Protein AF-A0A9E3U529-F1 (afdb_monomer_lite)

Structure (mmCIF, N/CA/C/O backbone):
data_AF-A0A9E3U529-F1
#
_entry.id   AF-A0A9E3U529-F1
#
loop_
_atom_site.group_PDB
_atom_site.id
_atom_site.type_symbol
_atom_site.label_atom_id
_atom_site.label_alt_id
_atom_site.label_comp_id
_atom_site.label_asym_id
_atom_site.label_entity_id
_atom_site.label_seq_id
_atom_site.pdbx_PDB_ins_code
_atom_site.Cartn_x
_atom_site.Cartn_y
_atom_site.Cartn_z
_atom_site.occupancy
_atom_site.B_iso_or_equiv
_atom_site.auth_seq_id
_atom_site.auth_comp_id
_atom_site.auth_asym_id
_atom_site.auth_atom_id
_atom_site.pdbx_PDB_model_num
ATOM 1 N N . MET A 1 1 ? 22.562 34.288 -35.773 1.00 44.69 1 MET A N 1
ATOM 2 C CA . MET A 1 1 ? 21.795 34.018 -37.008 1.00 44.69 1 MET A CA 1
ATOM 3 C C . MET A 1 1 ? 21.222 32.618 -36.891 1.00 44.69 1 MET A C 1
ATOM 5 O O . MET A 1 1 ? 22.008 31.684 -36.848 1.00 44.69 1 MET A O 1
ATOM 9 N N . TYR A 1 2 ? 19.903 32.489 -36.749 1.00 41.72 2 TYR A N 1
ATOM 10 C CA . TYR A 1 2 ? 19.215 31.191 -36.741 1.00 41.72 2 TYR A CA 1
ATOM 11 C C . TYR A 1 2 ? 18.929 30.783 -38.189 1.00 41.72 2 TYR A C 1
ATOM 13 O O . TYR A 1 2 ? 18.530 31.639 -38.990 1.00 41.72 2 TYR A O 1
ATOM 21 N N . ARG A 1 3 ? 19.179 29.522 -38.556 1.00 55.12 3 ARG A N 1
ATOM 22 C CA . ARG A 1 3 ? 18.821 29.020 -39.894 1.00 55.12 3 ARG A CA 1
ATOM 23 C C . ARG A 1 3 ? 17.290 28.909 -39.937 1.00 55.12 3 ARG A C 1
ATOM 25 O O . ARG A 1 3 ? 16.684 28.375 -39.017 1.00 55.12 3 ARG A O 1
ATOM 32 N N . LYS A 1 4 ? 16.642 29.460 -40.971 1.00 57.22 4 LYS A N 1
ATOM 33 C CA . LYS A 1 4 ? 15.176 29.365 -41.106 1.00 57.22 4 LYS A CA 1
ATOM 34 C C . LYS A 1 4 ? 14.761 27.899 -41.358 1.00 57.22 4 LYS A C 1
ATOM 36 O O . LYS A 1 4 ? 15.502 27.194 -42.056 1.00 57.22 4 LYS A O 1
ATOM 41 N N . PRO A 1 5 ? 13.589 27.458 -40.859 1.00 52.91 5 PRO A N 1
ATOM 42 C CA . PRO A 1 5 ? 12.981 26.186 -41.253 1.00 52.91 5 PRO A CA 1
ATOM 43 C C . PRO A 1 5 ? 12.934 26.070 -42.784 1.00 52.91 5 PRO A C 1
ATOM 45 O O . PRO A 1 5 ? 12.562 27.032 -43.459 1.00 52.91 5 PRO A O 1
ATOM 48 N N . GLY A 1 6 ? 13.363 24.927 -43.328 1.00 58.28 6 GLY A N 1
ATOM 49 C CA . GLY A 1 6 ? 13.540 24.720 -44.775 1.00 58.28 6 GLY A CA 1
ATOM 50 C C . GLY A 1 6 ? 14.963 24.946 -45.308 1.00 58.28 6 GLY A C 1
ATOM 51 O O . GLY A 1 6 ? 15.169 24.938 -46.518 1.00 58.28 6 GLY A O 1
ATOM 52 N N . THR A 1 7 ? 15.957 25.132 -44.439 1.00 62.41 7 THR A N 1
ATOM 53 C CA . THR A 1 7 ? 17.370 25.126 -44.847 1.00 62.41 7 THR A CA 1
ATOM 54 C C . THR A 1 7 ? 17.841 23.693 -45.118 1.00 62.41 7 THR A C 1
ATOM 56 O O . THR A 1 7 ? 17.825 22.848 -44.226 1.00 62.41 7 THR A O 1
ATOM 59 N N . SER A 1 8 ? 18.238 23.414 -46.361 1.00 69.69 8 SER A N 1
ATOM 60 C CA . SER A 1 8 ? 18.854 22.147 -46.771 1.00 69.69 8 SER A CA 1
ATOM 61 C C . SER A 1 8 ? 20.363 22.186 -46.535 1.00 69.69 8 SER A C 1
ATOM 63 O O . SER A 1 8 ? 21.027 23.144 -46.942 1.00 69.69 8 SER A O 1
ATOM 65 N N . GLY A 1 9 ? 20.903 21.153 -45.895 1.00 73.06 9 GLY A N 1
ATOM 66 C CA . GLY A 1 9 ? 22.339 20.891 -45.854 1.00 73.06 9 GLY A CA 1
ATOM 67 C C . GLY A 1 9 ? 22.687 19.833 -46.894 1.00 73.06 9 GLY A C 1
ATOM 68 O O . GLY A 1 9 ? 22.180 18.718 -46.817 1.00 73.06 9 GLY A O 1
ATOM 69 N N . VAL A 1 10 ? 23.550 20.167 -47.855 1.00 79.56 10 VAL A N 1
ATOM 70 C CA . VAL A 1 10 ? 24.060 19.178 -48.815 1.00 79.56 10 VAL A CA 1
ATOM 71 C C . VAL A 1 10 ? 25.084 18.305 -48.095 1.00 79.56 10 VAL A C 1
ATOM 73 O O . VAL A 1 10 ? 26.085 18.826 -47.601 1.00 79.56 10 VAL A O 1
ATOM 76 N N . LEU A 1 11 ? 24.841 16.995 -48.033 1.00 80.31 11 LEU A N 1
ATOM 77 C CA . LEU A 1 11 ? 25.831 16.038 -47.548 1.00 80.31 11 LEU A CA 1
ATOM 78 C C . LEU A 1 11 ? 26.609 15.483 -48.740 1.00 80.31 11 LEU A C 1
ATOM 80 O O . LEU A 1 11 ? 26.028 14.951 -49.688 1.00 80.31 11 LEU A O 1
ATOM 84 N N . GLN A 1 12 ? 27.932 15.590 -48.687 1.00 76.25 12 GLN A N 1
ATOM 85 C CA . GLN A 1 12 ? 28.824 14.933 -49.636 1.00 76.25 12 GLN A CA 1
ATOM 86 C C . GLN A 1 12 ? 29.032 13.490 -49.170 1.00 76.25 12 GLN A C 1
ATOM 88 O O . GLN A 1 12 ? 30.054 13.150 -48.595 1.00 76.25 12 GLN A O 1
ATOM 93 N N . GLY A 1 13 ? 28.012 12.643 -49.341 1.00 75.75 13 GLY A N 1
ATOM 94 C CA . GLY A 1 13 ? 28.156 11.225 -49.010 1.00 75.75 13 GLY A CA 1
ATOM 95 C C . GLY A 1 13 ? 29.288 10.575 -49.815 1.00 75.75 13 GLY A C 1
ATOM 96 O O . GLY A 1 13 ? 29.662 11.043 -50.893 1.00 75.75 13 GLY A O 1
ATOM 97 N N . VAL A 1 14 ? 29.807 9.456 -49.327 1.00 83.62 14 VAL A N 1
ATOM 98 C CA . VAL A 1 14 ? 30.931 8.748 -49.951 1.00 83.62 14 VAL A CA 1
ATOM 99 C C . VAL A 1 14 ? 30.400 7.792 -51.028 1.00 83.62 14 VAL A C 1
ATOM 101 O O . VAL A 1 14 ? 29.328 7.212 -50.882 1.00 83.62 14 VAL A O 1
ATOM 104 N N . LEU A 1 15 ? 31.110 7.655 -52.154 1.00 77.94 15 LEU A N 1
ATOM 105 C CA . LEU A 1 15 ? 30.654 6.844 -53.298 1.00 77.94 15 LEU A CA 1
ATOM 106 C C . LEU A 1 15 ? 30.845 5.330 -53.103 1.00 77.94 15 LEU A C 1
ATOM 108 O O . LEU A 1 15 ? 30.206 4.539 -53.789 1.00 77.94 15 LEU A O 1
ATOM 112 N N . SER A 1 16 ? 31.746 4.918 -52.209 1.00 81.56 16 SER A N 1
ATOM 113 C CA . SER A 1 16 ? 32.027 3.509 -51.912 1.00 81.56 16 SER A CA 1
ATOM 114 C C . SER A 1 16 ? 32.740 3.366 -50.568 1.00 81.56 16 SER A C 1
ATOM 116 O O . SER A 1 16 ? 33.437 4.283 -50.143 1.00 81.56 16 SER A O 1
ATOM 118 N N . GLY A 1 17 ? 32.594 2.220 -49.904 1.00 85.44 17 GLY A N 1
ATOM 119 C CA . GLY A 1 17 ? 33.306 1.914 -48.662 1.00 85.44 17 GLY A CA 1
ATOM 120 C C . GLY A 1 17 ? 32.449 1.150 -47.650 1.00 85.44 17 GLY A C 1
ATOM 121 O O . GLY A 1 17 ? 31.262 0.915 -47.892 1.00 85.44 17 GLY A O 1
ATOM 122 N N . PRO A 1 18 ? 33.012 0.784 -46.487 1.00 86.69 18 PRO A N 1
ATOM 123 C CA . PRO A 1 18 ? 32.319 -0.020 -45.475 1.00 86.69 18 PRO A CA 1
ATOM 124 C C . PRO A 1 18 ? 31.114 0.691 -44.836 1.00 86.69 18 PRO A C 1
ATOM 126 O O . PRO A 1 18 ? 30.316 0.048 -44.154 1.00 86.69 18 PRO A O 1
ATOM 129 N N . TYR A 1 19 ? 30.973 2.001 -45.055 1.00 89.50 19 TYR A N 1
ATOM 130 C CA . TYR A 1 19 ? 29.882 2.848 -44.562 1.00 89.50 19 TYR A CA 1
ATOM 131 C C . TYR A 1 19 ? 28.775 3.103 -45.598 1.00 89.50 19 TYR A C 1
ATOM 133 O O . TYR A 1 19 ? 27.835 3.837 -45.307 1.00 89.50 19 TYR A O 1
ATOM 141 N N . THR A 1 20 ? 28.872 2.500 -46.785 1.00 89.56 20 THR A N 1
ATOM 142 C CA . THR A 1 20 ? 27.860 2.577 -47.855 1.00 89.56 20 THR A CA 1
ATOM 143 C C . THR A 1 20 ? 27.010 1.301 -47.903 1.00 89.56 20 THR A C 1
ATOM 145 O O . THR A 1 20 ? 27.405 0.248 -47.386 1.00 89.56 20 THR A O 1
ATOM 148 N N . GLY A 1 21 ? 25.831 1.375 -48.515 1.00 88.88 21 GLY A N 1
ATOM 149 C CA . GLY A 1 21 ? 24.938 0.249 -48.768 1.00 88.88 21 GLY A CA 1
ATOM 150 C C . GLY A 1 21 ? 23.623 0.267 -47.982 1.00 88.88 21 GLY A C 1
ATOM 151 O O . GLY A 1 21 ? 23.408 1.025 -47.040 1.00 88.88 21 GLY A O 1
ATOM 152 N N . GLY A 1 22 ? 22.720 -0.640 -48.372 1.00 90.56 22 GLY A N 1
ATOM 153 C CA . GLY A 1 22 ? 21.378 -0.742 -47.797 1.00 90.56 22 GLY A CA 1
ATOM 154 C C . GLY A 1 22 ? 21.326 -1.221 -46.340 1.00 90.56 22 GLY A C 1
ATOM 155 O O . GLY A 1 22 ? 22.320 -1.663 -45.757 1.00 90.56 22 GLY A O 1
ATOM 156 N N . LYS A 1 23 ? 20.111 -1.183 -45.775 1.00 94.12 23 LYS A N 1
ATOM 157 C CA . LYS A 1 23 ? 19.805 -1.586 -44.393 1.00 94.12 23 LYS A CA 1
ATOM 158 C C . LYS A 1 23 ? 20.391 -2.958 -44.049 1.00 94.12 23 LYS A C 1
ATOM 160 O O . LYS A 1 23 ? 20.203 -3.930 -44.783 1.00 94.12 23 LYS A O 1
ATOM 165 N N . LYS A 1 24 ? 21.048 -3.048 -42.895 1.00 95.38 24 LYS A N 1
ATOM 166 C CA . LYS A 1 24 ? 21.558 -4.287 -42.303 1.00 95.38 24 LYS A CA 1
ATOM 167 C C . LYS A 1 24 ? 20.656 -4.695 -41.143 1.00 95.38 24 LYS A C 1
ATOM 169 O O . LYS A 1 24 ? 20.283 -3.866 -40.318 1.00 95.38 24 LYS A O 1
ATOM 174 N N . LEU A 1 25 ? 20.301 -5.974 -41.085 1.00 95.00 25 LEU A N 1
ATOM 175 C CA . LEU A 1 25 ? 19.576 -6.558 -39.959 1.00 95.00 25 LEU A CA 1
ATOM 176 C C . LEU A 1 25 ? 20.582 -7.277 -39.067 1.00 95.00 25 LEU A C 1
ATOM 178 O O . LEU A 1 25 ? 21.309 -8.144 -39.545 1.00 95.00 25 LEU A O 1
ATOM 182 N N . VAL A 1 26 ? 20.614 -6.921 -37.790 1.00 94.69 26 VAL A N 1
ATOM 183 C CA . VAL A 1 26 ? 21.558 -7.440 -36.801 1.00 94.69 26 VAL A CA 1
ATOM 184 C C . VAL A 1 26 ? 20.770 -8.063 -35.663 1.00 94.69 26 VAL A C 1
ATOM 186 O O . VAL A 1 26 ? 20.026 -7.384 -34.962 1.00 94.69 26 VAL A O 1
ATOM 189 N N . ASP A 1 27 ? 20.936 -9.358 -35.448 1.00 93.00 27 ASP A N 1
ATOM 190 C CA . ASP A 1 27 ? 20.457 -10.015 -34.241 1.00 93.00 27 ASP A CA 1
ATOM 191 C C . ASP A 1 27 ? 21.361 -9.612 -33.069 1.00 93.00 27 ASP A C 1
ATOM 193 O O . ASP A 1 27 ? 22.529 -10.010 -32.996 1.00 93.00 27 ASP A O 1
ATOM 197 N N . ALA A 1 28 ? 20.829 -8.802 -32.148 1.00 92.25 28 ALA A N 1
ATOM 198 C CA . ALA A 1 28 ? 21.595 -8.289 -31.019 1.00 92.25 28 ALA A CA 1
ATOM 199 C C . ALA A 1 28 ? 22.219 -9.423 -30.196 1.00 92.25 28 ALA A C 1
ATOM 201 O O . ALA A 1 28 ? 23.334 -9.254 -29.701 1.00 92.25 28 ALA A O 1
ATOM 202 N N . ALA A 1 29 ? 21.555 -10.584 -30.105 1.00 89.56 29 ALA A N 1
ATOM 203 C CA . ALA A 1 29 ? 22.025 -11.753 -29.362 1.00 89.56 29 ALA A CA 1
ATOM 204 C C . ALA A 1 29 ? 23.262 -12.419 -29.995 1.00 89.56 29 ALA A C 1
ATOM 206 O O . ALA A 1 29 ? 24.003 -13.116 -29.297 1.00 89.56 29 ALA A O 1
ATOM 207 N N . LYS A 1 30 ? 23.531 -12.160 -31.279 1.00 91.94 30 LYS A N 1
ATOM 208 C CA . LYS A 1 30 ? 24.711 -12.662 -32.000 1.00 91.94 30 LYS A CA 1
ATOM 209 C C . LYS A 1 30 ? 25.901 -11.707 -31.991 1.00 91.94 30 LYS A C 1
ATOM 211 O O . LYS A 1 30 ? 27.003 -12.128 -32.327 1.00 91.94 30 LYS A O 1
ATOM 216 N N . LEU A 1 31 ? 25.707 -10.444 -31.601 1.00 92.88 31 LEU A N 1
ATOM 217 C CA . LEU A 1 31 ? 26.816 -9.505 -31.415 1.00 92.88 31 LEU A CA 1
ATOM 218 C C . LEU A 1 31 ? 27.813 -10.035 -30.378 1.00 92.88 31 LEU A C 1
ATOM 220 O O . LEU A 1 31 ? 27.413 -10.619 -29.367 1.00 92.88 31 LEU A O 1
ATOM 224 N N . SER A 1 32 ? 29.105 -9.767 -30.589 1.00 92.62 32 SER A N 1
ATOM 225 C CA . SER A 1 32 ? 30.112 -9.999 -29.553 1.00 92.62 32 SER A CA 1
ATOM 226 C C . SER A 1 32 ? 29.754 -9.195 -28.297 1.00 92.62 32 SER A C 1
ATOM 228 O O . SER A 1 32 ? 29.170 -8.111 -28.378 1.00 92.62 32 SER A O 1
ATOM 230 N N . ARG A 1 33 ? 30.112 -9.703 -27.111 1.00 90.88 33 ARG A N 1
ATOM 231 C CA . ARG A 1 33 ? 29.816 -9.017 -25.841 1.00 90.88 33 ARG A CA 1
ATOM 232 C C . ARG A 1 33 ? 30.382 -7.591 -25.816 1.00 90.88 33 ARG A C 1
ATOM 234 O O . ARG A 1 33 ? 29.721 -6.688 -25.316 1.00 90.88 33 ARG A O 1
ATOM 241 N N . ALA A 1 34 ? 31.569 -7.388 -26.391 1.00 92.06 34 ALA A N 1
ATOM 242 C CA . ALA A 1 34 ? 32.206 -6.078 -26.493 1.00 92.06 34 ALA A CA 1
ATOM 243 C C . ALA A 1 34 ? 31.441 -5.128 -27.432 1.00 92.06 34 ALA A C 1
ATOM 245 O O . ALA A 1 34 ? 31.112 -4.018 -27.020 1.00 92.06 34 ALA A O 1
ATOM 246 N N . ALA A 1 35 ? 31.088 -5.567 -28.648 1.00 93.25 35 ALA A N 1
ATOM 247 C CA . ALA A 1 35 ? 30.331 -4.746 -29.598 1.00 93.25 35 ALA A CA 1
ATOM 248 C C . ALA A 1 35 ? 28.930 -4.408 -29.067 1.00 93.25 35 ALA A C 1
ATOM 250 O O . ALA A 1 35 ? 28.488 -3.263 -29.147 1.00 93.25 35 ALA A O 1
ATOM 251 N N . ARG A 1 36 ? 28.256 -5.382 -28.441 1.00 93.00 36 ARG A N 1
ATOM 252 C CA . ARG A 1 36 ? 26.962 -5.168 -27.780 1.00 93.00 36 ARG A CA 1
ATOM 253 C C . ARG A 1 36 ? 27.067 -4.146 -26.653 1.00 93.00 36 ARG A C 1
ATOM 255 O O . ARG A 1 36 ? 26.217 -3.267 -26.578 1.00 93.00 36 ARG A O 1
ATOM 262 N N . GLN A 1 37 ? 28.091 -4.240 -25.802 1.00 92.69 37 GLN A N 1
ATOM 263 C CA . GLN A 1 37 ? 28.293 -3.304 -24.695 1.00 92.69 37 GLN A CA 1
ATOM 264 C C . GLN A 1 37 ? 28.599 -1.888 -25.198 1.00 92.69 37 GLN A C 1
ATOM 266 O O . GLN A 1 37 ? 27.966 -0.946 -24.731 1.00 92.69 37 GLN A O 1
ATOM 271 N N . ARG A 1 38 ? 29.490 -1.733 -26.191 1.00 93.88 38 ARG A N 1
ATOM 272 C CA . ARG A 1 38 ? 29.778 -0.429 -26.818 1.00 93.88 38 ARG A CA 1
ATOM 273 C C . ARG A 1 38 ? 28.521 0.190 -27.416 1.00 93.88 38 ARG A C 1
ATOM 275 O O . ARG A 1 38 ? 28.216 1.347 -27.142 1.00 93.88 38 ARG A O 1
ATOM 282 N N . LEU A 1 39 ? 27.745 -0.599 -28.164 1.00 95.25 39 LEU A N 1
ATOM 283 C CA . LEU A 1 39 ? 26.466 -0.148 -28.701 1.00 95.25 39 LEU A CA 1
ATOM 284 C C . LEU A 1 39 ? 25.501 0.238 -27.571 1.00 95.25 39 LEU A C 1
ATOM 286 O O . LEU A 1 39 ? 24.930 1.321 -27.603 1.00 95.25 39 LEU A O 1
ATOM 290 N N . ALA A 1 40 ? 25.345 -0.592 -26.539 1.00 93.38 40 ALA A N 1
ATOM 291 C CA . ALA A 1 40 ? 24.482 -0.294 -25.398 1.00 93.38 40 ALA A CA 1
ATOM 292 C C . ALA A 1 40 ? 24.881 1.011 -24.686 1.00 93.38 40 ALA A C 1
ATOM 294 O O . ALA A 1 40 ? 24.009 1.819 -24.356 1.00 93.38 40 ALA A O 1
ATOM 295 N N . ASP A 1 41 ? 26.178 1.242 -24.481 1.00 93.38 41 ASP A N 1
ATOM 296 C CA . ASP A 1 41 ? 26.696 2.445 -23.833 1.00 93.38 41 ASP A CA 1
ATOM 297 C C . ASP A 1 41 ? 26.538 3.690 -24.708 1.00 93.38 41 ASP A C 1
ATOM 299 O O . ASP A 1 41 ? 26.113 4.728 -24.189 1.00 93.38 41 ASP A O 1
ATOM 303 N N . ALA A 1 42 ? 26.748 3.583 -26.023 1.00 95.25 42 ALA A N 1
ATOM 304 C CA . ALA A 1 42 ? 26.450 4.650 -26.978 1.00 95.25 42 ALA A CA 1
ATOM 305 C C . ALA A 1 42 ? 24.953 5.019 -26.948 1.00 95.25 42 ALA A C 1
ATOM 307 O O . ALA A 1 42 ? 24.594 6.173 -26.710 1.00 95.25 42 ALA A O 1
ATOM 308 N N . LEU A 1 43 ? 24.047 4.037 -27.066 1.00 94.38 43 LEU A N 1
ATOM 309 C CA . LEU A 1 43 ? 22.587 4.251 -27.042 1.00 94.38 43 LEU A CA 1
ATOM 310 C C . LEU A 1 43 ? 22.073 4.800 -25.695 1.00 94.38 43 LEU A C 1
ATOM 312 O O . LEU A 1 43 ? 21.062 5.522 -25.635 1.00 94.38 43 LEU A O 1
ATOM 316 N N . ALA A 1 44 ? 22.751 4.455 -24.599 1.00 91.56 44 ALA A N 1
ATOM 317 C CA . ALA A 1 44 ? 22.485 4.990 -23.269 1.00 91.56 44 ALA A CA 1
ATOM 318 C C . ALA A 1 44 ? 23.050 6.408 -23.066 1.00 91.56 44 ALA A C 1
ATOM 320 O O . ALA A 1 44 ? 22.617 7.083 -22.131 1.00 91.56 44 ALA A O 1
ATOM 321 N N . GLY A 1 45 ? 23.956 6.871 -23.935 1.00 93.31 45 GLY A N 1
ATOM 322 C CA . GLY A 1 45 ? 24.677 8.139 -23.795 1.00 93.31 45 GLY A CA 1
ATOM 323 C C . GLY A 1 45 ? 25.774 8.103 -22.726 1.00 93.31 45 GLY A C 1
ATOM 324 O O . GLY A 1 45 ? 26.087 9.141 -22.150 1.00 93.31 45 GLY A O 1
ATOM 325 N N . ARG A 1 46 ? 26.303 6.914 -22.408 1.00 93.12 46 ARG A N 1
ATOM 326 C CA . ARG A 1 46 ? 27.362 6.692 -21.406 1.00 93.12 46 ARG A CA 1
ATOM 327 C C . ARG A 1 46 ? 28.750 6.481 -22.014 1.00 93.12 46 ARG A C 1
ATOM 329 O O . ARG A 1 46 ? 29.717 6.460 -21.264 1.00 93.12 46 ARG A O 1
ATOM 336 N N . GLY A 1 47 ? 28.843 6.301 -23.329 1.00 91.38 47 GLY A N 1
ATOM 337 C CA . GLY A 1 47 ? 30.097 6.058 -24.038 1.00 91.38 47 GLY A CA 1
ATOM 338 C C . GLY A 1 47 ? 30.137 6.740 -25.401 1.00 91.38 47 GLY A C 1
ATOM 339 O O . GLY A 1 47 ? 29.181 7.410 -25.802 1.00 91.38 47 GLY A O 1
ATOM 340 N N . GLU A 1 48 ? 31.254 6.561 -26.097 1.00 92.81 48 GLU A N 1
ATOM 341 C CA . GLU A 1 48 ? 31.438 7.007 -27.477 1.00 92.81 48 GLU A CA 1
ATOM 342 C C . GLU A 1 48 ? 31.008 5.904 -28.468 1.00 92.81 48 GLU A C 1
ATOM 344 O O . GLU A 1 48 ? 31.170 4.717 -28.167 1.00 92.81 48 GLU A O 1
ATOM 349 N N . PRO A 1 49 ? 30.425 6.268 -29.626 1.00 94.62 49 PRO A N 1
ATOM 350 C CA . PRO A 1 49 ? 30.051 7.627 -30.022 1.00 94.62 49 PRO A CA 1
ATOM 351 C C . PRO A 1 49 ? 28.799 8.154 -29.304 1.00 94.62 49 PRO A C 1
ATOM 353 O O . PRO A 1 49 ? 27.866 7.414 -28.986 1.00 94.62 49 PRO A O 1
ATOM 356 N N . SER A 1 50 ? 28.730 9.478 -29.130 1.00 94.19 50 SER A N 1
ATOM 357 C CA . SER A 1 50 ? 27.524 10.128 -28.603 1.00 94.19 50 SER A CA 1
ATOM 358 C C . SER A 1 50 ? 26.394 10.151 -29.641 1.00 94.19 50 SER A C 1
ATOM 360 O O . SER A 1 50 ? 26.611 10.482 -30.807 1.00 94.19 50 SER A O 1
ATOM 362 N N . VAL A 1 51 ? 25.167 9.852 -29.210 1.00 96.44 51 VAL A N 1
ATOM 363 C CA . VAL A 1 51 ? 23.970 9.916 -30.063 1.00 96.44 51 VAL A CA 1
ATOM 364 C C . VAL A 1 51 ? 23.673 11.368 -30.466 1.00 96.44 51 VAL A C 1
ATOM 366 O O . VAL A 1 51 ? 23.636 12.260 -29.615 1.00 96.44 51 VAL A O 1
ATOM 369 N N . ILE A 1 52 ? 23.424 11.606 -31.756 1.00 96.12 52 ILE A N 1
ATOM 370 C CA . ILE A 1 52 ? 23.048 12.915 -32.309 1.00 96.12 52 ILE A CA 1
ATOM 371 C C . ILE A 1 52 ? 21.579 13.221 -31.995 1.00 96.12 52 ILE A C 1
ATOM 373 O O . ILE A 1 52 ? 21.278 14.267 -31.426 1.00 96.12 52 ILE A O 1
ATOM 377 N N . VAL A 1 53 ? 20.677 12.296 -32.337 1.00 96.19 53 VAL A N 1
ATOM 378 C CA . VAL A 1 53 ? 19.227 12.393 -32.093 1.00 96.19 53 VAL A CA 1
ATOM 379 C C . VAL A 1 53 ? 18.712 11.040 -31.618 1.00 96.19 53 VAL A C 1
ATOM 381 O O . VAL A 1 53 ? 19.147 10.003 -32.113 1.00 96.19 53 VAL A O 1
ATOM 384 N N . HIS A 1 54 ? 17.775 11.028 -30.670 1.00 94.88 54 HIS A N 1
ATOM 385 C CA . HIS A 1 54 ? 17.086 9.800 -30.282 1.00 94.88 54 HIS A CA 1
ATOM 386 C C . HIS A 1 54 ? 15.580 10.000 -30.148 1.00 94.88 54 HIS A C 1
ATOM 388 O O . HIS A 1 54 ? 15.099 10.915 -29.479 1.00 94.88 54 HIS A O 1
ATOM 394 N N . GLU A 1 55 ? 14.836 9.049 -30.689 1.00 92.06 55 GLU A N 1
ATOM 395 C CA . GLU A 1 55 ? 13.402 8.912 -30.511 1.00 92.06 55 GLU A CA 1
ATOM 396 C C . GLU A 1 55 ? 13.147 7.670 -29.650 1.00 92.06 55 GLU A C 1
ATOM 398 O O . GLU A 1 55 ? 13.144 6.530 -30.120 1.00 92.06 55 GLU A O 1
ATOM 403 N N . ARG A 1 56 ? 12.992 7.885 -28.340 1.00 87.31 56 ARG A N 1
ATOM 404 C CA . ARG A 1 56 ? 12.638 6.822 -27.390 1.00 87.31 56 ARG A CA 1
ATOM 405 C C . ARG A 1 56 ? 11.122 6.758 -27.264 1.00 87.31 56 ARG A C 1
ATOM 407 O O . ARG A 1 56 ? 10.483 7.790 -27.062 1.00 87.31 56 ARG A O 1
ATOM 414 N N . ALA A 1 57 ? 10.561 5.547 -27.272 1.00 75.00 57 ALA A N 1
ATOM 415 C CA . ALA A 1 57 ? 9.155 5.355 -26.931 1.00 75.00 57 ALA A CA 1
ATOM 416 C C . ALA A 1 57 ? 8.867 6.006 -25.557 1.00 75.00 57 ALA A C 1
ATOM 418 O O . ALA A 1 57 ? 9.610 5.731 -24.598 1.00 75.00 57 ALA A O 1
ATOM 419 N N . PRO A 1 58 ? 7.850 6.887 -25.456 1.00 69.81 58 PRO A N 1
ATOM 420 C CA . PRO A 1 58 ? 7.631 7.729 -24.286 1.00 69.81 58 PRO A CA 1
ATOM 421 C C . PRO A 1 58 ? 7.513 6.890 -23.015 1.00 69.81 58 PRO A C 1
ATOM 423 O O . PRO A 1 58 ? 6.848 5.859 -22.988 1.00 69.81 58 PRO A O 1
ATOM 426 N N . LEU A 1 59 ? 8.135 7.351 -21.926 1.00 60.22 59 LEU A N 1
ATOM 427 C CA . LEU A 1 59 ? 8.076 6.666 -20.630 1.00 60.22 59 LEU A CA 1
ATOM 428 C C . LEU A 1 59 ? 6.624 6.485 -20.138 1.00 60.22 59 LEU A C 1
ATOM 430 O O . LEU A 1 59 ? 6.329 5.513 -19.454 1.00 60.22 59 LEU A O 1
ATOM 434 N N . GLY A 1 60 ? 5.714 7.388 -20.526 1.00 55.09 60 GLY A N 1
ATOM 435 C CA . GLY A 1 60 ? 4.295 7.360 -20.154 1.00 55.09 60 GLY A CA 1
ATOM 436 C C . GLY A 1 60 ? 3.499 6.185 -20.734 1.00 55.09 60 GLY A C 1
ATOM 437 O O . GLY A 1 60 ? 2.583 5.705 -20.075 1.00 55.09 60 GLY A O 1
ATOM 438 N N . SER A 1 61 ? 3.887 5.631 -21.891 1.00 56.19 61 SER A N 1
ATOM 439 C CA . SER A 1 61 ? 3.299 4.377 -22.399 1.00 56.19 61 SER A CA 1
ATOM 440 C C . SER A 1 61 ? 3.878 3.131 -21.711 1.00 56.19 61 SER A C 1
ATOM 442 O O . SER A 1 61 ? 3.454 2.008 -21.986 1.00 56.19 61 SER A O 1
ATOM 444 N N . ARG A 1 62 ? 4.838 3.310 -20.786 1.00 55.56 62 ARG A N 1
ATOM 445 C CA . ARG A 1 62 ? 5.457 2.231 -20.000 1.00 55.56 62 ARG A CA 1
ATOM 446 C C . ARG A 1 62 ? 4.782 1.969 -18.659 1.00 55.56 62 ARG A C 1
ATOM 448 O O . ARG A 1 62 ? 5.204 1.020 -17.993 1.00 55.56 62 ARG A O 1
ATOM 455 N N . LEU A 1 63 ? 3.741 2.724 -18.275 1.00 62.34 63 LEU A N 1
ATOM 456 C CA . LEU A 1 63 ? 2.778 2.251 -17.273 1.00 62.34 63 LEU A CA 1
ATOM 457 C C . LEU A 1 63 ? 2.077 1.040 -17.869 1.00 62.34 63 LEU A C 1
ATOM 459 O O . LEU A 1 63 ? 1.052 1.117 -18.540 1.00 62.34 63 LEU A O 1
ATOM 463 N N . SER A 1 64 ? 2.743 -0.091 -17.715 1.00 72.25 64 SER A N 1
ATOM 464 C CA . SER A 1 64 ? 2.329 -1.320 -18.338 1.00 72.25 64 SER A CA 1
ATOM 465 C C . SER A 1 64 ? 0.994 -1.753 -17.769 1.00 72.25 64 SER A C 1
ATOM 467 O O . SER A 1 64 ? 0.710 -1.511 -16.596 1.00 72.25 64 SER A O 1
ATOM 469 N N . LEU A 1 65 ? 0.220 -2.471 -18.578 1.00 82.19 65 LEU A N 1
ATOM 470 C CA . LEU A 1 65 ? -0.943 -3.220 -18.111 1.00 82.19 65 LEU A CA 1
ATOM 471 C C . LEU A 1 65 ? -0.638 -3.978 -16.799 1.00 82.19 65 LEU A C 1
ATOM 473 O O . LEU A 1 65 ? -1.478 -4.029 -15.911 1.00 82.19 65 LEU A O 1
ATOM 477 N N . GLY A 1 66 ? 0.594 -4.486 -16.640 1.00 86.12 66 GLY A N 1
ATOM 478 C CA . GLY A 1 66 ? 1.069 -5.133 -15.415 1.00 86.12 66 GLY A CA 1
ATOM 479 C C . GLY A 1 66 ? 1.109 -4.209 -14.194 1.00 86.12 66 GLY A C 1
ATOM 480 O O . GLY A 1 66 ? 0.672 -4.606 -13.123 1.00 86.12 66 GLY A O 1
ATOM 481 N N . THR A 1 67 ? 1.566 -2.964 -14.328 1.00 88.56 67 THR A N 1
ATOM 482 C CA . THR A 1 67 ? 1.584 -2.004 -13.210 1.00 88.56 67 THR A CA 1
ATOM 483 C C . THR A 1 67 ? 0.167 -1.672 -12.744 1.00 88.56 67 THR A C 1
ATOM 485 O O . THR A 1 67 ? -0.101 -1.685 -11.546 1.00 88.56 67 THR A O 1
ATOM 488 N N . TRP A 1 68 ? -0.758 -1.446 -13.679 1.00 90.19 68 TRP A N 1
ATOM 489 C CA . TRP A 1 68 ? -2.168 -1.223 -13.350 1.00 90.19 68 TRP A CA 1
ATOM 490 C C . TRP A 1 68 ? -2.829 -2.464 -12.743 1.00 90.19 68 TRP A C 1
ATOM 492 O O . TRP A 1 68 ? -3.539 -2.342 -11.749 1.00 90.19 68 TRP A O 1
ATOM 502 N N . ALA A 1 69 ? -2.544 -3.657 -13.272 1.00 91.94 69 ALA A N 1
ATOM 503 C CA . ALA A 1 69 ? -3.023 -4.916 -12.707 1.00 91.94 69 ALA A CA 1
ATOM 504 C C . ALA A 1 69 ? -2.508 -5.147 -11.275 1.00 91.94 69 ALA A C 1
ATOM 506 O O . ALA A 1 69 ? -3.267 -5.613 -10.429 1.00 91.94 69 ALA A O 1
ATOM 507 N N . LEU A 1 70 ? -1.254 -4.773 -10.982 1.00 95.00 70 LEU A N 1
ATOM 508 C CA . LEU A 1 70 ? -0.697 -4.834 -9.628 1.00 95.00 70 LEU A CA 1
ATOM 509 C C . LEU A 1 70 ? -1.445 -3.903 -8.675 1.00 95.00 70 LEU A C 1
ATOM 511 O O . LEU A 1 70 ? -1.863 -4.334 -7.605 1.00 95.00 70 LEU A O 1
ATOM 515 N N . LEU A 1 71 ? -1.625 -2.636 -9.062 1.00 95.38 71 LEU A N 1
ATOM 516 C CA . LEU A 1 71 ? -2.331 -1.655 -8.236 1.00 95.38 71 LEU A CA 1
ATOM 517 C C . LEU A 1 71 ? -3.782 -2.076 -7.984 1.00 95.38 71 LEU A C 1
ATOM 519 O O . LEU A 1 71 ? -4.246 -2.009 -6.849 1.00 95.38 71 LEU A O 1
ATOM 523 N N . LEU A 1 72 ? -4.473 -2.568 -9.015 1.00 96.25 72 LEU A N 1
ATOM 524 C CA . LEU A 1 72 ? -5.844 -3.061 -8.901 1.00 96.25 72 LEU A CA 1
ATOM 525 C C . LEU A 1 72 ? -5.936 -4.292 -7.988 1.00 96.25 72 LEU A C 1
ATOM 527 O O . LEU A 1 72 ? -6.826 -4.358 -7.144 1.00 96.25 72 LEU A O 1
ATOM 531 N N . GLY A 1 73 ? -5.011 -5.247 -8.122 1.00 96.62 73 GLY A N 1
ATOM 532 C CA . GLY A 1 73 ? -4.962 -6.437 -7.271 1.00 96.62 73 GLY A CA 1
ATOM 533 C C . GLY A 1 73 ? -4.676 -6.098 -5.805 1.00 96.62 73 GLY A C 1
ATOM 534 O O . GLY A 1 73 ? -5.362 -6.598 -4.914 1.00 96.62 73 GLY A O 1
ATOM 535 N N . LEU A 1 74 ? -3.726 -5.194 -5.543 1.00 97.31 74 LEU A N 1
ATOM 536 C CA . LEU A 1 74 ? -3.423 -4.716 -4.190 1.00 97.31 74 LEU A CA 1
ATOM 537 C C . LEU A 1 74 ? -4.606 -3.968 -3.574 1.00 97.31 74 LEU A C 1
ATOM 539 O O . LEU A 1 74 ? -4.948 -4.218 -2.418 1.00 97.31 74 LEU A O 1
ATOM 543 N N . PHE A 1 75 ? -5.255 -3.095 -4.347 1.00 97.62 75 PHE A N 1
ATOM 544 C CA . PHE A 1 75 ? -6.455 -2.390 -3.910 1.00 97.62 75 PHE A CA 1
ATOM 545 C C . PHE A 1 75 ? -7.576 -3.375 -3.561 1.00 97.62 75 PHE A C 1
ATOM 547 O O . PHE A 1 75 ? -8.128 -3.298 -2.468 1.00 97.62 75 PHE A O 1
ATOM 554 N N . ALA A 1 76 ? -7.847 -4.361 -4.422 1.00 97.75 76 ALA A N 1
ATOM 555 C CA . ALA A 1 76 ? -8.854 -5.387 -4.162 1.00 97.75 76 ALA A CA 1
ATOM 556 C C . ALA A 1 76 ? -8.562 -6.184 -2.876 1.00 97.75 76 ALA A C 1
ATOM 558 O O . ALA A 1 76 ? -9.465 -6.367 -2.061 1.00 97.75 76 ALA A O 1
ATOM 559 N N . ILE A 1 77 ? -7.309 -6.603 -2.646 1.00 97.75 77 ILE A N 1
ATOM 560 C CA . ILE A 1 77 ? -6.910 -7.294 -1.405 1.00 97.75 77 ILE A CA 1
ATOM 561 C C . ILE A 1 77 ? -7.118 -6.389 -0.185 1.00 97.75 77 ILE A C 1
ATOM 563 O O . ILE A 1 77 ? -7.681 -6.841 0.810 1.00 97.75 77 ILE A O 1
ATOM 567 N N . ALA A 1 78 ? -6.698 -5.122 -0.247 1.00 97.88 78 ALA A N 1
ATOM 568 C CA . ALA A 1 78 ? -6.851 -4.174 0.857 1.00 97.88 78 ALA A CA 1
ATOM 569 C C . ALA A 1 78 ? -8.329 -3.905 1.182 1.00 97.88 78 ALA A C 1
ATOM 571 O O . ALA A 1 78 ? -8.726 -3.924 2.348 1.00 97.88 78 ALA A O 1
ATOM 572 N N . THR A 1 79 ? -9.163 -3.722 0.157 1.00 97.62 79 THR A N 1
ATOM 573 C CA . THR A 1 79 ? -10.611 -3.563 0.309 1.00 97.62 79 THR A CA 1
ATOM 574 C C . THR A 1 79 ? -11.235 -4.803 0.943 1.00 97.62 79 THR A C 1
ATOM 576 O O . THR A 1 79 ? -11.952 -4.678 1.934 1.00 97.62 79 THR A O 1
ATOM 579 N N . LEU A 1 80 ? -10.918 -6.006 0.452 1.00 97.69 80 LEU A N 1
ATOM 580 C CA . LEU A 1 80 ? -11.391 -7.248 1.066 1.00 97.69 80 LEU A CA 1
ATOM 581 C C . LEU A 1 80 ? -10.917 -7.364 2.524 1.00 97.69 80 LEU A C 1
ATOM 583 O O . LEU A 1 80 ? -11.697 -7.736 3.391 1.00 97.69 80 LEU A O 1
ATOM 587 N N . MET A 1 81 ? -9.680 -6.981 2.840 1.00 97.12 81 MET A N 1
ATOM 588 C CA . MET A 1 81 ? -9.175 -7.000 4.217 1.00 97.12 81 MET A CA 1
ATOM 589 C C . MET A 1 81 ? -9.962 -6.076 5.152 1.00 97.12 81 MET A C 1
ATOM 591 O O . MET A 1 81 ? -10.264 -6.471 6.278 1.00 97.12 81 MET A O 1
ATOM 595 N N . ALA A 1 82 ? -10.329 -4.884 4.680 1.00 96.88 82 ALA A N 1
ATOM 596 C CA . ALA A 1 82 ? -10.972 -3.858 5.493 1.00 96.88 82 ALA A CA 1
ATOM 597 C C . ALA A 1 82 ? -12.476 -4.085 5.714 1.00 96.88 82 ALA A C 1
ATOM 599 O O . ALA A 1 82 ? -12.986 -3.786 6.796 1.00 96.88 82 ALA A O 1
ATOM 600 N N . ILE A 1 83 ? -13.215 -4.589 4.717 1.00 96.81 83 ILE A N 1
ATOM 601 C CA . ILE A 1 83 ? -14.681 -4.588 4.804 1.00 96.81 83 ILE A CA 1
ATOM 602 C C . ILE A 1 83 ? -15.164 -5.486 5.943 1.00 96.81 83 ILE A C 1
ATOM 604 O O . ILE A 1 83 ? -14.948 -6.695 5.926 1.00 96.81 83 ILE A O 1
ATOM 608 N N . GLY A 1 84 ? -15.871 -4.887 6.903 1.00 94.69 84 GLY A N 1
ATOM 609 C CA . GLY A 1 84 ? -16.479 -5.572 8.043 1.00 94.69 84 GLY A CA 1
ATOM 610 C C . GLY A 1 84 ? -15.490 -6.037 9.112 1.00 94.69 84 GLY A C 1
ATOM 611 O O . GLY A 1 84 ? -15.910 -6.700 10.052 1.00 94.69 84 GLY A O 1
ATOM 612 N N . PHE A 1 85 ? -14.198 -5.722 8.996 1.00 97.00 85 PHE A N 1
ATOM 613 C CA . PHE A 1 85 ? -13.177 -6.203 9.928 1.00 97.00 85 PHE A CA 1
ATOM 614 C C . PHE A 1 85 ? -13.467 -5.768 11.376 1.00 97.00 85 PHE A C 1
ATOM 616 O O . PHE A 1 85 ? -13.588 -4.577 11.656 1.00 97.00 85 PHE A O 1
ATOM 623 N N . GLY A 1 86 ? -13.575 -6.731 12.300 1.00 91.88 86 GLY A N 1
ATOM 624 C CA . GLY A 1 86 ? -13.747 -6.473 13.737 1.00 91.88 86 GLY A CA 1
ATOM 625 C C . GLY A 1 86 ? -15.053 -5.773 14.150 1.00 91.88 86 GLY A C 1
ATOM 626 O O . GLY A 1 86 ? -15.204 -5.401 15.319 1.00 91.88 86 GLY A O 1
ATOM 627 N N . ASP A 1 87 ? -16.007 -5.582 13.235 1.00 93.12 87 ASP A N 1
ATOM 628 C CA . ASP A 1 87 ? -17.316 -5.021 13.568 1.00 93.12 87 ASP A CA 1
ATOM 629 C C . ASP A 1 87 ? -18.315 -6.148 13.850 1.00 93.12 87 ASP A C 1
ATOM 631 O O . ASP A 1 87 ? -18.711 -6.850 12.919 1.00 93.12 87 ASP A O 1
ATOM 635 N N . PRO A 1 88 ? -18.790 -6.315 15.100 1.00 88.12 88 PRO A N 1
ATOM 636 C CA . PRO A 1 88 ? -19.738 -7.366 15.422 1.00 88.12 88 PRO A CA 1
ATOM 637 C C . PRO A 1 88 ? -21.041 -7.212 14.655 1.00 88.12 88 PRO A C 1
ATOM 639 O O . PRO A 1 88 ? -21.705 -8.220 14.474 1.00 88.12 88 PRO A O 1
ATOM 642 N N . ARG A 1 89 ? -21.431 -6.008 14.211 1.00 91.81 89 ARG A N 1
ATOM 643 C CA . ARG A 1 89 ? -22.693 -5.764 13.490 1.00 91.81 89 ARG A CA 1
ATOM 644 C C . ARG A 1 89 ? -22.595 -6.042 11.994 1.00 91.81 89 ARG A C 1
ATOM 646 O O . ARG A 1 89 ? -23.626 -6.272 11.363 1.00 91.81 89 ARG A O 1
ATOM 653 N N . ALA A 1 90 ? -21.391 -6.037 11.431 1.00 93.31 90 ALA A N 1
ATOM 654 C CA . ALA A 1 90 ? -21.198 -6.250 10.010 1.00 93.31 90 ALA A CA 1
ATOM 655 C C . ALA A 1 90 ? -21.457 -7.717 9.643 1.00 93.31 90 ALA A C 1
ATOM 657 O O . ALA A 1 90 ? -20.887 -8.636 10.228 1.00 93.31 90 ALA A O 1
ATOM 658 N N . ARG A 1 91 ? -22.254 -7.954 8.593 1.00 92.44 91 ARG A N 1
ATOM 659 C CA . ARG A 1 91 ? -22.461 -9.306 8.040 1.00 92.44 91 ARG A CA 1
ATOM 660 C C . ARG A 1 91 ? -21.145 -9.961 7.601 1.00 92.44 91 ARG A C 1
ATOM 662 O O . ARG A 1 91 ? -21.053 -11.180 7.577 1.00 92.44 91 ARG A O 1
ATOM 669 N N . TRP A 1 92 ? -20.142 -9.151 7.256 1.00 93.19 92 TRP A N 1
ATOM 670 C CA . TRP A 1 92 ? -18.819 -9.599 6.812 1.00 93.19 92 TRP A CA 1
ATOM 671 C C . TRP A 1 92 ? -17.752 -9.482 7.905 1.00 93.19 92 TRP A C 1
ATOM 673 O O . TRP A 1 92 ? -16.560 -9.459 7.594 1.00 93.19 92 TRP A O 1
ATOM 683 N N . ALA A 1 93 ? -18.152 -9.448 9.184 1.00 93.00 93 ALA A N 1
ATOM 684 C CA . ALA A 1 93 ? -17.215 -9.658 10.290 1.00 93.00 93 ALA A CA 1
ATOM 685 C C . ALA A 1 93 ? -16.417 -10.944 10.066 1.00 93.00 93 ALA A C 1
ATOM 687 O O . ALA A 1 93 ? -15.185 -10.939 10.080 1.00 93.00 93 ALA A O 1
ATOM 688 N N . TYR A 1 94 ? -17.135 -11.991 9.666 1.00 92.50 94 TYR A N 1
ATOM 689 C CA . TYR A 1 94 ? -16.594 -13.167 9.011 1.00 92.50 94 TYR A CA 1
ATOM 690 C C . TYR A 1 94 ? -16.915 -13.141 7.532 1.00 92.50 94 TYR A C 1
ATOM 692 O O . TYR A 1 94 ? -18.077 -13.063 7.134 1.00 92.50 94 TYR A O 1
ATOM 700 N N . GLN A 1 95 ? -15.878 -13.223 6.712 1.00 95.31 95 GLN A N 1
ATOM 701 C CA . GLN A 1 95 ? -16.082 -13.371 5.286 1.00 95.31 95 GLN A CA 1
ATOM 702 C C . GLN A 1 95 ? -16.432 -14.818 4.968 1.00 95.31 95 GLN A C 1
ATOM 704 O O . GLN A 1 95 ? -15.778 -15.728 5.492 1.00 95.31 95 GLN A O 1
ATOM 709 N N . PRO A 1 96 ? -17.462 -15.041 4.140 1.00 96.06 96 PRO A N 1
ATOM 710 C CA . PRO A 1 96 ? -17.900 -16.382 3.819 1.00 96.06 96 PRO A CA 1
ATOM 711 C C . PRO A 1 96 ? -16.926 -17.020 2.809 1.00 96.06 96 PRO A C 1
ATOM 713 O O . PRO A 1 96 ? -16.114 -16.331 2.182 1.00 96.06 96 PRO A O 1
ATOM 716 N N . ALA A 1 97 ? -16.938 -18.352 2.716 1.00 95.94 97 ALA A N 1
ATOM 717 C CA . ALA A 1 97 ? -15.908 -19.117 2.006 1.00 95.94 97 ALA A CA 1
ATOM 718 C C . ALA A 1 97 ? -15.855 -18.818 0.497 1.00 95.94 97 ALA A C 1
ATOM 720 O O . ALA A 1 97 ? -14.810 -18.989 -0.128 1.00 95.94 97 ALA A O 1
ATOM 721 N N . GLU A 1 98 ? -16.936 -18.305 -0.087 1.00 95.69 98 GLU A N 1
ATOM 722 C CA . GLU A 1 98 ? -17.001 -17.921 -1.498 1.00 95.69 98 GLU A CA 1
ATOM 723 C C . GLU A 1 98 ? -16.013 -16.788 -1.824 1.00 95.69 98 GLU A C 1
ATOM 725 O O . GLU A 1 98 ? -15.516 -16.698 -2.948 1.00 95.69 98 GLU A O 1
ATOM 730 N N . LEU A 1 99 ? -15.650 -15.956 -0.837 1.00 97.12 99 LEU A N 1
ATOM 731 C CA . LEU A 1 99 ? -14.665 -14.887 -1.025 1.00 97.12 99 LEU A CA 1
ATOM 732 C C . LEU A 1 99 ? -13.217 -15.389 -1.111 1.00 97.12 99 LEU A C 1
ATOM 734 O O . LEU A 1 99 ? -12.353 -14.617 -1.528 1.00 97.12 99 LEU A O 1
ATOM 738 N N . ILE A 1 100 ? -12.934 -16.668 -0.825 1.00 97.31 100 ILE A N 1
ATOM 739 C CA . ILE A 1 100 ? -11.608 -17.266 -1.074 1.00 97.31 100 ILE A CA 1
ATOM 740 C C . ILE A 1 100 ? -11.218 -17.087 -2.546 1.00 97.31 100 ILE A C 1
ATOM 742 O O . ILE A 1 100 ? -10.080 -16.720 -2.844 1.00 97.31 100 ILE A O 1
ATOM 746 N N . ALA A 1 101 ? -12.169 -17.277 -3.466 1.00 96.75 101 ALA A N 1
ATOM 747 C CA . ALA A 1 101 ? -11.932 -17.101 -4.895 1.00 96.75 101 ALA A CA 1
ATOM 748 C C . ALA A 1 101 ? -11.544 -15.653 -5.236 1.00 96.75 101 ALA A C 1
ATOM 750 O O . ALA A 1 101 ? -10.626 -15.435 -6.024 1.00 96.75 101 ALA A O 1
ATOM 751 N N . ALA A 1 102 ? -12.177 -14.660 -4.603 1.00 97.44 102 ALA A N 1
ATOM 752 C CA . ALA A 1 102 ? -11.856 -13.250 -4.819 1.00 97.44 102 ALA A CA 1
ATOM 753 C C . ALA A 1 102 ? -10.423 -12.912 -4.368 1.00 97.44 102 ALA A C 1
ATOM 755 O O . ALA A 1 102 ? -9.682 -12.266 -5.112 1.00 97.44 102 ALA A O 1
ATOM 756 N N . TYR A 1 103 ? -9.998 -13.410 -3.200 1.00 97.69 103 TYR A N 1
ATOM 757 C CA . TYR A 1 103 ? -8.610 -13.276 -2.745 1.00 97.69 103 TYR A CA 1
ATOM 758 C C . TYR A 1 103 ? -7.621 -13.979 -3.676 1.00 97.69 103 TYR A C 1
ATOM 760 O O . TYR A 1 103 ? -6.583 -13.405 -4.004 1.00 97.69 103 TYR A O 1
ATOM 768 N N . ALA A 1 104 ? -7.933 -15.199 -4.118 1.00 97.00 104 ALA A N 1
ATOM 769 C CA . ALA A 1 104 ? -7.079 -15.962 -5.021 1.00 97.00 104 ALA A CA 1
ATOM 770 C C . ALA A 1 104 ? -6.908 -15.258 -6.378 1.00 97.00 104 ALA A C 1
ATOM 772 O O . ALA A 1 104 ? -5.785 -15.148 -6.872 1.00 97.00 104 ALA A O 1
ATOM 773 N N . ILE A 1 105 ? -7.988 -14.714 -6.951 1.00 96.88 105 ILE A N 1
ATOM 774 C CA . ILE A 1 105 ? -7.950 -13.940 -8.202 1.00 96.88 105 ILE A CA 1
ATOM 775 C C . ILE A 1 105 ? -7.105 -12.677 -8.022 1.00 96.88 105 ILE A C 1
ATOM 777 O O . ILE A 1 105 ? -6.197 -12.432 -8.819 1.00 96.88 105 ILE A O 1
ATOM 781 N N . ALA A 1 106 ? -7.354 -11.895 -6.968 1.00 97.31 106 ALA A N 1
ATOM 782 C CA . ALA A 1 106 ? -6.618 -10.657 -6.721 1.00 97.31 106 ALA A CA 1
ATOM 783 C C . ALA A 1 106 ? -5.120 -10.916 -6.477 1.00 97.31 106 ALA A C 1
ATOM 785 O O . ALA A 1 106 ? -4.269 -10.234 -7.050 1.00 97.31 106 ALA A O 1
ATOM 786 N N . ALA A 1 107 ? -4.781 -11.951 -5.703 1.00 97.31 107 ALA A N 1
ATOM 787 C CA . ALA A 1 107 ? -3.398 -12.365 -5.484 1.00 97.31 107 ALA A CA 1
ATOM 788 C C . ALA A 1 107 ? -2.737 -12.861 -6.779 1.00 97.31 107 ALA A C 1
ATOM 790 O O . ALA A 1 107 ? -1.581 -12.530 -7.040 1.00 97.31 107 ALA A O 1
ATOM 791 N N . THR A 1 108 ? -3.463 -13.597 -7.624 1.00 95.44 108 THR A N 1
ATOM 792 C CA . THR A 1 108 ? -2.970 -14.082 -8.924 1.00 95.44 108 THR A CA 1
ATOM 793 C C . THR A 1 108 ? -2.684 -12.934 -9.889 1.00 95.44 108 THR A C 1
ATOM 795 O O . THR A 1 108 ? -1.638 -12.932 -10.540 1.00 95.44 108 THR A O 1
ATOM 798 N N . LEU A 1 109 ? -3.550 -11.916 -9.935 1.00 95.06 109 LEU A N 1
ATOM 799 C CA . LEU A 1 109 ? -3.301 -10.678 -10.683 1.00 95.06 109 LEU A CA 1
ATOM 800 C C . LEU A 1 109 ? -2.008 -9.995 -10.218 1.00 95.06 109 LEU A C 1
ATOM 802 O O . LEU A 1 109 ? -1.161 -9.661 -11.051 1.00 95.06 109 LEU A O 1
ATOM 806 N N . CYS A 1 110 ? -1.809 -9.861 -8.902 1.00 96.56 110 CYS A N 1
ATOM 807 C CA . CYS A 1 110 ? -0.561 -9.343 -8.335 1.00 96.56 110 CYS A CA 1
ATOM 808 C C . CYS A 1 110 ? 0.647 -10.209 -8.721 1.00 96.56 110 CYS A C 1
ATOM 810 O O . CYS A 1 110 ? 1.670 -9.677 -9.149 1.00 96.56 110 CYS A O 1
ATOM 812 N N . GLY A 1 111 ? 0.531 -11.535 -8.618 1.00 94.81 111 GLY A N 1
ATOM 813 C CA . GLY A 1 111 ? 1.595 -12.483 -8.950 1.00 94.81 111 GLY A CA 1
ATOM 814 C C . GLY A 1 111 ? 2.034 -12.383 -10.411 1.00 94.81 111 GLY A C 1
ATOM 815 O O . GLY A 1 111 ? 3.228 -12.260 -10.691 1.00 94.81 111 GLY A O 1
ATOM 816 N N . PHE A 1 112 ? 1.087 -12.350 -11.353 1.00 93.38 112 PHE A N 1
ATOM 817 C CA . PHE A 1 112 ? 1.392 -12.164 -12.774 1.00 93.38 112 PHE A CA 1
ATOM 818 C C . PHE A 1 112 ? 1.985 -10.791 -13.072 1.00 93.38 112 PHE A C 1
ATOM 820 O O . PHE A 1 112 ? 2.929 -10.689 -13.860 1.00 93.38 112 PHE A O 1
ATOM 827 N N . ALA A 1 113 ? 1.480 -9.738 -12.431 1.00 92.88 113 ALA A N 1
ATOM 828 C CA . ALA A 1 113 ? 2.038 -8.406 -12.581 1.00 92.88 113 ALA A CA 1
ATOM 829 C C . ALA A 1 113 ? 3.492 -8.341 -12.089 1.00 92.88 113 ALA A C 1
ATOM 831 O O . ALA A 1 113 ? 4.364 -7.864 -12.819 1.00 92.88 113 ALA A O 1
ATOM 832 N N . ILE A 1 114 ? 3.777 -8.895 -10.909 1.00 92.25 114 ILE A N 1
ATOM 833 C CA . ILE A 1 114 ? 5.125 -8.991 -10.337 1.00 92.25 114 ILE A CA 1
ATOM 834 C C . ILE A 1 114 ? 6.038 -9.823 -11.242 1.00 92.25 114 ILE A C 1
ATOM 836 O O . ILE A 1 114 ? 7.133 -9.373 -11.575 1.00 92.25 114 ILE A O 1
ATOM 840 N N . LEU A 1 115 ? 5.583 -10.984 -11.724 1.00 89.38 115 LEU A N 1
ATOM 841 C CA . LEU A 1 115 ? 6.339 -11.801 -12.677 1.00 89.38 115 LEU A CA 1
ATOM 842 C C . LEU A 1 115 ? 6.646 -11.021 -13.962 1.00 89.38 115 LEU A C 1
ATOM 844 O O . LEU A 1 115 ? 7.760 -11.099 -14.475 1.00 89.38 115 LEU A O 1
ATOM 848 N N . SER A 1 116 ? 5.690 -10.243 -14.476 1.00 86.25 116 SER A N 1
ATOM 849 C CA . SER A 1 116 ? 5.897 -9.416 -15.669 1.00 86.25 116 SER A CA 1
ATOM 850 C C . SER A 1 116 ? 6.942 -8.320 -15.434 1.00 86.25 116 SER A C 1
ATOM 852 O O . SER A 1 116 ? 7.768 -8.067 -16.312 1.00 86.25 116 SER A O 1
ATOM 854 N N . LEU A 1 117 ? 6.961 -7.716 -14.240 1.00 85.50 117 LEU A N 1
ATOM 855 C CA . LEU A 1 117 ? 7.954 -6.722 -13.834 1.00 85.50 117 LEU A CA 1
ATOM 856 C C . LEU A 1 117 ? 9.335 -7.358 -13.662 1.00 85.50 117 LEU A C 1
ATOM 858 O O . LEU A 1 117 ? 10.313 -6.803 -14.159 1.00 85.50 117 LEU A O 1
ATOM 862 N N . PHE A 1 118 ? 9.424 -8.535 -13.037 1.00 84.44 118 PHE A N 1
ATOM 863 C CA . PHE A 1 118 ? 10.679 -9.276 -12.914 1.00 84.44 118 PHE A CA 1
ATOM 864 C C . PHE A 1 118 ? 11.208 -9.733 -14.264 1.00 84.44 118 PHE A C 1
ATOM 866 O O . PHE A 1 118 ? 12.391 -9.552 -14.517 1.00 84.44 118 PHE A O 1
ATOM 873 N N . ARG A 1 119 ? 10.356 -10.246 -15.160 1.00 80.50 119 ARG A N 1
ATOM 874 C CA . ARG A 1 119 ? 10.761 -10.574 -16.534 1.00 80.50 119 ARG A CA 1
ATOM 875 C C . ARG A 1 119 ? 11.287 -9.333 -17.243 1.00 80.50 119 ARG A C 1
ATOM 877 O O . ARG A 1 119 ? 12.392 -9.367 -17.761 1.00 80.50 119 ARG A O 1
ATOM 884 N N . ARG A 1 120 ? 10.563 -8.211 -17.198 1.00 75.56 120 ARG A N 1
ATOM 885 C CA . ARG A 1 120 ? 11.028 -6.940 -17.782 1.00 75.56 120 ARG A CA 1
ATOM 886 C C . ARG A 1 120 ? 12.358 -6.484 -17.197 1.00 75.56 120 ARG A C 1
ATOM 888 O O . ARG A 1 120 ? 13.216 -6.037 -17.947 1.00 75.56 120 ARG A O 1
ATOM 895 N N . ARG A 1 121 ? 12.534 -6.594 -15.879 1.00 78.88 121 ARG A N 1
ATOM 896 C CA . ARG A 1 121 ? 13.777 -6.215 -15.205 1.00 78.88 121 ARG A CA 1
ATOM 897 C C . ARG A 1 121 ? 14.918 -7.143 -15.593 1.00 78.88 121 ARG A C 1
ATOM 899 O O . ARG A 1 121 ? 15.946 -6.628 -15.991 1.00 78.88 121 ARG A O 1
ATOM 906 N N . ALA A 1 122 ? 14.720 -8.458 -15.536 1.00 73.19 122 ALA A N 1
ATOM 907 C CA . ALA A 1 122 ? 15.708 -9.462 -15.924 1.00 73.19 122 ALA A CA 1
ATOM 908 C C . ALA A 1 122 ? 16.179 -9.248 -17.369 1.00 73.19 122 ALA A C 1
ATOM 910 O O . ALA A 1 122 ? 17.377 -9.245 -17.635 1.00 73.19 122 ALA A O 1
ATOM 911 N N . LEU A 1 123 ? 15.232 -8.972 -18.270 1.00 66.81 123 LEU A N 1
ATOM 912 C CA . LEU A 1 123 ? 15.501 -8.636 -19.666 1.00 66.81 123 LEU A CA 1
ATOM 913 C C . LEU A 1 123 ? 16.237 -7.293 -19.811 1.00 66.81 123 LEU A C 1
ATOM 915 O O . LEU A 1 123 ? 17.113 -7.168 -20.657 1.00 66.81 123 LEU A O 1
ATOM 919 N N . ALA A 1 124 ? 15.937 -6.303 -18.967 1.00 65.56 124 ALA A N 1
ATOM 920 C CA . ALA A 1 124 ? 16.620 -5.008 -18.966 1.00 65.56 124 ALA A CA 1
ATOM 921 C C . ALA A 1 124 ? 18.016 -5.041 -18.316 1.00 65.56 124 ALA A C 1
ATOM 923 O O . ALA A 1 124 ? 18.840 -4.180 -18.610 1.00 65.56 124 ALA A O 1
ATOM 924 N N . THR A 1 125 ? 18.289 -5.987 -17.413 1.00 65.06 125 THR A N 1
ATOM 925 C CA . THR A 1 125 ? 19.530 -6.021 -16.624 1.00 65.06 125 THR A CA 1
ATOM 926 C C . THR A 1 125 ? 20.710 -6.699 -17.309 1.00 65.06 125 THR A C 1
ATOM 928 O O . THR A 1 125 ? 21.797 -6.651 -16.742 1.00 65.06 125 THR A O 1
ATOM 931 N N . GLY A 1 126 ? 20.546 -7.333 -18.474 1.00 61.19 126 GLY A N 1
ATOM 932 C CA . GLY A 1 126 ? 21.581 -8.271 -18.909 1.00 61.19 126 GLY A CA 1
ATOM 933 C C . GLY A 1 126 ? 21.749 -8.551 -20.388 1.00 61.19 126 GLY A C 1
ATOM 934 O O . GLY A 1 126 ? 22.130 -9.675 -20.642 1.00 61.19 126 GLY A O 1
ATOM 935 N N . ASP A 1 127 ? 21.455 -7.617 -21.307 1.00 72.06 127 ASP A N 1
ATOM 936 C CA . ASP A 1 127 ? 21.983 -7.566 -22.702 1.00 72.06 127 ASP A CA 1
ATOM 937 C C . ASP A 1 127 ? 21.019 -6.882 -23.691 1.00 72.06 127 ASP A C 1
ATOM 939 O O . ASP A 1 127 ? 21.394 -6.607 -24.831 1.00 72.06 127 ASP A O 1
ATOM 943 N N . ALA A 1 128 ? 19.777 -6.588 -23.289 1.00 85.31 128 ALA A N 1
ATOM 944 C CA . ALA A 1 128 ? 18.825 -5.929 -24.178 1.00 85.31 128 ALA A CA 1
ATOM 945 C C . ALA A 1 128 ? 19.225 -4.470 -24.445 1.00 85.31 128 ALA A C 1
ATOM 947 O O . ALA A 1 128 ? 19.441 -3.678 -23.523 1.00 85.31 128 ALA A O 1
ATOM 948 N N . LEU A 1 129 ? 19.259 -4.099 -25.722 1.00 91.06 129 LEU A N 1
ATOM 949 C CA . LEU A 1 129 ? 19.476 -2.727 -26.152 1.00 91.06 129 LEU A CA 1
ATOM 950 C C . LEU A 1 129 ? 18.212 -1.901 -25.885 1.00 91.06 129 LEU A C 1
ATOM 952 O O . LEU A 1 129 ? 17.080 -2.393 -25.968 1.00 91.06 129 LEU A O 1
ATOM 956 N N . LEU A 1 130 ? 18.396 -0.624 -25.551 1.00 90.06 130 LEU A N 1
ATOM 957 C CA . LEU A 1 130 ? 17.280 0.283 -25.290 1.00 90.06 130 LEU A CA 1
ATOM 958 C C . LEU A 1 130 ? 16.442 0.460 -26.571 1.00 90.06 130 LEU A C 1
ATOM 960 O O . LEU A 1 130 ? 17.002 0.840 -27.595 1.00 90.06 130 LEU A O 1
ATOM 964 N N . PRO A 1 131 ? 15.117 0.220 -26.535 1.00 91.25 131 PRO A N 1
ATOM 965 C CA . PRO A 1 131 ? 14.289 0.338 -27.724 1.00 91.25 131 PRO A CA 1
ATOM 966 C C . PRO A 1 131 ? 14.059 1.802 -28.106 1.00 91.25 131 PRO A C 1
ATOM 968 O O . PRO A 1 131 ? 13.762 2.649 -27.251 1.00 91.25 131 PRO A O 1
ATOM 971 N N . GLY A 1 132 ? 14.143 2.081 -29.401 1.00 93.75 132 GLY A N 1
ATOM 972 C CA . GLY A 1 132 ? 14.016 3.414 -29.974 1.00 93.75 132 GLY A CA 1
ATOM 973 C C . GLY A 1 132 ? 14.740 3.539 -31.309 1.00 93.75 132 GLY A C 1
ATOM 974 O O . GLY A 1 132 ? 15.339 2.585 -31.804 1.00 93.75 132 GLY A O 1
ATOM 975 N N . ARG A 1 133 ? 14.694 4.738 -31.882 1.00 95.94 133 ARG A N 1
ATOM 976 C CA . ARG A 1 133 ? 15.442 5.097 -33.091 1.00 95.94 133 ARG A CA 1
ATOM 977 C C . ARG A 1 133 ? 16.547 6.060 -32.696 1.00 95.94 133 ARG A C 1
ATOM 979 O O . ARG A 1 133 ? 16.297 7.024 -31.975 1.00 95.94 133 ARG A O 1
ATOM 986 N N . TYR A 1 134 ? 17.760 5.785 -33.137 1.00 97.06 134 TYR A N 1
ATOM 987 C CA . TYR A 1 134 ? 18.966 6.477 -32.718 1.00 97.06 134 TYR A CA 1
ATOM 988 C C . TYR A 1 134 ? 19.753 6.887 -33.947 1.00 97.06 134 TYR A C 1
ATOM 990 O O . TYR A 1 134 ? 20.016 6.074 -34.825 1.00 97.06 134 TYR A O 1
ATOM 998 N N . LEU A 1 135 ? 20.130 8.153 -33.999 1.00 97.50 135 LEU A N 1
ATOM 999 C CA . LEU A 1 135 ? 21.028 8.675 -35.007 1.00 97.50 135 LEU A CA 1
ATOM 1000 C C . LEU A 1 135 ? 22.423 8.753 -34.393 1.00 97.50 135 LEU A C 1
ATOM 1002 O O . LEU A 1 135 ? 22.704 9.651 -33.597 1.00 97.50 135 LEU A O 1
ATOM 1006 N N . LEU A 1 136 ? 23.260 7.772 -34.704 1.00 97.12 136 LEU A N 1
ATOM 1007 C CA . LEU A 1 136 ? 24.686 7.784 -34.399 1.00 97.12 136 LEU A CA 1
ATOM 1008 C C . LEU A 1 136 ? 25.431 8.555 -35.498 1.00 97.12 136 LEU A C 1
ATOM 1010 O O . LEU A 1 136 ? 24.850 8.812 -36.553 1.00 97.12 136 LEU A O 1
ATOM 1014 N N . PRO A 1 137 ? 26.706 8.918 -35.277 1.00 95.56 137 PRO A N 1
ATOM 1015 C CA . PRO A 1 137 ? 27.506 9.577 -36.298 1.00 95.56 137 PRO A CA 1
ATOM 1016 C C . PRO A 1 137 ? 27.474 8.830 -37.643 1.00 95.56 137 PRO A C 1
ATOM 1018 O O . PRO A 1 137 ? 27.137 9.418 -38.667 1.00 95.56 137 PRO A O 1
ATOM 1021 N N . LEU A 1 138 ? 27.773 7.533 -37.648 1.00 95.69 138 LEU A N 1
ATOM 1022 C CA . LEU A 1 138 ? 27.959 6.779 -38.892 1.00 95.69 138 LEU A CA 1
ATOM 1023 C C . LEU A 1 138 ? 26.717 5.974 -39.313 1.00 95.69 138 LEU A C 1
ATOM 1025 O O . LEU A 1 138 ? 26.652 5.499 -40.446 1.00 95.69 138 LEU A O 1
ATOM 1029 N N . ASP A 1 139 ? 25.714 5.854 -38.433 1.00 96.62 139 ASP A N 1
ATOM 1030 C CA . ASP A 1 139 ? 24.554 4.979 -38.621 1.00 96.62 139 ASP A CA 1
ATOM 1031 C C . ASP A 1 139 ? 23.255 5.550 -38.052 1.00 96.62 139 ASP A C 1
ATOM 1033 O O . ASP A 1 139 ? 23.205 6.085 -36.944 1.00 96.62 139 ASP A O 1
ATOM 1037 N N . ALA A 1 140 ? 22.151 5.298 -38.748 1.00 97.19 140 ALA A N 1
ATOM 1038 C CA . ALA A 1 140 ? 20.823 5.317 -38.152 1.00 97.19 140 ALA A CA 1
ATOM 1039 C C . ALA A 1 140 ? 20.471 3.909 -37.641 1.00 97.19 140 ALA A C 1
ATOM 1041 O O . ALA A 1 140 ? 20.320 2.969 -38.423 1.00 97.19 140 ALA A O 1
ATOM 1042 N N . VAL A 1 141 ? 20.324 3.768 -36.325 1.00 97.25 141 VAL A N 1
ATOM 1043 C CA . VAL A 1 141 ? 20.059 2.503 -35.632 1.00 97.25 141 VAL A CA 1
ATOM 1044 C C . VAL A 1 141 ? 18.634 2.491 -35.088 1.00 97.25 141 VAL A C 1
ATOM 1046 O O . VAL A 1 141 ? 18.266 3.299 -34.238 1.00 97.25 141 VAL A O 1
ATOM 1049 N N . GLU A 1 142 ? 17.824 1.546 -35.543 1.00 96.56 142 GLU A N 1
ATOM 1050 C CA . GLU A 1 142 ? 16.489 1.283 -35.016 1.00 96.56 142 GLU A CA 1
ATOM 1051 C C . GLU A 1 142 ? 16.503 -0.007 -34.197 1.00 96.56 142 GLU A C 1
ATOM 1053 O O . GLU A 1 142 ? 16.788 -1.099 -34.689 1.00 96.56 142 GLU A O 1
ATOM 1058 N N . VAL A 1 143 ? 16.200 0.142 -32.913 1.00 95.06 143 VAL A N 1
ATOM 1059 C CA . VAL A 1 143 ? 16.154 -0.941 -31.940 1.00 95.06 143 VAL A CA 1
ATOM 1060 C C . VAL A 1 143 ? 14.685 -1.202 -31.600 1.00 95.06 143 VAL A C 1
ATOM 1062 O O . VAL A 1 143 ? 14.075 -0.396 -30.885 1.00 95.06 143 VAL A O 1
ATOM 1065 N N . PRO A 1 144 ? 14.081 -2.303 -32.078 1.00 90.94 144 PRO A N 1
ATOM 1066 C CA . PRO A 1 144 ? 12.707 -2.627 -31.726 1.00 90.94 144 PRO A CA 1
ATOM 1067 C C . PRO A 1 144 ? 12.588 -3.012 -30.241 1.00 90.94 144 PRO A C 1
ATOM 1069 O O . PRO A 1 144 ? 13.585 -3.368 -29.592 1.00 90.94 144 PRO A O 1
ATOM 1072 N N . PRO A 1 145 ? 11.369 -2.965 -29.669 1.00 87.06 145 PRO A N 1
ATOM 1073 C CA . PRO A 1 145 ? 11.113 -3.577 -28.373 1.00 87.06 145 PRO A CA 1
ATOM 1074 C C . PRO A 1 145 ? 11.466 -5.064 -28.418 1.00 87.06 145 PRO A C 1
ATOM 1076 O O . PRO A 1 145 ? 11.257 -5.735 -29.427 1.00 87.06 145 PRO A O 1
ATOM 1079 N N . LEU A 1 146 ? 11.990 -5.568 -27.302 1.00 83.56 146 LEU A N 1
ATOM 1080 C CA . LEU A 1 146 ? 12.346 -6.972 -27.169 1.00 83.56 146 LEU A CA 1
ATOM 1081 C C . LEU A 1 146 ? 11.128 -7.862 -27.453 1.00 83.56 146 LEU A C 1
ATOM 1083 O O . LEU A 1 146 ? 10.063 -7.670 -26.853 1.00 83.56 146 LEU A O 1
ATOM 1087 N N . GLY A 1 147 ? 11.283 -8.825 -28.361 1.00 77.50 147 GLY A N 1
ATOM 1088 C CA . GLY A 1 147 ? 10.226 -9.774 -28.691 1.00 77.50 147 GLY A CA 1
ATOM 1089 C C . GLY A 1 147 ? 9.871 -10.676 -27.506 1.00 77.50 147 GLY A C 1
ATOM 1090 O O . GLY A 1 147 ? 10.641 -10.827 -26.558 1.00 77.50 147 GLY A O 1
ATOM 1091 N N . ALA A 1 148 ? 8.714 -11.344 -27.572 1.00 70.31 148 ALA A N 1
ATOM 1092 C CA . ALA A 1 148 ? 8.282 -12.297 -26.539 1.00 70.31 148 ALA A CA 1
ATOM 1093 C C . ALA A 1 148 ? 9.297 -13.433 -26.295 1.00 70.31 148 ALA A C 1
ATOM 1095 O O . ALA A 1 148 ? 9.359 -13.981 -25.196 1.00 70.31 148 ALA A O 1
ATOM 1096 N N . ASN A 1 149 ? 10.103 -13.745 -27.313 1.00 71.94 149 ASN A N 1
ATOM 1097 C CA . ASN A 1 149 ? 11.131 -14.783 -27.283 1.00 71.94 149 ASN A CA 1
ATOM 1098 C C . ASN A 1 149 ? 12.487 -14.286 -26.757 1.00 71.94 149 ASN A C 1
ATOM 1100 O O . ASN A 1 149 ? 13.411 -15.080 -26.642 1.00 71.94 149 ASN A O 1
ATOM 1104 N N . GLY A 1 150 ? 12.620 -12.992 -26.449 1.00 76.06 150 GLY A N 1
ATOM 1105 C CA . GLY A 1 150 ? 13.905 -12.384 -26.099 1.00 76.06 150 GLY A CA 1
ATOM 1106 C C . GLY A 1 150 ? 14.754 -11.965 -27.303 1.00 76.06 150 GLY A C 1
ATOM 1107 O O . GLY A 1 150 ? 15.854 -11.463 -27.106 1.00 76.06 150 GLY A O 1
ATOM 1108 N N . ASP A 1 151 ? 14.252 -12.124 -28.528 1.00 84.56 151 ASP A N 1
ATOM 1109 C CA . ASP A 1 151 ? 14.963 -11.707 -29.738 1.00 84.56 151 ASP A CA 1
ATOM 1110 C C . ASP A 1 151 ? 14.851 -10.185 -29.934 1.00 84.56 151 ASP A C 1
ATOM 1112 O O . ASP A 1 151 ? 13.778 -9.594 -29.742 1.00 84.56 151 ASP A O 1
ATOM 1116 N N . GLN A 1 152 ? 15.951 -9.549 -30.346 1.00 89.56 152 GLN A N 1
ATOM 1117 C CA . GLN A 1 152 ? 15.996 -8.127 -30.690 1.00 89.56 152 GLN A CA 1
ATOM 1118 C C . GLN A 1 152 ? 16.763 -7.933 -31.996 1.00 89.56 152 GLN A C 1
ATOM 1120 O O . GLN A 1 152 ? 17.992 -7.967 -32.024 1.00 89.56 152 GLN A O 1
ATOM 1125 N N . ILE A 1 153 ? 16.023 -7.736 -33.088 1.00 93.75 153 ILE A N 1
ATOM 1126 C CA . ILE A 1 153 ? 16.609 -7.519 -34.412 1.00 93.75 153 ILE A CA 1
ATOM 1127 C C . ILE A 1 153 ? 16.800 -6.022 -34.629 1.00 93.75 153 ILE A C 1
ATOM 1129 O O . ILE A 1 153 ? 15.850 -5.296 -34.903 1.00 93.75 153 ILE A O 1
ATOM 1133 N N . VAL A 1 154 ? 18.033 -5.562 -34.482 1.00 95.44 154 VAL A N 1
ATOM 1134 C CA . VAL A 1 154 ? 18.437 -4.177 -34.706 1.00 95.44 154 VAL A CA 1
ATOM 1135 C C . VAL A 1 154 ? 18.532 -3.917 -36.204 1.00 95.44 154 VAL A C 1
ATOM 1137 O O . VAL A 1 154 ? 19.165 -4.676 -36.938 1.00 95.44 154 VAL A O 1
ATOM 1140 N N . VAL A 1 155 ? 17.922 -2.832 -36.666 1.00 96.44 155 VAL A N 1
ATOM 1141 C CA . VAL A 1 155 ? 18.054 -2.364 -38.047 1.00 96.44 155 VAL A CA 1
ATOM 1142 C C . VAL A 1 155 ? 19.098 -1.257 -38.071 1.00 96.44 155 VAL A C 1
ATOM 1144 O O . VAL A 1 155 ? 18.925 -0.222 -37.433 1.00 96.44 155 VAL A O 1
ATOM 1147 N N . VAL A 1 156 ? 20.182 -1.471 -38.803 1.00 96.88 156 VAL A N 1
ATOM 1148 C CA . VAL A 1 156 ? 21.280 -0.511 -38.952 1.00 96.88 156 VAL A CA 1
ATOM 1149 C C . VAL A 1 156 ? 21.252 0.021 -40.377 1.00 96.88 156 VAL A C 1
ATOM 1151 O O . VAL A 1 156 ? 21.289 -0.753 -41.332 1.00 96.88 156 VAL A O 1
ATOM 1154 N N . THR A 1 157 ? 21.157 1.336 -40.533 1.00 96.62 157 THR A N 1
ATOM 1155 C CA . THR A 1 157 ? 21.195 2.002 -41.838 1.00 96.62 157 THR A CA 1
ATOM 1156 C C . THR A 1 157 ? 22.440 2.883 -41.905 1.00 96.62 157 THR A C 1
ATOM 1158 O O . THR A 1 157 ? 22.461 3.917 -41.232 1.00 96.62 157 THR A O 1
ATOM 1161 N N . PRO A 1 158 ? 23.467 2.486 -42.677 1.00 95.44 158 PRO A N 1
ATOM 1162 C CA . PRO A 1 158 ? 24.684 3.274 -42.832 1.00 95.44 158 PRO A CA 1
ATOM 1163 C C . PRO A 1 158 ? 24.406 4.656 -43.427 1.00 95.44 158 PRO A C 1
ATOM 1165 O O . PRO A 1 158 ? 23.561 4.798 -44.311 1.00 95.44 158 PRO A O 1
ATOM 1168 N N . LEU A 1 159 ? 25.119 5.678 -42.948 1.00 95.00 159 LEU A N 1
ATOM 1169 C CA . LEU A 1 159 ? 24.958 7.063 -43.408 1.00 95.00 159 LEU A CA 1
ATOM 1170 C C . LEU A 1 159 ? 25.965 7.487 -44.486 1.00 95.00 159 LEU A C 1
ATOM 1172 O O . LEU A 1 159 ? 25.943 8.647 -44.897 1.00 95.00 159 LEU A O 1
ATOM 1176 N N . GLY A 1 160 ? 26.820 6.584 -44.980 1.00 92.69 160 GLY A N 1
ATOM 1177 C CA . GLY A 1 160 ? 27.736 6.895 -46.086 1.00 92.69 160 GLY A CA 1
ATOM 1178 C C . GLY A 1 160 ? 27.006 7.259 -47.383 1.00 92.69 160 GLY A C 1
ATOM 1179 O O . GLY A 1 160 ? 27.507 8.074 -48.152 1.00 92.69 160 GLY A O 1
ATOM 1180 N N . ASP A 1 161 ? 25.784 6.748 -47.568 1.00 90.56 161 ASP A N 1
ATOM 1181 C CA . ASP A 1 161 ? 24.922 7.052 -48.717 1.00 90.56 161 ASP A CA 1
ATOM 1182 C C . ASP A 1 161 ? 24.032 8.286 -48.497 1.00 90.56 161 ASP A C 1
ATOM 1184 O O . ASP A 1 161 ? 23.172 8.586 -49.322 1.00 90.56 161 ASP A O 1
ATOM 1188 N N . ALA A 1 162 ? 24.178 9.009 -47.385 1.00 92.94 162 ALA A N 1
ATOM 1189 C CA . ALA A 1 162 ? 23.367 10.193 -47.132 1.00 92.94 162 ALA A CA 1
ATOM 1190 C C . ALA A 1 162 ? 23.739 11.326 -48.109 1.00 92.94 162 ALA A C 1
ATOM 1192 O O . ALA A 1 162 ? 24.906 11.697 -48.238 1.00 92.94 162 ALA A O 1
ATOM 1193 N N . ARG A 1 163 ? 22.742 11.879 -48.811 1.00 92.25 163 ARG A N 1
ATOM 1194 C CA . ARG A 1 163 ? 22.919 12.927 -49.837 1.00 92.25 163 ARG A CA 1
ATOM 1195 C C . ARG A 1 163 ? 22.392 14.289 -49.396 1.00 92.25 163 ARG A C 1
ATOM 1197 O O . ARG A 1 163 ? 22.925 15.323 -49.790 1.00 92.25 163 ARG A O 1
ATOM 1204 N N . ASP A 1 164 ? 21.346 14.307 -48.577 1.00 93.44 164 ASP A N 1
ATOM 1205 C CA . ASP A 1 164 ? 20.704 15.550 -48.148 1.00 93.44 164 ASP A CA 1
ATOM 1206 C C . ASP A 1 164 ? 20.142 15.417 -46.733 1.00 93.44 164 ASP A C 1
ATOM 1208 O O . ASP A 1 164 ? 19.695 14.342 -46.321 1.00 93.44 164 ASP A O 1
ATOM 1212 N N . VAL A 1 165 ? 20.154 16.524 -45.995 1.00 93.56 165 VAL A N 1
ATOM 1213 C CA . VAL A 1 165 ? 19.535 16.645 -44.676 1.00 93.56 165 VAL A CA 1
ATOM 1214 C C . VAL A 1 165 ? 18.665 17.883 -44.656 1.00 93.56 165 VAL A C 1
ATOM 1216 O O . VAL A 1 165 ? 19.122 19.004 -44.901 1.00 93.56 165 VAL A O 1
ATOM 1219 N N . ARG A 1 166 ? 17.397 17.687 -44.303 1.00 93.81 166 ARG A N 1
ATOM 1220 C CA . ARG A 1 166 ? 16.405 18.757 -44.219 1.00 93.81 166 ARG A CA 1
ATOM 1221 C C . ARG A 1 166 ? 15.653 18.678 -42.906 1.00 93.81 166 ARG A C 1
ATOM 1223 O O . ARG A 1 166 ? 15.351 17.597 -42.413 1.00 93.81 166 ARG A O 1
ATOM 1230 N N . VAL A 1 167 ? 15.297 19.837 -42.372 1.00 93.00 167 VAL A N 1
ATOM 1231 C CA . VAL A 1 167 ? 14.363 19.939 -41.250 1.00 93.00 167 VAL A CA 1
ATOM 1232 C C . VAL A 1 167 ? 13.005 20.331 -41.817 1.00 93.00 167 VAL A C 1
ATOM 1234 O O . VAL A 1 167 ? 12.887 21.376 -42.466 1.00 93.00 167 VAL A O 1
ATOM 1237 N N . ARG A 1 168 ? 11.990 19.486 -41.610 1.00 91.94 168 ARG A N 1
ATOM 1238 C CA . ARG A 1 168 ? 10.604 19.749 -42.028 1.00 91.94 168 ARG A CA 1
ATOM 1239 C C . ARG A 1 168 ? 9.670 19.758 -40.817 1.00 91.94 168 ARG A C 1
ATOM 1241 O O . ARG A 1 168 ? 9.946 19.064 -39.844 1.00 91.94 168 ARG A O 1
ATOM 1248 N N . PRO A 1 169 ? 8.553 20.498 -40.844 1.00 87.69 169 PRO A N 1
ATOM 1249 C CA . PRO A 1 169 ? 7.503 20.310 -39.848 1.00 87.69 169 PRO A CA 1
ATOM 1250 C C . PRO A 1 169 ? 6.957 18.873 -39.919 1.00 87.69 169 PRO A C 1
ATOM 1252 O O . PRO A 1 169 ? 6.776 18.330 -41.009 1.00 87.69 169 PRO A O 1
ATOM 1255 N N . ALA A 1 170 ? 6.708 18.262 -38.761 1.00 85.44 170 ALA A N 1
ATOM 1256 C CA . ALA A 1 170 ? 6.221 16.894 -38.643 1.00 85.44 170 ALA A CA 1
ATOM 1257 C C . ALA A 1 170 ? 4.869 16.739 -39.346 1.00 85.44 170 ALA A C 1
ATOM 1259 O O . ALA A 1 170 ? 3.916 17.465 -39.057 1.00 85.44 170 ALA A O 1
ATOM 1260 N N . SER A 1 171 ? 4.773 15.772 -40.260 1.00 73.69 171 SER A N 1
ATOM 1261 C CA . SER A 1 171 ? 3.606 15.624 -41.141 1.00 73.69 171 SER A CA 1
ATOM 1262 C C . SER A 1 171 ? 2.344 15.129 -40.419 1.00 73.69 171 SER A C 1
ATOM 1264 O O . SER A 1 171 ? 1.261 15.197 -40.996 1.00 73.69 171 SER A O 1
ATOM 1266 N N . SER A 1 172 ? 2.467 14.584 -39.202 1.00 69.75 172 SER A N 1
ATOM 1267 C CA . SER A 1 172 ? 1.402 13.790 -38.565 1.00 69.75 172 SER A CA 1
ATOM 1268 C C . SER A 1 172 ? 1.011 14.210 -37.144 1.00 69.75 172 SER A C 1
ATOM 1270 O O . SER A 1 172 ? 0.077 13.634 -36.586 1.00 69.75 172 SER A O 1
ATOM 1272 N N . SER A 1 173 ? 1.664 15.206 -36.533 1.00 61.16 173 SER A N 1
ATOM 1273 C CA . SER A 1 173 ? 1.376 15.580 -35.144 1.00 61.16 173 SER A CA 1
ATOM 1274 C C . SER A 1 173 ? 0.572 16.877 -35.032 1.00 61.16 173 SER A C 1
ATOM 1276 O O . SER A 1 173 ? 0.986 17.935 -35.489 1.00 61.16 173 SER A O 1
ATOM 1278 N N . THR A 1 174 ? -0.542 16.817 -34.297 1.00 68.44 174 THR A N 1
ATOM 1279 C CA . THR A 1 174 ? -1.301 17.977 -33.776 1.00 68.44 174 THR A CA 1
ATOM 1280 C C . THR A 1 174 ? -0.454 18.929 -32.927 1.00 68.44 174 THR A C 1
ATOM 1282 O O . THR A 1 174 ? -0.846 20.064 -32.674 1.00 68.44 174 THR A O 1
ATOM 1285 N N . THR A 1 175 ? 0.719 18.482 -32.483 1.00 68.62 175 THR A N 1
ATOM 1286 C CA . THR A 1 175 ? 1.746 19.319 -31.865 1.00 68.62 175 THR A CA 1
ATOM 1287 C C . THR A 1 175 ? 2.755 19.736 -32.928 1.00 68.62 175 THR A C 1
ATOM 1289 O O . THR A 1 175 ? 3.241 18.899 -33.678 1.00 68.62 175 THR A O 1
ATOM 1292 N N . LYS A 1 176 ? 3.080 21.031 -32.986 1.00 76.19 176 LYS A N 1
ATOM 1293 C CA . LYS A 1 176 ? 4.048 21.633 -33.916 1.00 76.19 176 LYS A CA 1
ATOM 1294 C C . LYS A 1 176 ? 5.470 21.120 -33.613 1.00 76.19 176 LYS A C 1
ATOM 1296 O O . LYS A 1 176 ? 6.235 21.788 -32.928 1.00 76.19 176 LYS A O 1
ATOM 1301 N N . ARG A 1 177 ? 5.778 19.887 -34.018 1.00 83.94 177 ARG A N 1
ATOM 1302 C CA . ARG A 1 177 ? 7.100 19.259 -33.883 1.00 83.94 177 ARG A CA 1
ATOM 1303 C C . ARG A 1 177 ? 7.836 19.343 -35.208 1.00 83.94 177 ARG A C 1
ATOM 1305 O O . ARG A 1 177 ? 7.202 19.349 -36.257 1.00 83.94 177 ARG A O 1
ATOM 1312 N N . GLU A 1 178 ? 9.155 19.415 -35.151 1.00 90.69 178 GLU A N 1
ATOM 1313 C CA . GLU A 1 178 ? 10.011 19.342 -36.333 1.00 90.69 178 GLU A CA 1
ATOM 1314 C C . GLU A 1 178 ? 10.539 17.912 -36.500 1.00 90.69 178 GLU A C 1
ATOM 1316 O O . GLU A 1 178 ? 10.696 17.172 -35.529 1.00 90.69 178 GLU A O 1
ATOM 1321 N N . GLU A 1 179 ? 10.799 17.515 -37.737 1.00 94.00 179 GLU A N 1
ATOM 1322 C CA . GLU A 1 179 ? 11.418 16.251 -38.118 1.00 94.00 179 GLU A CA 1
ATOM 1323 C C . GLU A 1 179 ? 12.726 16.533 -38.859 1.00 94.00 179 GLU A C 1
ATOM 1325 O O . GLU A 1 179 ? 12.757 17.304 -39.821 1.00 94.00 179 GLU A O 1
ATOM 1330 N N . LEU A 1 180 ? 13.802 15.870 -38.437 1.00 95.62 180 LEU A N 1
ATOM 1331 C CA . LEU A 1 180 ? 15.047 15.780 -39.191 1.00 95.62 180 LEU A CA 1
ATOM 1332 C C . LEU A 1 180 ? 14.916 14.661 -40.221 1.00 95.62 180 LEU A C 1
ATOM 1334 O O . LEU A 1 180 ? 14.792 13.500 -39.838 1.00 95.62 180 LEU A O 1
ATOM 1338 N N . VAL A 1 181 ? 14.967 14.992 -41.503 1.00 95.62 181 VAL A N 1
ATOM 1339 C CA . VAL A 1 181 ? 14.859 14.040 -42.609 1.00 95.62 181 VAL A CA 1
ATOM 1340 C C . VAL A 1 181 ? 16.201 13.924 -43.305 1.00 95.62 181 VAL A C 1
ATOM 1342 O O . VAL A 1 181 ? 16.753 14.921 -43.767 1.00 95.62 181 VAL A O 1
ATOM 1345 N N . ILE A 1 182 ? 16.702 12.700 -43.388 1.00 95.62 182 ILE A N 1
ATOM 1346 C CA . ILE A 1 182 ? 17.921 12.339 -44.101 1.00 95.62 182 ILE A CA 1
ATOM 1347 C C . ILE A 1 182 ? 17.501 11.602 -45.370 1.00 95.62 182 ILE A C 1
ATOM 1349 O O . ILE A 1 182 ? 16.825 10.574 -45.286 1.00 95.62 182 ILE A O 1
ATOM 1353 N N . LEU A 1 183 ? 17.885 12.132 -46.528 1.00 95.50 183 LEU A N 1
ATOM 1354 C CA . LEU A 1 183 ? 17.676 11.495 -47.824 1.00 95.50 183 LEU A CA 1
ATOM 1355 C C . LEU A 1 183 ? 18.918 10.678 -48.178 1.00 95.50 183 LEU A C 1
ATOM 1357 O O . LEU A 1 183 ? 20.024 11.220 -48.266 1.00 95.50 183 LEU A O 1
ATOM 1361 N N . LEU A 1 184 ? 18.729 9.379 -48.370 1.00 94.56 184 LEU A N 1
ATOM 1362 C CA . LEU A 1 184 ? 19.770 8.455 -48.799 1.00 94.56 184 LEU A CA 1
ATOM 1363 C C . LEU A 1 184 ? 19.821 8.351 -50.323 1.00 94.56 184 LEU A C 1
ATOM 1365 O O . LEU A 1 184 ? 18.854 8.662 -51.027 1.00 94.56 184 LEU A O 1
ATOM 1369 N N . ASP A 1 185 ? 20.941 7.843 -50.821 1.00 88.75 185 ASP A N 1
ATOM 1370 C CA . ASP A 1 185 ? 21.071 7.423 -52.205 1.00 88.75 185 ASP A CA 1
ATOM 1371 C C . ASP A 1 185 ? 20.001 6.372 -52.555 1.00 88.75 185 ASP A C 1
ATOM 1373 O O . ASP A 1 185 ? 19.646 5.511 -51.746 1.00 88.75 185 ASP A O 1
ATOM 1377 N N . GLY A 1 186 ? 19.407 6.492 -53.740 1.00 89.38 186 GLY A N 1
ATOM 1378 C CA . GLY A 1 186 ? 18.219 5.718 -54.125 1.00 89.38 186 GLY A CA 1
ATOM 1379 C C . GLY A 1 186 ? 16.878 6.245 -53.583 1.00 89.38 186 GLY A C 1
ATOM 1380 O O . GLY A 1 186 ? 15.849 5.605 -53.795 1.00 89.38 186 GLY A O 1
ATOM 1381 N N . GLY A 1 187 ? 16.855 7.407 -52.919 1.00 92.44 187 GLY A N 1
ATOM 1382 C CA . GLY A 1 187 ? 15.625 8.139 -52.576 1.00 92.44 187 GLY A CA 1
ATOM 1383 C C . GLY A 1 187 ? 14.917 7.688 -51.295 1.00 92.44 187 GLY A C 1
ATOM 1384 O O . GLY A 1 187 ? 13.807 8.139 -51.019 1.00 92.44 187 GLY A O 1
ATOM 1385 N N . ALA A 1 188 ? 15.531 6.809 -50.499 1.00 93.62 188 ALA A N 1
ATOM 1386 C CA . ALA A 1 188 ? 14.981 6.412 -49.207 1.00 93.62 188 ALA A CA 1
ATOM 1387 C C . ALA A 1 188 ? 15.112 7.551 -48.179 1.00 93.62 188 ALA A C 1
ATOM 1389 O O . ALA A 1 188 ? 16.171 8.160 -48.051 1.00 93.62 188 ALA A O 1
ATOM 1390 N N . GLU A 1 189 ? 14.054 7.806 -47.407 1.00 94.69 189 GLU A N 1
ATOM 1391 C CA . GLU A 1 189 ? 14.057 8.814 -46.341 1.00 94.69 189 GLU A CA 1
ATOM 1392 C C . GLU A 1 189 ? 14.128 8.167 -44.950 1.00 94.69 189 GLU A C 1
ATOM 1394 O O . GLU A 1 189 ? 13.405 7.211 -44.649 1.00 94.69 189 GLU A O 1
ATOM 1399 N N . ILE A 1 190 ? 14.953 8.735 -44.066 1.00 94.75 190 ILE A N 1
ATOM 1400 C CA . ILE A 1 190 ? 14.931 8.462 -42.624 1.00 94.75 190 ILE A CA 1
ATOM 1401 C C . ILE A 1 190 ? 14.540 9.746 -41.896 1.00 94.75 190 ILE A C 1
ATOM 1403 O O . ILE A 1 190 ? 15.268 10.730 -41.949 1.00 94.75 190 ILE A O 1
ATOM 1407 N N . ALA A 1 191 ? 13.412 9.731 -41.186 1.00 94.38 191 ALA A N 1
ATOM 1408 C CA . ALA A 1 191 ? 12.946 10.879 -40.405 1.00 94.38 191 ALA A CA 1
ATOM 1409 C C . ALA A 1 191 ? 13.117 10.648 -38.895 1.00 94.38 191 ALA A C 1
ATOM 1411 O O . ALA A 1 191 ? 12.765 9.571 -38.421 1.00 94.38 191 ALA A O 1
ATOM 1412 N N . PHE A 1 192 ? 13.587 11.636 -38.134 1.00 95.12 192 PHE A N 1
ATOM 1413 C CA . PHE A 1 192 ? 13.649 11.620 -36.667 1.00 95.12 192 PHE A CA 1
ATOM 1414 C C . PHE A 1 192 ? 12.856 12.788 -36.088 1.00 95.12 192 PHE A C 1
ATOM 1416 O O . PHE A 1 192 ? 13.077 13.933 -36.478 1.00 95.12 192 PHE A O 1
ATOM 1423 N N . ALA A 1 193 ? 11.968 12.518 -35.132 1.00 92.69 193 ALA A N 1
ATOM 1424 C CA . ALA A 1 193 ? 11.239 13.573 -34.436 1.00 92.69 193 ALA A CA 1
ATOM 1425 C C . ALA A 1 193 ? 12.171 14.364 -33.501 1.00 92.69 193 ALA A C 1
ATOM 1427 O O . ALA A 1 193 ? 12.881 13.785 -32.677 1.00 92.69 193 ALA A O 1
ATOM 1428 N N . LEU A 1 194 ? 12.125 15.689 -33.600 1.00 92.94 194 LEU A N 1
ATOM 1429 C CA . LEU A 1 194 ? 12.909 16.623 -32.796 1.00 92.94 194 LEU A CA 1
ATOM 1430 C C . LEU A 1 194 ? 12.018 17.336 -31.776 1.00 92.94 194 LEU A C 1
ATOM 1432 O O . LEU A 1 194 ? 10.823 17.559 -31.999 1.00 92.94 194 LEU A O 1
ATOM 1436 N N . ARG A 1 195 ? 12.592 17.712 -30.630 1.00 90.19 195 ARG A N 1
ATOM 1437 C CA . ARG A 1 195 ? 11.863 18.410 -29.560 1.00 90.19 195 ARG A CA 1
ATOM 1438 C C . ARG A 1 195 ? 11.825 19.918 -29.763 1.00 90.19 195 ARG A C 1
ATOM 1440 O O . ARG A 1 195 ? 10.938 20.565 -29.213 1.00 90.19 195 ARG A O 1
ATOM 1447 N N . SER A 1 196 ? 12.803 20.476 -30.478 1.00 90.56 196 SER A N 1
ATOM 1448 C CA . SER A 1 196 ? 12.939 21.921 -30.687 1.00 90.56 196 SER A CA 1
ATOM 1449 C C . SER A 1 196 ? 13.830 22.263 -31.881 1.00 90.56 196 SER A C 1
ATOM 1451 O O . SER A 1 196 ? 14.743 21.502 -32.204 1.00 90.56 196 SER A O 1
ATOM 1453 N N . ASP A 1 197 ? 13.664 23.468 -32.419 1.00 89.50 197 ASP A N 1
ATOM 1454 C CA . ASP A 1 197 ? 14.479 24.027 -33.506 1.00 89.50 197 ASP A CA 1
ATOM 1455 C C . ASP A 1 197 ? 15.979 24.074 -33.146 1.00 89.50 197 ASP A C 1
ATOM 1457 O O . ASP A 1 197 ? 16.853 23.858 -33.982 1.00 89.50 197 ASP A O 1
ATOM 1461 N N . ARG A 1 198 ? 16.312 24.298 -31.864 1.00 91.06 198 ARG A N 1
ATOM 1462 C CA . ARG A 1 198 ? 17.709 24.269 -31.383 1.00 91.06 198 ARG A CA 1
ATOM 1463 C C . ARG A 1 198 ? 18.327 22.875 -31.476 1.00 91.06 198 ARG A C 1
ATOM 1465 O O . ARG A 1 198 ? 19.508 22.754 -31.793 1.00 91.06 198 ARG A O 1
ATOM 1472 N N . GLU A 1 199 ? 17.545 21.837 -31.179 1.00 93.12 199 GLU A N 1
ATOM 1473 C CA . GLU A 1 199 ? 17.972 20.443 -31.344 1.00 93.12 199 GLU A CA 1
ATOM 1474 C C . GLU A 1 199 ? 18.146 20.117 -32.831 1.00 93.12 199 GLU A C 1
ATOM 1476 O O . GLU A 1 199 ? 19.129 19.474 -33.191 1.00 93.12 199 GLU A O 1
ATOM 1481 N N . ALA A 1 200 ? 17.269 20.647 -33.693 1.00 90.50 200 ALA A N 1
ATOM 1482 C CA . ALA A 1 200 ? 17.382 20.542 -35.146 1.00 90.50 200 ALA A CA 1
ATOM 1483 C C . ALA A 1 200 ? 18.708 21.112 -35.661 1.00 90.50 200 ALA A C 1
ATOM 1485 O O . ALA A 1 200 ? 19.481 20.413 -36.317 1.00 90.50 200 ALA A O 1
ATOM 1486 N N . GLU A 1 201 ? 19.017 22.364 -35.313 1.00 90.62 201 GLU A N 1
ATOM 1487 C CA . GLU A 1 201 ? 20.262 23.010 -35.732 1.00 90.62 201 GLU A CA 1
ATOM 1488 C C . GLU A 1 201 ? 21.503 22.279 -35.204 1.00 90.62 201 GLU A C 1
ATOM 1490 O O . GLU A 1 201 ? 22.499 22.155 -35.919 1.00 90.62 201 GLU A O 1
ATOM 1495 N N . ALA A 1 202 ? 21.468 21.811 -33.953 1.00 94.06 202 ALA A N 1
ATOM 1496 C CA . ALA A 1 202 ? 22.572 21.062 -33.364 1.00 94.06 202 ALA A CA 1
ATOM 1497 C C . ALA A 1 202 ? 22.773 19.707 -34.059 1.00 94.06 202 ALA A C 1
ATOM 1499 O O . ALA A 1 202 ? 23.913 19.326 -34.327 1.00 94.06 202 ALA A O 1
ATOM 1500 N N . ALA A 1 203 ? 21.684 19.008 -34.388 1.00 94.94 203 ALA A N 1
ATOM 1501 C CA . ALA A 1 203 ? 21.727 17.735 -35.095 1.00 94.94 203 ALA A CA 1
ATOM 1502 C C . ALA A 1 203 ? 22.292 17.891 -36.511 1.00 94.94 203 ALA A C 1
ATOM 1504 O O . ALA A 1 203 ? 23.189 17.139 -36.887 1.00 94.94 203 ALA A O 1
ATOM 1505 N N . VAL A 1 204 ? 21.845 18.906 -37.259 1.00 94.25 204 VAL A N 1
ATOM 1506 C CA . VAL A 1 204 ? 22.366 19.209 -38.603 1.00 94.25 204 VAL A CA 1
ATOM 1507 C C . VAL A 1 204 ? 23.863 19.517 -38.554 1.00 94.25 204 VAL A C 1
ATOM 1509 O O . VAL A 1 204 ? 24.623 18.927 -39.313 1.00 94.25 204 VAL A O 1
ATOM 1512 N N . ARG A 1 205 ? 24.323 20.366 -37.623 1.00 94.38 205 ARG A N 1
ATOM 1513 C CA . ARG A 1 205 ? 25.762 20.675 -37.483 1.00 94.38 205 ARG A CA 1
ATOM 1514 C C . ARG A 1 205 ? 26.597 19.445 -37.131 1.00 94.38 205 ARG A C 1
ATOM 1516 O O . ARG A 1 205 ? 27.709 19.296 -37.629 1.00 94.38 205 ARG A O 1
ATOM 1523 N N . ARG A 1 206 ? 26.080 18.571 -36.263 1.00 94.94 206 ARG A N 1
ATOM 1524 C CA . ARG A 1 206 ? 26.752 17.313 -35.912 1.00 94.94 206 ARG A CA 1
ATOM 1525 C C . ARG A 1 206 ? 26.828 16.373 -37.112 1.00 94.94 206 ARG A C 1
ATOM 1527 O O . ARG A 1 206 ? 27.893 15.823 -37.338 1.00 94.94 206 ARG A O 1
ATOM 1534 N N . LEU A 1 207 ? 25.764 16.258 -37.908 1.00 93.81 207 LEU A N 1
ATOM 1535 C CA . LEU A 1 207 ? 25.775 15.478 -39.150 1.00 93.81 207 LEU A CA 1
ATOM 1536 C C . LEU A 1 207 ? 26.759 16.035 -40.187 1.00 93.81 207 LEU A C 1
ATOM 1538 O O . LEU A 1 207 ? 27.512 15.265 -40.773 1.00 93.81 207 LEU A O 1
ATOM 1542 N N . GLU A 1 208 ? 26.798 17.358 -40.380 1.00 91.81 208 GLU A N 1
ATOM 1543 C CA . GLU A 1 208 ? 27.786 18.019 -41.249 1.00 91.81 208 GLU A CA 1
ATOM 1544 C C . GLU A 1 208 ? 29.224 17.702 -40.789 1.00 91.81 208 GLU A C 1
ATOM 1546 O O . GLU A 1 208 ? 30.093 17.407 -41.608 1.00 91.81 208 GLU A O 1
ATOM 1551 N N . HIS A 1 209 ? 29.480 17.718 -39.475 1.00 92.56 209 HIS A N 1
ATOM 1552 C CA . HIS A 1 209 ? 30.776 17.324 -38.917 1.00 92.56 209 HIS A CA 1
ATOM 1553 C C . HIS A 1 209 ? 31.068 15.836 -39.134 1.00 92.56 209 HIS A C 1
ATOM 1555 O O . HIS A 1 209 ? 32.193 15.474 -39.472 1.00 92.56 209 HIS A O 1
ATOM 1561 N N . THR A 1 210 ? 30.059 14.978 -38.993 1.00 90.31 210 THR A N 1
ATOM 1562 C CA . THR A 1 210 ? 30.239 13.550 -39.216 1.00 90.31 210 THR A CA 1
ATOM 1563 C C . THR A 1 210 ? 30.543 13.203 -40.669 1.00 90.31 210 THR A C 1
ATOM 1565 O O . THR A 1 210 ? 31.340 12.304 -40.892 1.00 90.31 210 THR A O 1
ATOM 1568 N N . GLN A 1 211 ? 29.996 13.909 -41.661 1.00 88.69 211 GLN A N 1
ATOM 1569 C CA . GLN A 1 211 ? 30.370 13.654 -43.061 1.00 88.69 211 GLN A CA 1
ATOM 1570 C C . GLN A 1 211 ? 31.871 13.858 -43.294 1.00 88.69 211 GLN A C 1
ATOM 1572 O O . GLN A 1 211 ? 32.511 13.009 -43.903 1.00 88.69 211 GLN A O 1
ATOM 1577 N N . ARG A 1 212 ? 32.463 14.906 -42.703 1.00 89.75 212 ARG A N 1
ATOM 1578 C CA . ARG A 1 212 ? 33.921 15.118 -42.753 1.00 89.75 212 ARG A CA 1
ATOM 1579 C C . ARG A 1 212 ? 34.685 13.985 -42.078 1.00 89.75 212 ARG A C 1
ATOM 1581 O O . ARG A 1 212 ? 35.676 13.512 -42.615 1.00 89.75 212 ARG A O 1
ATOM 1588 N N . LEU A 1 213 ? 34.203 13.522 -40.922 1.00 87.56 213 LEU A N 1
ATOM 1589 C CA . LEU A 1 213 ? 34.781 12.355 -40.255 1.00 87.56 213 LEU A CA 1
ATOM 1590 C C . LEU A 1 213 ? 34.696 11.108 -41.150 1.00 87.56 213 LEU A C 1
ATOM 1592 O O . LEU A 1 213 ? 35.644 10.338 -41.213 1.00 87.56 213 LEU A O 1
ATOM 1596 N N . LEU A 1 214 ? 33.589 10.911 -41.863 1.00 87.06 214 LEU A N 1
ATOM 1597 C CA . LEU A 1 214 ? 33.369 9.765 -42.746 1.00 87.06 214 LEU A CA 1
ATOM 1598 C C . LEU A 1 214 ? 34.311 9.808 -43.962 1.00 87.06 214 LEU A C 1
ATOM 1600 O O . LEU A 1 214 ? 34.885 8.780 -44.326 1.00 87.06 214 LEU A O 1
ATOM 1604 N N . GLU A 1 215 ? 34.540 10.993 -44.534 1.00 86.00 215 GLU A N 1
ATOM 1605 C CA . GLU A 1 215 ? 35.568 11.231 -45.555 1.00 86.00 215 GLU A CA 1
ATOM 1606 C C . GLU A 1 215 ? 36.975 10.926 -45.014 1.00 86.00 215 GLU A C 1
ATOM 1608 O O . GLU A 1 215 ? 37.703 10.132 -45.612 1.00 86.00 215 GLU A O 1
ATOM 1613 N N . GLU A 1 216 ? 37.345 11.486 -43.857 1.00 87.69 216 GLU A N 1
ATOM 1614 C CA . GLU A 1 216 ? 38.649 11.254 -43.218 1.00 87.69 216 GLU A CA 1
ATOM 1615 C C . GLU A 1 216 ? 38.892 9.767 -42.936 1.00 87.69 216 GLU A C 1
ATOM 1617 O O . GLU A 1 216 ? 39.955 9.243 -43.268 1.00 87.69 216 GLU A O 1
ATOM 1622 N N . LEU A 1 217 ? 37.911 9.068 -42.360 1.00 85.25 217 LEU A N 1
ATOM 1623 C CA . LEU A 1 217 ? 38.016 7.640 -42.056 1.00 85.25 217 LEU A CA 1
ATOM 1624 C C . LEU A 1 217 ? 38.113 6.787 -43.325 1.00 85.25 217 LEU A C 1
ATOM 1626 O O . LEU A 1 217 ? 38.788 5.759 -43.310 1.00 85.25 217 LEU A O 1
ATOM 1630 N N . THR A 1 218 ? 37.470 7.205 -44.419 1.00 82.38 218 THR A N 1
ATOM 1631 C CA . THR A 1 218 ? 37.524 6.467 -45.688 1.00 82.38 218 THR A CA 1
ATOM 1632 C C . THR A 1 218 ? 38.874 6.630 -46.390 1.00 82.38 218 THR A C 1
ATOM 1634 O O . THR A 1 218 ? 39.391 5.651 -46.925 1.00 82.38 218 THR A O 1
ATOM 1637 N N . TYR A 1 219 ? 39.461 7.832 -46.387 1.00 82.50 219 TYR A N 1
ATOM 1638 C CA . TYR A 1 219 ? 40.694 8.108 -47.139 1.00 82.50 219 TYR A CA 1
ATOM 1639 C C . TYR A 1 219 ? 41.984 7.949 -46.323 1.00 82.50 219 TYR A C 1
ATOM 1641 O O . TYR A 1 219 ? 42.995 7.529 -46.882 1.00 82.50 219 TYR A O 1
ATOM 1649 N N . ASN A 1 220 ? 41.969 8.256 -45.021 1.00 84.31 220 ASN A N 1
ATOM 1650 C CA . ASN A 1 220 ? 43.180 8.263 -44.188 1.00 84.31 220 ASN A CA 1
ATOM 1651 C C . ASN A 1 220 ? 43.379 6.971 -43.379 1.00 84.31 220 ASN A C 1
ATOM 1653 O O . ASN A 1 220 ? 44.475 6.745 -42.874 1.00 84.31 220 ASN A O 1
ATOM 1657 N N . GLY A 1 221 ? 42.349 6.125 -43.244 1.00 78.56 221 GLY A N 1
ATOM 1658 C CA . GLY A 1 221 ? 42.463 4.814 -42.592 1.00 78.56 221 GLY A CA 1
ATOM 1659 C C . GLY A 1 221 ? 42.809 4.852 -41.095 1.00 78.56 221 GLY A C 1
ATOM 1660 O O . GLY A 1 221 ? 43.414 3.907 -40.592 1.00 78.56 221 GLY A O 1
ATOM 1661 N N . ASP A 1 222 ? 42.449 5.923 -40.378 1.00 89.00 222 ASP A N 1
ATOM 1662 C CA . ASP A 1 222 ? 42.690 6.053 -38.934 1.00 89.00 222 ASP A CA 1
ATOM 1663 C C . ASP A 1 222 ? 41.805 5.075 -38.133 1.00 89.00 222 ASP A C 1
ATOM 1665 O O . ASP A 1 222 ? 40.638 5.340 -37.828 1.00 89.00 222 ASP A O 1
ATOM 1669 N N . LEU A 1 223 ? 42.380 3.910 -37.823 1.00 85.06 223 LEU A N 1
ATOM 1670 C CA . LEU A 1 223 ? 41.714 2.793 -37.152 1.00 85.06 223 LEU A CA 1
ATOM 1671 C C . LEU A 1 223 ? 41.214 3.158 -35.746 1.00 85.06 223 LEU A C 1
ATOM 1673 O O . LEU A 1 223 ? 40.147 2.705 -35.335 1.00 85.06 223 LEU A O 1
ATOM 1677 N N . GLU A 1 224 ? 41.972 3.969 -35.006 1.00 87.88 224 GLU A N 1
ATOM 1678 C CA . GLU A 1 224 ? 41.649 4.325 -33.622 1.00 87.88 224 GLU A CA 1
ATOM 1679 C C . GLU A 1 224 ? 40.437 5.260 -33.576 1.00 87.88 224 GLU A C 1
ATOM 1681 O O . GLU A 1 224 ? 39.503 5.037 -32.799 1.00 87.88 224 GLU A O 1
ATOM 1686 N N . ARG A 1 225 ? 40.388 6.249 -34.479 1.00 87.69 225 ARG A N 1
ATOM 1687 C CA . ARG A 1 225 ? 39.205 7.107 -34.639 1.00 87.69 225 ARG A CA 1
ATOM 1688 C C . ARG A 1 225 ? 37.990 6.350 -35.154 1.00 87.69 225 ARG A C 1
ATOM 1690 O O . ARG A 1 225 ? 36.871 6.670 -34.750 1.00 87.69 225 ARG A O 1
ATOM 1697 N N . ALA A 1 226 ? 38.180 5.370 -36.037 1.00 87.06 226 ALA A N 1
ATOM 1698 C CA . ALA A 1 226 ? 37.077 4.542 -36.511 1.00 87.06 226 ALA A CA 1
ATOM 1699 C C . ALA A 1 226 ? 36.473 3.719 -35.361 1.00 87.06 226 ALA A C 1
ATOM 1701 O O . ALA A 1 226 ? 35.255 3.695 -35.201 1.00 87.06 226 ALA A O 1
ATOM 1702 N N . LEU A 1 227 ? 37.316 3.130 -34.506 1.00 88.56 227 LEU A N 1
ATOM 1703 C CA . LEU A 1 227 ? 36.885 2.346 -33.347 1.00 88.56 227 LEU A CA 1
ATOM 1704 C C . LEU A 1 227 ? 36.078 3.175 -32.330 1.00 88.56 227 LEU A C 1
ATOM 1706 O O . LEU A 1 227 ? 35.101 2.674 -31.773 1.00 88.56 227 LEU A O 1
ATOM 1710 N N . SER A 1 228 ? 36.466 4.429 -32.073 1.00 90.31 228 SER A N 1
ATOM 1711 C CA . SER A 1 228 ? 35.759 5.298 -31.115 1.00 90.31 228 SER A CA 1
ATOM 1712 C C . SER A 1 228 ? 34.437 5.851 -31.653 1.00 90.31 228 SER A C 1
ATOM 1714 O O . SER A 1 228 ? 33.532 6.161 -30.876 1.00 90.31 228 SER A O 1
ATOM 1716 N N . ASN A 1 229 ? 34.291 5.944 -32.979 1.00 92.06 229 ASN A N 1
ATOM 1717 C CA . ASN A 1 229 ? 33.111 6.524 -33.623 1.00 92.06 229 ASN A CA 1
ATOM 1718 C C . ASN A 1 229 ? 32.154 5.497 -34.247 1.00 92.06 229 ASN A C 1
ATOM 1720 O O . ASN A 1 229 ? 31.041 5.872 -34.625 1.00 92.06 229 ASN A O 1
ATOM 1724 N N . ASP A 1 230 ? 32.542 4.221 -34.317 1.00 94.44 230 ASP A N 1
ATOM 1725 C CA . ASP A 1 230 ? 31.716 3.122 -34.819 1.00 94.44 230 ASP A CA 1
ATOM 1726 C C . ASP A 1 230 ? 31.565 1.996 -33.771 1.00 94.44 230 ASP A C 1
ATOM 1728 O O . ASP A 1 230 ? 32.459 1.161 -33.604 1.00 94.44 230 ASP A O 1
ATOM 1732 N N . PRO A 1 231 ? 30.412 1.877 -33.082 1.00 94.81 231 PRO A N 1
ATOM 1733 C CA . PRO A 1 231 ? 30.199 0.790 -32.127 1.00 94.81 231 PRO A CA 1
ATOM 1734 C C . PRO A 1 231 ? 30.145 -0.594 -32.801 1.00 94.81 231 PRO A C 1
ATOM 1736 O O . PRO A 1 231 ? 30.284 -1.612 -32.114 1.00 94.81 231 PRO A O 1
ATOM 1739 N N . LEU A 1 232 ? 29.955 -0.637 -34.124 1.00 95.88 232 LEU A N 1
ATOM 1740 C CA . LEU A 1 232 ? 29.872 -1.828 -34.967 1.00 95.88 232 LEU A CA 1
ATOM 1741 C C . LEU A 1 232 ? 31.123 -2.023 -35.839 1.00 95.88 232 LEU A C 1
ATOM 1743 O O . LEU A 1 232 ? 31.085 -2.834 -36.766 1.00 95.88 232 LEU A O 1
ATOM 1747 N N . PHE A 1 233 ? 32.226 -1.341 -35.516 1.00 94.31 233 PHE A N 1
ATOM 1748 C CA . PHE A 1 233 ? 33.477 -1.375 -36.275 1.00 94.31 233 PHE A CA 1
ATOM 1749 C C . PHE A 1 233 ? 33.935 -2.799 -36.636 1.00 94.31 233 PHE A C 1
ATOM 1751 O O . PHE A 1 233 ? 34.183 -3.094 -37.806 1.00 94.31 233 PHE A O 1
ATOM 1758 N N . ASP A 1 234 ? 33.943 -3.710 -35.654 1.00 92.00 234 ASP A N 1
ATOM 1759 C CA . ASP A 1 234 ? 34.349 -5.114 -35.831 1.00 92.00 234 ASP A CA 1
ATOM 1760 C C . ASP A 1 234 ? 33.546 -5.819 -36.947 1.00 92.00 234 ASP A C 1
ATOM 1762 O O . ASP A 1 234 ? 34.084 -6.618 -37.710 1.00 92.00 234 ASP A O 1
ATOM 1766 N N . LEU A 1 235 ? 32.253 -5.498 -37.097 1.00 93.31 235 LEU A N 1
ATOM 1767 C CA . LEU A 1 235 ? 31.411 -6.094 -38.141 1.00 93.31 235 LEU A CA 1
ATOM 1768 C C . LEU A 1 235 ? 31.758 -5.587 -39.542 1.00 93.31 235 LEU A C 1
ATOM 1770 O O . LEU A 1 235 ? 31.558 -6.305 -40.527 1.00 93.31 235 LEU A O 1
ATOM 1774 N N . ARG A 1 236 ? 32.234 -4.342 -39.640 1.00 92.12 236 ARG A N 1
ATOM 1775 C CA . ARG A 1 236 ? 32.607 -3.714 -40.910 1.00 92.12 236 ARG A CA 1
ATOM 1776 C C . ARG A 1 236 ? 33.951 -4.201 -41.405 1.00 92.12 236 ARG A C 1
ATOM 1778 O O . ARG A 1 236 ? 34.047 -4.539 -42.581 1.00 92.12 236 ARG A O 1
ATOM 1785 N N . VAL A 1 237 ? 34.948 -4.244 -40.524 1.00 89.56 237 VAL A N 1
ATOM 1786 C CA . VAL A 1 237 ? 36.313 -4.657 -40.881 1.00 89.56 237 VAL A CA 1
ATOM 1787 C C . VAL A 1 237 ? 36.334 -6.106 -41.353 1.00 89.56 237 VAL A C 1
ATOM 1789 O O . VAL A 1 237 ? 36.888 -6.394 -42.410 1.00 89.56 237 VAL A O 1
ATOM 1792 N N . ASP A 1 238 ? 35.642 -6.994 -40.639 1.00 88.00 238 ASP A N 1
ATOM 1793 C CA . ASP A 1 238 ? 35.631 -8.424 -40.963 1.00 88.00 238 ASP A CA 1
ATOM 1794 C C . ASP A 1 238 ? 34.598 -8.794 -42.044 1.00 88.00 238 ASP A C 1
ATOM 1796 O O . ASP A 1 238 ? 34.409 -9.972 -42.351 1.00 88.00 238 ASP A O 1
ATOM 1800 N N . ALA A 1 239 ? 33.865 -7.807 -42.583 1.00 85.00 239 ALA A N 1
ATOM 1801 C CA . ALA A 1 239 ? 32.710 -8.004 -43.465 1.00 85.00 239 ALA A CA 1
ATOM 1802 C C . ALA A 1 239 ? 31.705 -9.048 -42.924 1.00 85.00 239 ALA A C 1
ATOM 1804 O O . ALA A 1 239 ? 31.022 -9.753 -43.674 1.00 85.00 239 ALA A O 1
ATOM 1805 N N . SER A 1 240 ? 31.585 -9.140 -41.598 1.00 90.12 240 SER A N 1
ATOM 1806 C CA . SER A 1 240 ? 30.946 -10.255 -40.898 1.00 90.12 240 SER A CA 1
ATOM 1807 C C . SER A 1 240 ? 29.448 -10.044 -40.647 1.00 90.12 240 SER A C 1
ATOM 1809 O O . SER A 1 240 ? 28.830 -10.803 -39.900 1.00 90.12 240 SER A O 1
ATOM 1811 N N . TRP A 1 241 ? 28.811 -9.082 -41.328 1.00 92.81 241 TRP A N 1
ATOM 1812 C CA . TRP A 1 241 ? 27.368 -8.805 -41.238 1.00 92.81 241 TRP A CA 1
ATOM 1813 C C . TRP A 1 241 ? 26.488 -10.053 -41.404 1.00 92.81 241 TRP A C 1
ATOM 1815 O O . TRP A 1 241 ? 25.474 -10.186 -40.724 1.00 92.81 241 TRP A O 1
ATOM 1825 N N . GLY A 1 242 ? 26.884 -10.996 -42.266 1.00 91.88 242 GLY A N 1
ATOM 1826 C CA . GLY A 1 242 ? 26.155 -12.254 -42.465 1.00 91.88 242 GLY A CA 1
ATOM 1827 C C . GLY A 1 242 ? 26.135 -13.165 -41.229 1.00 91.88 242 GLY A C 1
ATOM 1828 O O . GLY A 1 242 ? 25.163 -13.887 -41.021 1.00 91.88 242 GLY A O 1
ATOM 1829 N N . SER A 1 243 ? 27.164 -13.097 -40.377 1.00 90.94 243 SER A N 1
ATOM 1830 C CA . SER A 1 243 ? 27.261 -13.896 -39.144 1.00 90.94 243 SER A CA 1
ATOM 1831 C C . SER A 1 243 ? 26.273 -13.441 -38.064 1.00 90.94 243 SER A C 1
ATOM 1833 O O . SER A 1 243 ? 25.746 -14.264 -37.311 1.00 90.94 243 SER A O 1
ATOM 1835 N N . VAL A 1 244 ? 25.967 -12.141 -38.036 1.00 93.19 244 VAL A N 1
ATOM 1836 C CA . VAL A 1 244 ? 25.033 -11.525 -37.085 1.00 93.19 244 VAL A CA 1
ATOM 1837 C C . VAL A 1 244 ? 23.641 -11.308 -37.671 1.00 93.19 244 VAL A C 1
ATOM 1839 O O . VAL A 1 244 ? 22.731 -10.921 -36.945 1.00 93.19 244 VAL A O 1
ATOM 1842 N N . ALA A 1 245 ? 23.440 -11.583 -38.960 1.00 91.31 245 ALA A N 1
ATOM 1843 C CA . ALA A 1 245 ? 22.128 -11.503 -39.583 1.00 91.31 245 ALA A CA 1
ATOM 1844 C C . ALA A 1 245 ? 21.145 -12.512 -38.949 1.00 91.31 245 ALA A C 1
ATOM 1846 O O . ALA A 1 245 ? 21.549 -13.610 -38.531 1.00 91.31 245 ALA A O 1
ATOM 1847 N N . PRO A 1 246 ? 19.843 -12.186 -38.871 1.00 88.25 246 PRO A N 1
ATOM 1848 C CA . PRO A 1 246 ? 18.831 -13.148 -38.450 1.00 88.25 246 PRO A CA 1
ATOM 1849 C C . PRO A 1 246 ? 18.850 -14.360 -39.394 1.00 88.25 246 PRO A C 1
ATOM 1851 O O . PRO A 1 246 ? 18.760 -14.222 -40.613 1.00 88.25 246 PRO A O 1
ATOM 1854 N N . SER A 1 247 ? 19.006 -15.565 -38.843 1.00 81.75 247 SER A N 1
ATOM 1855 C CA . SER A 1 247 ? 19.092 -16.794 -39.642 1.00 81.75 247 SER A CA 1
ATOM 1856 C C . SER A 1 247 ? 17.697 -17.238 -40.100 1.00 81.75 247 SER A C 1
ATOM 1858 O O . SER A 1 247 ? 17.045 -17.994 -39.387 1.00 81.75 247 SER A O 1
ATOM 1860 N N . GLY A 1 248 ? 17.253 -16.787 -41.281 1.00 65.50 248 GLY A N 1
ATOM 1861 C CA . GLY A 1 248 ? 16.031 -17.261 -41.958 1.00 65.50 248 GLY A CA 1
ATOM 1862 C C . GLY A 1 248 ? 14.719 -17.077 -41.167 1.00 65.50 248 GLY A C 1
ATOM 1863 O O . GLY A 1 248 ? 14.722 -16.451 -40.104 1.00 65.50 248 GLY A O 1
ATOM 1864 N N . PRO A 1 249 ? 13.571 -17.599 -41.661 1.00 53.66 249 PRO A N 1
ATOM 1865 C CA . PRO A 1 249 ? 12.373 -17.742 -40.842 1.00 53.66 249 PRO A CA 1
ATOM 1866 C C . PRO A 1 249 ? 12.741 -18.673 -39.696 1.00 53.66 249 PRO A C 1
ATOM 1868 O O . PRO A 1 249 ? 12.938 -19.869 -39.880 1.00 53.66 249 PRO A O 1
ATOM 1871 N N . VAL A 1 250 ? 12.932 -18.062 -38.539 1.00 50.34 250 VAL A N 1
ATOM 1872 C CA . VAL A 1 250 ? 13.486 -18.636 -37.326 1.00 50.34 250 VAL A CA 1
ATOM 1873 C C . VAL A 1 250 ? 12.811 -19.981 -37.010 1.00 50.34 250 VAL A C 1
ATOM 1875 O O . VAL A 1 250 ? 11.778 -20.034 -36.346 1.00 50.34 250 VAL A O 1
ATOM 1878 N N . THR A 1 251 ? 13.387 -21.102 -37.452 1.00 44.09 251 THR A N 1
ATOM 1879 C CA . THR A 1 251 ? 12.996 -22.435 -36.981 1.00 44.09 251 THR A CA 1
ATOM 1880 C C . THR A 1 251 ? 13.654 -22.662 -35.626 1.00 44.09 251 THR A C 1
ATOM 1882 O O . THR A 1 251 ? 14.503 -23.530 -35.449 1.00 44.09 251 THR A O 1
ATOM 1885 N N . THR A 1 252 ? 13.263 -21.868 -34.631 1.00 47.47 252 THR A N 1
ATOM 1886 C CA . THR A 1 252 ? 13.668 -22.008 -33.224 1.00 47.47 252 THR A CA 1
ATOM 1887 C C . THR A 1 252 ? 12.970 -23.173 -32.525 1.00 47.47 252 THR A C 1
ATOM 1889 O O . THR A 1 252 ? 12.951 -23.215 -31.302 1.00 47.47 252 THR A O 1
ATOM 1892 N N . ARG A 1 253 ? 12.418 -24.153 -33.250 1.00 48.53 253 ARG A N 1
ATOM 1893 C CA . ARG A 1 253 ? 11.521 -25.183 -32.697 1.00 48.53 253 ARG A CA 1
ATOM 1894 C C . ARG A 1 253 ? 12.110 -25.920 -31.482 1.00 48.53 253 ARG A C 1
ATOM 1896 O O . ARG A 1 253 ? 11.424 -26.059 -30.480 1.00 48.53 253 ARG A O 1
ATOM 1903 N N . ALA A 1 254 ? 13.397 -26.277 -31.513 1.00 49.78 254 ALA A N 1
ATOM 1904 C CA . ALA A 1 254 ? 14.033 -27.038 -30.431 1.00 49.78 254 ALA A CA 1
ATOM 1905 C C . ALA A 1 254 ? 14.400 -26.205 -29.180 1.00 49.78 254 ALA A C 1
ATOM 1907 O O . ALA A 1 254 ? 14.351 -26.721 -28.067 1.00 49.78 254 ALA A O 1
ATOM 1908 N N . LYS A 1 255 ? 14.741 -24.912 -29.324 1.00 50.25 255 LYS A N 1
ATOM 1909 C CA . LYS A 1 255 ? 14.962 -24.010 -28.168 1.00 50.25 255 LYS A CA 1
ATOM 1910 C C . LYS A 1 255 ? 13.657 -23.396 -27.649 1.00 50.25 255 LYS A C 1
ATOM 1912 O O . LYS A 1 255 ? 13.580 -23.038 -26.477 1.00 50.25 255 LYS A O 1
ATOM 1917 N N . HIS A 1 256 ? 12.626 -23.310 -28.494 1.00 53.16 256 HIS A N 1
ATOM 1918 C CA . HIS A 1 256 ? 11.288 -22.871 -28.096 1.00 53.16 256 HIS A CA 1
ATOM 1919 C C . HIS A 1 256 ? 10.624 -23.861 -27.152 1.00 53.16 256 HIS A C 1
ATOM 1921 O O . HIS A 1 256 ? 10.032 -23.427 -26.176 1.00 53.16 256 HIS A O 1
ATOM 1927 N N . GLU A 1 257 ? 10.741 -25.170 -27.388 1.00 57.44 257 GLU A N 1
ATOM 1928 C CA . GLU A 1 257 ? 10.034 -26.165 -26.568 1.00 57.44 257 GLU A CA 1
ATOM 1929 C C . GLU A 1 257 ? 10.463 -26.137 -25.093 1.00 57.44 257 GLU A C 1
ATOM 1931 O O . GLU A 1 257 ? 9.607 -26.116 -24.206 1.00 57.44 257 GLU A O 1
ATOM 1936 N N . THR A 1 258 ? 11.763 -26.030 -24.804 1.00 62.53 258 THR A N 1
ATOM 1937 C CA . THR A 1 258 ? 12.262 -25.957 -23.419 1.00 62.53 258 THR A CA 1
ATOM 1938 C C . THR A 1 258 ? 11.968 -24.605 -22.770 1.00 62.53 258 THR A C 1
ATOM 1940 O O . THR A 1 258 ? 11.472 -24.560 -21.642 1.00 62.53 258 THR A O 1
ATOM 1943 N N . ALA A 1 259 ? 12.182 -23.492 -23.481 1.00 64.06 259 ALA A N 1
ATOM 1944 C CA . ALA A 1 259 ? 11.868 -22.153 -22.977 1.00 64.06 259 ALA A CA 1
ATOM 1945 C C . ALA A 1 259 ? 10.365 -21.975 -22.709 1.00 64.06 259 ALA A C 1
ATOM 1947 O O . ALA A 1 259 ? 9.969 -21.371 -21.710 1.00 64.06 259 ALA A O 1
ATOM 1948 N N . TRP A 1 260 ? 9.517 -22.548 -23.558 1.00 66.38 260 TRP A N 1
ATOM 1949 C CA . TRP A 1 260 ? 8.069 -22.519 -23.413 1.00 66.38 260 TRP A CA 1
ATOM 1950 C C . TRP A 1 260 ? 7.580 -23.404 -22.265 1.00 66.38 260 TRP A C 1
ATOM 1952 O O . TRP A 1 260 ? 6.717 -22.975 -21.498 1.00 66.38 260 TRP A O 1
ATOM 1962 N N . LEU A 1 261 ? 8.164 -24.594 -22.077 1.00 68.06 261 LEU A N 1
ATOM 1963 C CA . LEU A 1 261 ? 7.891 -25.445 -20.914 1.00 68.06 261 LEU A CA 1
ATOM 1964 C C . LEU A 1 261 ? 8.271 -24.736 -19.609 1.00 68.06 261 LEU A C 1
ATOM 1966 O O . LEU A 1 261 ? 7.449 -24.661 -18.697 1.00 68.06 261 LEU A O 1
ATOM 1970 N N . HIS A 1 262 ? 9.456 -24.124 -19.534 1.00 74.44 262 HIS A N 1
ATOM 1971 C CA . HIS A 1 262 ? 9.854 -23.324 -18.371 1.00 74.44 262 HIS A CA 1
ATOM 1972 C C . HIS A 1 262 ? 8.955 -22.097 -18.177 1.00 74.44 262 HIS A C 1
ATOM 1974 O O . HIS A 1 262 ? 8.571 -21.782 -17.049 1.00 74.44 262 HIS A O 1
ATOM 1980 N N . ALA A 1 263 ? 8.552 -21.420 -19.253 1.00 76.69 263 ALA A N 1
ATOM 1981 C CA . ALA A 1 263 ? 7.626 -20.298 -19.173 1.00 76.69 263 ALA A CA 1
ATOM 1982 C C . ALA A 1 263 ? 6.258 -20.732 -18.625 1.00 76.69 263 ALA A C 1
ATOM 1984 O O . ALA A 1 263 ? 5.700 -20.013 -17.799 1.00 76.69 263 ALA A O 1
ATOM 1985 N N . ARG A 1 264 ? 5.752 -21.906 -19.024 1.00 79.81 264 ARG A N 1
ATOM 1986 C CA . ARG A 1 264 ? 4.488 -22.469 -18.528 1.00 79.81 264 ARG A CA 1
ATOM 1987 C C . ARG A 1 264 ? 4.576 -22.935 -17.084 1.00 79.81 264 ARG A C 1
ATOM 1989 O O . ARG A 1 264 ? 3.696 -22.600 -16.294 1.00 79.81 264 ARG A O 1
ATOM 1996 N N . LEU A 1 265 ? 5.638 -23.655 -16.729 1.00 83.31 265 LEU A N 1
ATOM 1997 C CA . LEU A 1 265 ? 5.878 -24.109 -15.359 1.00 83.31 265 LEU A CA 1
ATOM 1998 C C . LEU A 1 265 ? 6.048 -22.922 -14.408 1.00 83.31 265 LEU A C 1
ATOM 2000 O O . LEU A 1 265 ? 5.477 -22.926 -13.323 1.00 83.31 265 LEU A O 1
ATOM 2004 N N . THR A 1 266 ? 6.741 -21.861 -14.835 1.00 86.00 266 THR A N 1
ATOM 2005 C CA . THR A 1 266 ? 6.855 -20.630 -14.037 1.00 86.00 266 THR A CA 1
ATOM 2006 C C . THR A 1 266 ? 5.521 -19.903 -13.909 1.00 86.00 266 THR A C 1
ATOM 2008 O O . THR A 1 266 ? 5.178 -19.487 -12.807 1.00 86.00 266 THR A O 1
ATOM 2011 N N . THR A 1 267 ? 4.718 -19.783 -14.973 1.00 87.75 267 THR A N 1
ATOM 2012 C CA . THR A 1 267 ? 3.389 -19.149 -14.869 1.00 87.75 267 THR A CA 1
ATOM 2013 C C . THR A 1 267 ? 2.418 -19.953 -14.012 1.00 87.75 267 THR A C 1
ATOM 2015 O O . THR A 1 267 ? 1.712 -19.368 -13.195 1.00 87.75 267 THR A O 1
ATOM 2018 N N . ALA A 1 268 ? 2.400 -21.280 -14.158 1.00 91.75 268 ALA A N 1
ATOM 2019 C CA . ALA A 1 268 ? 1.555 -22.160 -13.359 1.00 91.75 268 ALA A CA 1
ATOM 2020 C C . ALA A 1 268 ? 2.002 -22.167 -11.891 1.00 91.75 268 ALA A C 1
ATOM 2022 O O . ALA A 1 268 ? 1.165 -22.054 -11.001 1.00 91.75 268 ALA A O 1
ATOM 2023 N N . GLY A 1 269 ? 3.314 -22.210 -11.639 1.00 93.62 269 GLY A N 1
ATOM 2024 C CA . GLY A 1 269 ? 3.885 -22.113 -10.297 1.00 93.62 269 GLY A CA 1
ATOM 2025 C C . GLY A 1 269 ? 3.562 -20.782 -9.615 1.00 93.62 269 GLY A C 1
ATOM 2026 O O . GLY A 1 269 ? 3.150 -20.778 -8.458 1.00 93.62 269 GLY A O 1
ATOM 2027 N N . VAL A 1 270 ? 3.667 -19.658 -10.334 1.00 93.00 270 VAL A N 1
ATOM 2028 C CA . VAL A 1 270 ? 3.290 -18.333 -9.807 1.00 93.00 270 VAL A CA 1
ATOM 2029 C C . VAL A 1 270 ? 1.794 -18.254 -9.521 1.00 93.00 270 VAL A C 1
ATOM 2031 O O . VAL A 1 270 ? 1.421 -17.751 -8.467 1.00 93.00 270 VAL A O 1
ATOM 2034 N N . ALA A 1 271 ? 0.939 -18.774 -10.405 1.00 94.19 271 ALA A N 1
ATOM 2035 C CA . ALA A 1 271 ? -0.502 -18.804 -10.171 1.00 94.19 271 ALA A CA 1
ATOM 2036 C C . ALA A 1 271 ? -0.862 -19.678 -8.958 1.00 94.19 271 ALA A C 1
ATOM 2038 O O . ALA A 1 271 ? -1.613 -19.239 -8.093 1.00 94.19 271 ALA A O 1
ATOM 2039 N N . ALA A 1 272 ? -0.285 -20.877 -8.846 1.00 96.25 272 ALA A N 1
ATOM 2040 C CA . ALA A 1 272 ? -0.516 -21.774 -7.715 1.00 96.25 272 ALA A CA 1
ATOM 2041 C C . ALA A 1 272 ? -0.065 -21.146 -6.387 1.00 96.25 272 ALA A C 1
ATOM 2043 O O . ALA A 1 272 ? -0.828 -21.137 -5.420 1.00 96.25 272 ALA A O 1
ATOM 2044 N N . LEU A 1 273 ? 1.138 -20.561 -6.353 1.00 96.56 273 LEU A N 1
ATOM 2045 C CA . LEU A 1 273 ? 1.651 -19.852 -5.180 1.00 96.56 273 LEU A CA 1
ATOM 2046 C C . LEU A 1 273 ? 0.768 -18.652 -4.821 1.00 96.56 273 LEU A C 1
ATOM 2048 O O . LEU A 1 273 ? 0.430 -18.465 -3.656 1.00 96.56 273 LEU A O 1
ATOM 2052 N N . ALA A 1 274 ? 0.361 -17.853 -5.807 1.00 95.19 274 ALA A N 1
ATOM 2053 C CA . ALA A 1 274 ? -0.493 -16.693 -5.585 1.00 95.19 274 ALA A CA 1
ATOM 2054 C C . ALA A 1 274 ? -1.888 -17.085 -5.072 1.00 95.19 274 ALA A C 1
ATOM 2056 O O . ALA A 1 274 ? -2.385 -16.462 -4.137 1.00 95.19 274 ALA A O 1
ATOM 2057 N N . CYS A 1 275 ? -2.491 -18.150 -5.607 1.00 96.69 275 CYS A N 1
ATOM 2058 C CA . CYS A 1 275 ? -3.735 -18.717 -5.087 1.00 96.69 275 CYS A CA 1
ATOM 2059 C C . CYS A 1 275 ? -3.583 -19.185 -3.634 1.00 96.69 275 CYS A C 1
ATOM 2061 O O . CYS A 1 275 ? -4.435 -18.865 -2.805 1.00 96.69 275 CYS A O 1
ATOM 2063 N N . ALA A 1 276 ? -2.493 -19.888 -3.306 1.00 97.31 276 ALA A N 1
ATOM 2064 C CA . ALA A 1 276 ? -2.213 -20.330 -1.941 1.00 97.31 276 ALA A CA 1
ATOM 2065 C C . ALA A 1 276 ? -2.047 -19.140 -0.978 1.00 97.31 276 ALA A C 1
ATOM 2067 O O . ALA A 1 276 ? -2.630 -19.138 0.106 1.00 97.31 276 ALA A O 1
ATOM 2068 N N . LEU A 1 277 ? -1.326 -18.093 -1.394 1.00 97.38 277 LEU A N 1
ATOM 2069 C CA . LEU A 1 277 ? -1.185 -16.853 -0.626 1.00 97.38 277 LEU A CA 1
ATOM 2070 C C . LEU A 1 277 ? -2.524 -16.122 -0.459 1.00 97.38 277 LEU A C 1
ATOM 2072 O O . LEU A 1 277 ? -2.813 -15.638 0.631 1.00 97.38 277 LEU A O 1
ATOM 2076 N N . GLY A 1 278 ? -3.363 -16.075 -1.496 1.00 97.31 278 GLY A N 1
ATOM 2077 C CA . GLY A 1 278 ? -4.708 -15.500 -1.422 1.00 97.31 278 GLY A CA 1
ATOM 2078 C C . GLY A 1 278 ? -5.606 -16.247 -0.431 1.00 97.31 278 GLY A C 1
ATOM 2079 O O . GLY A 1 278 ? -6.230 -15.627 0.430 1.00 97.31 278 GLY A O 1
ATOM 2080 N N . ALA A 1 279 ? -5.621 -17.580 -0.486 1.00 97.38 279 ALA A N 1
ATOM 2081 C CA . ALA A 1 279 ? -6.358 -18.408 0.469 1.00 97.38 279 ALA A CA 1
ATOM 2082 C C . ALA A 1 279 ? -5.830 -18.242 1.908 1.00 97.38 279 ALA A C 1
ATOM 2084 O O . ALA A 1 279 ? -6.616 -18.106 2.848 1.00 97.38 279 ALA A O 1
ATOM 2085 N N . GLY A 1 280 ? -4.505 -18.179 2.080 1.00 97.62 280 GLY A N 1
ATOM 2086 C CA . GLY A 1 280 ? -3.870 -17.889 3.366 1.00 97.62 280 GLY A CA 1
ATOM 2087 C C . GLY A 1 280 ? -4.239 -16.505 3.906 1.00 97.62 280 GLY A C 1
ATOM 2088 O O . GLY A 1 280 ? -4.549 -16.369 5.088 1.00 97.62 280 GLY A O 1
ATOM 2089 N N . ALA A 1 281 ? -4.291 -15.489 3.041 1.00 97.69 281 ALA A N 1
ATOM 2090 C CA . ALA A 1 281 ? -4.710 -14.137 3.398 1.00 97.69 281 ALA A CA 1
ATOM 2091 C C . ALA A 1 281 ? -6.175 -14.103 3.868 1.00 97.69 281 ALA A C 1
ATOM 2093 O O . ALA A 1 281 ? -6.466 -13.491 4.893 1.00 97.69 281 ALA A O 1
ATOM 2094 N N . PHE A 1 282 ? -7.083 -14.810 3.188 1.00 98.06 282 PHE A N 1
ATOM 2095 C CA . PHE A 1 282 ? -8.472 -14.973 3.633 1.00 98.06 282 PHE A CA 1
ATOM 2096 C C . PHE A 1 282 ? -8.563 -15.619 5.027 1.00 98.06 282 PHE A C 1
ATOM 2098 O O . PHE A 1 282 ? -9.238 -15.095 5.918 1.00 98.06 282 PHE A O 1
ATOM 2105 N N . ALA A 1 283 ? -7.861 -16.738 5.237 1.00 97.56 283 ALA A N 1
ATOM 2106 C CA . ALA A 1 283 ? -7.869 -17.447 6.516 1.00 97.56 283 ALA A CA 1
ATOM 2107 C C . ALA A 1 283 ? -7.299 -16.572 7.645 1.00 97.56 283 ALA A C 1
ATOM 2109 O O . ALA A 1 283 ? -7.925 -16.428 8.699 1.00 97.56 283 ALA A O 1
ATOM 2110 N N . GLY A 1 284 ? -6.161 -15.919 7.392 1.00 97.50 284 GLY A N 1
ATOM 2111 C CA . GLY A 1 284 ? -5.530 -14.988 8.323 1.00 97.50 284 GLY A CA 1
ATOM 2112 C C . GLY A 1 284 ? -6.432 -13.803 8.660 1.00 97.50 284 GLY A C 1
ATOM 2113 O O . GLY A 1 284 ? -6.590 -13.464 9.831 1.00 97.50 284 GLY A O 1
ATOM 2114 N N . ARG A 1 285 ? -7.102 -13.213 7.664 1.00 97.44 285 ARG A N 1
ATOM 2115 C CA . ARG A 1 285 ? -8.062 -12.119 7.865 1.00 97.44 285 ARG A CA 1
ATOM 2116 C C . ARG A 1 285 ? -9.206 -12.525 8.778 1.00 97.44 285 ARG A C 1
ATOM 2118 O O . ARG A 1 285 ? -9.538 -11.781 9.696 1.00 97.44 285 ARG A O 1
ATOM 2125 N N . ASN A 1 286 ? -9.814 -13.684 8.535 1.00 97.00 286 ASN A N 1
ATOM 2126 C CA . ASN A 1 286 ? -10.923 -14.169 9.355 1.00 97.00 286 ASN A CA 1
ATOM 2127 C C . ASN A 1 286 ? -10.478 -14.482 10.790 1.00 97.00 286 ASN A C 1
ATOM 2129 O O . ASN A 1 286 ? -11.190 -14.129 11.726 1.00 97.00 286 ASN A O 1
ATOM 2133 N N . HIS A 1 287 ? -9.286 -15.052 10.975 1.00 97.44 287 HIS A N 1
ATOM 2134 C CA . HIS A 1 287 ? -8.715 -15.275 12.304 1.00 97.44 287 HIS A CA 1
ATOM 2135 C C . HIS A 1 287 ? -8.448 -13.957 13.054 1.00 97.44 287 HIS A C 1
ATOM 2137 O O . HIS A 1 287 ? -8.847 -13.798 14.207 1.00 97.44 287 HIS A O 1
ATOM 2143 N N . MET A 1 288 ? -7.840 -12.970 12.387 1.00 97.62 288 MET A N 1
ATOM 2144 C CA . MET A 1 288 ? -7.594 -11.646 12.973 1.00 97.62 288 MET A CA 1
ATOM 2145 C C . MET A 1 288 ? -8.892 -10.892 13.289 1.00 97.62 288 MET A C 1
ATOM 2147 O O . MET A 1 288 ? -8.980 -10.243 14.331 1.00 97.62 288 MET A O 1
ATOM 2151 N N . SER A 1 289 ? -9.904 -10.991 12.422 1.00 97.44 289 SER A N 1
ATOM 2152 C CA . SER A 1 289 ? -11.216 -10.373 12.648 1.00 97.44 289 SER A CA 1
ATOM 2153 C C . SER A 1 289 ? -11.909 -10.977 13.875 1.00 97.44 289 SER A C 1
ATOM 2155 O O . SER A 1 289 ? -12.414 -10.236 14.715 1.00 97.44 289 SER A O 1
ATOM 2157 N N . ASP A 1 290 ? -11.857 -12.304 14.051 1.00 97.25 290 ASP A N 1
ATOM 2158 C CA . ASP A 1 290 ? -12.385 -12.969 15.251 1.00 97.25 290 ASP A CA 1
ATOM 2159 C C . ASP A 1 290 ? -11.692 -12.512 16.528 1.00 97.25 290 ASP A C 1
ATOM 2161 O O . ASP A 1 290 ? -12.351 -12.187 17.515 1.00 97.25 290 ASP A O 1
ATOM 2165 N N . ARG A 1 291 ? -10.358 -12.434 16.491 1.00 97.50 291 ARG A N 1
ATOM 2166 C CA . ARG A 1 291 ? -9.571 -11.937 17.617 1.00 97.50 291 ARG A CA 1
ATOM 2167 C C . ARG A 1 291 ? -9.966 -10.505 17.969 1.00 97.50 291 ARG A C 1
ATOM 2169 O O . ARG A 1 291 ? -10.100 -10.188 19.146 1.00 97.50 291 ARG A O 1
ATOM 2176 N N . ALA A 1 292 ? -10.192 -9.645 16.977 1.00 97.00 292 ALA A N 1
ATOM 2177 C CA . ALA A 1 292 ? -10.652 -8.279 17.211 1.00 97.00 292 ALA A CA 1
ATOM 2178 C C . ALA A 1 292 ? -12.049 -8.236 17.859 1.00 97.00 292 ALA A C 1
ATOM 2180 O O . ALA A 1 292 ? -12.264 -7.451 18.785 1.00 97.00 292 ALA A O 1
ATOM 2181 N N . LEU A 1 293 ? -12.978 -9.099 17.426 1.00 96.75 293 LEU A N 1
ATOM 2182 C CA . LEU A 1 293 ? -14.300 -9.238 18.048 1.00 96.75 293 LEU A CA 1
ATOM 2183 C C . LEU A 1 293 ? -14.195 -9.699 19.507 1.00 96.75 293 LEU A C 1
ATOM 2185 O O . LEU A 1 293 ? -14.826 -9.103 20.380 1.00 96.75 293 LEU A O 1
ATOM 2189 N N . TYR A 1 294 ? -13.363 -10.707 19.773 1.00 97.88 294 TYR A N 1
ATOM 2190 C CA . TYR A 1 294 ? -13.127 -11.228 21.117 1.00 97.88 294 TYR A CA 1
ATOM 2191 C C . TYR A 1 294 ? -12.516 -10.166 22.039 1.00 97.88 294 TYR A C 1
ATOM 2193 O O . TYR A 1 294 ? -13.066 -9.875 23.099 1.00 97.88 294 TYR A O 1
ATOM 2201 N N . LEU A 1 295 ? -11.440 -9.497 21.608 1.00 96.19 295 LEU A N 1
ATOM 2202 C CA . LEU A 1 295 ? -10.803 -8.421 22.378 1.00 96.19 295 LEU A CA 1
ATOM 2203 C C . LEU A 1 295 ? -11.770 -7.267 22.668 1.00 96.19 295 LEU A C 1
ATOM 2205 O O . LEU A 1 295 ? -11.710 -6.660 23.736 1.00 96.19 295 LEU A O 1
ATOM 2209 N N . ARG A 1 296 ? -12.681 -6.953 21.743 1.00 94.94 296 ARG A N 1
ATOM 2210 C CA . ARG A 1 296 ? -13.714 -5.937 21.969 1.00 94.94 296 ARG A CA 1
ATOM 2211 C C . ARG A 1 296 ? -14.716 -6.368 23.041 1.00 94.94 296 ARG A C 1
ATOM 2213 O O . ARG A 1 296 ? -15.095 -5.534 23.861 1.00 94.94 296 ARG A O 1
ATOM 2220 N N . ALA A 1 297 ? -15.117 -7.639 23.053 1.00 96.00 297 ALA A N 1
ATOM 2221 C CA . ALA A 1 297 ? -15.966 -8.193 24.106 1.00 96.00 297 ALA A CA 1
ATOM 2222 C C . ALA A 1 297 ? -15.249 -8.182 25.468 1.00 96.00 297 ALA A C 1
ATOM 2224 O O . ALA A 1 297 ? -15.834 -7.732 26.453 1.00 96.00 297 ALA A O 1
ATOM 2225 N N . LEU A 1 298 ? -13.962 -8.555 25.503 1.00 95.12 298 LEU A N 1
ATOM 2226 C CA . LEU A 1 298 ? -13.125 -8.480 26.706 1.00 95.12 298 LEU A CA 1
ATOM 2227 C C . LEU A 1 298 ? -13.034 -7.061 27.270 1.00 95.12 298 LEU A C 1
ATOM 2229 O O . LEU A 1 298 ? -13.261 -6.864 28.459 1.00 95.12 298 LEU A O 1
ATOM 2233 N N . ARG A 1 299 ? -12.750 -6.064 26.422 1.00 92.50 299 ARG A N 1
ATOM 2234 C CA . ARG A 1 299 ? -12.652 -4.655 26.846 1.00 92.50 299 ARG A CA 1
ATOM 2235 C C . ARG A 1 299 ? -13.963 -4.105 27.389 1.00 92.50 299 ARG A C 1
ATOM 2237 O O . ARG A 1 299 ? -13.937 -3.237 28.252 1.00 92.50 299 ARG A O 1
ATOM 2244 N N . ALA A 1 300 ? -15.098 -4.572 26.873 1.00 92.94 300 ALA A N 1
ATOM 2245 C CA . ALA A 1 300 ? -16.390 -4.171 27.407 1.00 92.94 300 ALA A CA 1
ATOM 2246 C C . ALA A 1 300 ? -16.660 -4.798 28.785 1.00 92.94 300 ALA A C 1
ATOM 2248 O O . ALA A 1 300 ? -17.340 -4.183 29.600 1.00 92.94 300 ALA A O 1
ATOM 2249 N N . GLY A 1 301 ? -16.130 -5.999 29.047 1.00 92.12 301 GLY A N 1
ATOM 2250 C CA . GLY A 1 301 ? -16.167 -6.633 30.366 1.00 92.12 301 GLY A CA 1
ATOM 2251 C C . GLY A 1 301 ? -17.569 -6.997 30.858 1.00 92.12 301 GLY A C 1
ATOM 2252 O O . GLY A 1 301 ? -17.766 -7.157 32.061 1.00 92.12 301 GLY A O 1
ATOM 2253 N N . THR A 1 302 ? -18.555 -7.108 29.960 1.00 94.62 302 THR A N 1
ATOM 2254 C CA . THR A 1 302 ? -19.934 -7.454 30.329 1.00 94.62 302 THR A CA 1
ATOM 2255 C C . THR A 1 302 ? -20.359 -8.807 29.745 1.00 94.62 302 THR A C 1
ATOM 2257 O O . THR A 1 302 ? -19.966 -9.132 28.618 1.00 94.62 302 THR A O 1
ATOM 2260 N N . PRO A 1 303 ? -21.183 -9.598 30.467 1.00 96.00 303 PRO A N 1
ATOM 2261 C CA . PRO A 1 303 ? -21.703 -10.874 29.971 1.00 96.00 303 PRO A CA 1
ATOM 2262 C C . PRO A 1 303 ? -22.415 -10.747 28.621 1.00 96.00 303 PRO A C 1
ATOM 2264 O O . PRO A 1 303 ? -22.209 -11.570 27.738 1.00 96.00 303 PRO A O 1
ATOM 2267 N N . GLU A 1 304 ? -23.167 -9.665 28.413 1.00 96.00 304 GLU A N 1
ATOM 2268 C CA . GLU A 1 304 ? -23.975 -9.449 27.206 1.00 96.00 304 GLU A CA 1
ATOM 2269 C C . GLU A 1 304 ? -23.100 -9.243 25.957 1.00 96.00 304 GLU A C 1
ATOM 2271 O O . GLU A 1 304 ? -23.491 -9.566 24.836 1.00 96.00 304 GLU A O 1
ATOM 2276 N N . GLN A 1 305 ? -21.898 -8.684 26.119 1.00 94.44 305 GLN A N 1
ATOM 2277 C CA . GLN A 1 305 ? -20.957 -8.514 25.007 1.00 94.44 305 GLN A CA 1
ATOM 2278 C C . GLN A 1 305 ? -20.209 -9.811 24.701 1.00 94.44 305 GLN A C 1
ATOM 2280 O O . GLN A 1 305 ? -19.921 -10.080 23.534 1.00 94.44 305 GLN A O 1
ATOM 2285 N N . LEU A 1 306 ? -19.939 -10.627 25.723 1.00 96.44 306 LEU A N 1
ATOM 2286 C CA . LEU A 1 306 ? -19.412 -11.977 25.536 1.00 96.44 306 LEU A CA 1
ATOM 2287 C C . LEU A 1 306 ? -20.441 -12.873 24.848 1.00 96.44 306 LEU A C 1
ATOM 2289 O O . LEU A 1 306 ? -20.073 -13.574 23.918 1.00 96.44 306 LEU A O 1
ATOM 2293 N N . GLU A 1 307 ? -21.725 -12.784 25.196 1.00 96.38 307 GLU A N 1
ATOM 2294 C CA . GLU A 1 307 ? -22.803 -13.489 24.486 1.00 96.38 307 GLU A CA 1
ATOM 2295 C C . GLU A 1 307 ? -22.870 -13.099 23.008 1.00 96.38 307 GLU A C 1
ATOM 2297 O O . GLU A 1 307 ? -22.861 -13.968 22.141 1.00 96.38 307 GLU A O 1
ATOM 2302 N N . ARG A 1 308 ? -22.802 -11.800 22.687 1.00 94.88 308 ARG A N 1
ATOM 2303 C CA . ARG A 1 308 ? -22.725 -11.352 21.283 1.00 94.88 308 ARG A CA 1
ATOM 2304 C C . ARG A 1 308 ? -21.510 -11.905 20.546 1.00 94.88 308 ARG A C 1
ATOM 2306 O O . ARG A 1 308 ? -21.588 -12.140 19.339 1.00 94.88 308 ARG A O 1
ATOM 2313 N N . TYR A 1 309 ? -20.382 -12.064 21.238 1.00 96.00 309 TYR A N 1
ATOM 2314 C CA . TYR A 1 309 ? -19.232 -12.755 20.671 1.00 96.00 309 TYR A CA 1
ATOM 2315 C C . TYR A 1 309 ? -19.527 -14.246 20.500 1.00 96.00 309 TYR A C 1
ATOM 2317 O O . TYR A 1 309 ? -19.271 -14.763 19.428 1.00 96.00 309 TYR A O 1
ATOM 2325 N N . LEU A 1 310 ? -20.118 -14.939 21.471 1.00 96.06 310 LEU A N 1
ATOM 2326 C CA . LEU A 1 310 ? -20.451 -16.364 21.356 1.00 96.06 310 LEU A CA 1
ATOM 2327 C C . LEU A 1 310 ? -21.446 -16.664 20.225 1.00 96.06 310 LEU A C 1
ATOM 2329 O O . LEU A 1 310 ? -21.354 -17.714 19.587 1.00 96.06 310 LEU A O 1
ATOM 2333 N N . ASP A 1 311 ? -22.331 -15.726 19.902 1.00 95.06 311 ASP A N 1
ATOM 2334 C CA . ASP A 1 311 ? -23.260 -15.861 18.778 1.00 95.06 311 ASP A CA 1
ATOM 2335 C C . ASP A 1 311 ? -22.564 -15.807 17.408 1.00 95.06 311 ASP A C 1
ATOM 2337 O O . ASP A 1 311 ? -23.049 -16.392 16.438 1.00 95.06 311 ASP A O 1
ATOM 2341 N N . ARG A 1 312 ? -21.438 -15.088 17.290 1.00 92.69 312 ARG A N 1
ATOM 2342 C CA . ARG A 1 312 ? -20.803 -14.778 15.988 1.00 92.69 312 ARG A CA 1
ATOM 2343 C C . ARG A 1 312 ? -19.356 -15.241 15.838 1.00 92.69 312 ARG A C 1
ATOM 2345 O O . ARG A 1 312 ? -18.886 -15.416 14.716 1.00 92.69 312 ARG A O 1
ATOM 2352 N N . GLY A 1 313 ? -18.658 -15.409 16.945 1.00 93.81 313 GLY A N 1
ATOM 2353 C CA . GLY A 1 313 ? -17.262 -15.790 17.059 1.00 93.81 313 GLY A CA 1
ATOM 2354 C C . GLY A 1 313 ? -17.058 -17.291 16.907 1.00 93.81 313 GLY A C 1
ATOM 2355 O O . GLY A 1 313 ? -17.984 -18.094 17.087 1.00 93.81 313 GLY A O 1
ATOM 2356 N N . ARG A 1 314 ? -15.830 -17.678 16.550 1.00 94.75 314 ARG A N 1
ATOM 2357 C CA . ARG A 1 314 ? -15.476 -19.088 16.319 1.00 94.75 314 ARG A CA 1
ATOM 2358 C C . ARG A 1 314 ? -14.287 -19.572 17.133 1.00 94.75 314 ARG A C 1
ATOM 2360 O O . ARG A 1 314 ? -14.392 -20.655 17.695 1.00 94.75 314 ARG A O 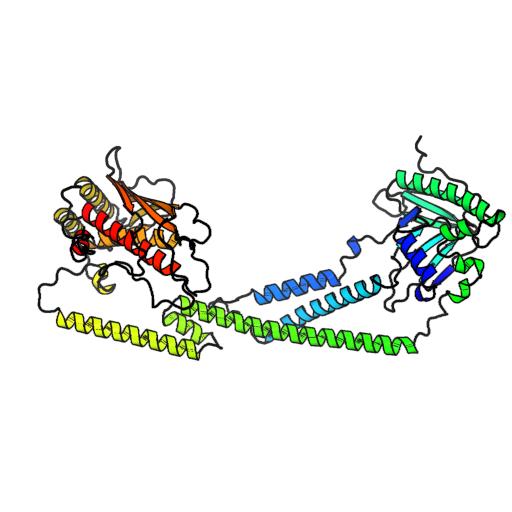1
ATOM 2367 N N . PHE A 1 315 ? -13.177 -18.833 17.177 1.00 96.38 315 PHE A N 1
ATOM 2368 C CA . PHE A 1 315 ? -11.913 -19.397 17.664 1.00 96.38 315 PHE A CA 1
ATOM 2369 C C . PHE A 1 315 ? -11.749 -19.316 19.183 1.00 96.38 315 PHE A C 1
ATOM 2371 O O . PHE A 1 315 ? -11.193 -20.243 19.754 1.00 96.38 315 PHE A O 1
ATOM 2378 N N . TYR A 1 316 ? -12.267 -18.269 19.832 1.00 96.88 316 TYR A N 1
ATOM 2379 C CA . TYR A 1 316 ? -12.118 -18.030 21.277 1.00 96.88 316 TYR A CA 1
ATOM 2380 C C . TYR A 1 316 ? -13.406 -18.308 22.072 1.00 96.88 316 TYR A C 1
ATOM 2382 O O . TYR A 1 316 ? -13.703 -17.639 23.066 1.00 96.88 316 TYR A O 1
ATOM 2390 N N . ARG A 1 317 ? -14.255 -19.230 21.593 1.00 97.56 317 ARG A N 1
ATOM 2391 C CA . ARG A 1 317 ? -15.566 -19.500 22.216 1.00 97.56 317 ARG A CA 1
ATOM 2392 C C . ARG A 1 317 ? -15.431 -20.067 23.627 1.00 97.56 317 ARG A C 1
ATOM 2394 O O . ARG A 1 317 ? -16.124 -19.596 24.518 1.00 97.56 317 ARG A O 1
ATOM 2401 N N . ALA A 1 318 ? -14.524 -21.021 23.833 1.00 97.81 318 ALA A N 1
ATOM 2402 C CA . ALA A 1 318 ? -14.332 -21.658 25.135 1.00 97.81 318 ALA A CA 1
ATOM 2403 C C . ALA A 1 318 ? -13.850 -20.648 26.190 1.00 97.81 318 ALA A C 1
ATOM 2405 O O . ALA A 1 318 ? -14.335 -20.631 27.321 1.00 97.81 318 ALA A O 1
ATOM 2406 N N . GLU A 1 319 ? -12.932 -19.759 25.810 1.00 97.88 319 GLU A N 1
ATOM 2407 C CA . GLU A 1 319 ? -12.425 -18.695 26.671 1.00 97.88 319 GLU A CA 1
ATOM 2408 C C . GLU A 1 319 ? -13.509 -17.659 26.987 1.00 97.88 319 GLU A C 1
ATOM 2410 O O . GLU A 1 319 ? -13.639 -17.229 28.135 1.00 97.88 319 GLU A O 1
ATOM 2415 N N . ALA A 1 320 ? -14.318 -17.286 25.992 1.00 97.62 320 ALA A N 1
ATOM 2416 C CA . ALA A 1 320 ? -15.430 -16.361 26.178 1.00 97.62 320 ALA A CA 1
ATOM 2417 C C . ALA A 1 320 ? -16.553 -16.947 27.055 1.00 97.62 320 ALA A C 1
ATOM 2419 O O . ALA A 1 320 ? -17.081 -16.225 27.901 1.00 97.62 320 ALA A O 1
ATOM 2420 N N . GLU A 1 321 ? -16.886 -18.234 26.906 1.00 98.25 321 GLU A N 1
ATOM 2421 C CA . GLU A 1 321 ? -17.830 -18.962 27.771 1.00 98.25 321 GLU A CA 1
ATOM 2422 C C . GLU A 1 321 ? -17.335 -18.983 29.218 1.00 98.25 321 GLU A C 1
ATOM 2424 O O . GLU A 1 321 ? -18.034 -18.516 30.118 1.00 98.25 321 GLU A O 1
ATOM 2429 N N . ALA A 1 322 ? -16.088 -19.410 29.436 1.00 97.88 322 ALA A N 1
ATOM 2430 C CA . ALA A 1 322 ? -15.496 -19.459 30.769 1.00 97.88 322 ALA A CA 1
ATOM 2431 C C . ALA A 1 322 ? -15.463 -18.079 31.448 1.00 97.88 322 ALA A C 1
ATOM 2433 O O . ALA A 1 322 ? -15.706 -17.969 32.653 1.00 97.88 322 ALA A O 1
ATOM 2434 N N . LEU A 1 323 ? -15.169 -17.011 30.699 1.00 96.25 323 LEU A N 1
ATOM 2435 C CA . LEU A 1 323 ? -15.179 -15.655 31.245 1.00 96.25 323 LEU A CA 1
ATOM 2436 C C . LEU A 1 323 ? -16.598 -15.160 31.542 1.00 96.25 323 LEU A C 1
ATOM 2438 O O . LEU A 1 323 ? -16.814 -14.552 32.592 1.00 96.25 323 LEU A O 1
ATOM 2442 N N . ARG A 1 324 ? -17.562 -15.422 30.653 1.00 98.00 324 ARG A N 1
ATOM 2443 C CA . ARG A 1 324 ? -18.967 -15.048 30.859 1.00 98.00 324 ARG A CA 1
ATOM 2444 C C . ARG A 1 324 ? -19.498 -15.682 32.141 1.00 98.00 324 ARG A C 1
ATOM 2446 O O . ARG A 1 324 ? -20.068 -14.974 32.968 1.00 98.00 324 ARG A O 1
ATOM 2453 N N . ASP A 1 325 ? -19.255 -16.974 32.334 1.00 97.81 325 ASP A N 1
ATOM 2454 C CA . ASP A 1 325 ? -19.748 -17.719 33.494 1.00 97.81 325 ASP A CA 1
ATOM 2455 C C . ASP A 1 325 ? -19.123 -17.201 34.800 1.00 97.81 325 ASP A C 1
ATOM 2457 O O . ASP A 1 325 ? -19.823 -17.020 35.797 1.00 97.81 325 ASP A O 1
ATOM 2461 N N . ARG A 1 326 ? -17.828 -16.844 34.788 1.00 97.00 326 ARG A N 1
ATOM 2462 C CA . ARG A 1 326 ? -17.179 -16.171 35.930 1.00 97.00 326 ARG A CA 1
ATOM 2463 C C . ARG A 1 326 ? -17.819 -14.820 36.251 1.00 97.00 326 ARG A C 1
ATOM 2465 O O . ARG A 1 326 ? -18.041 -14.525 37.423 1.00 97.00 326 ARG A O 1
ATOM 2472 N N . LEU A 1 327 ? -18.109 -13.998 35.240 1.00 94.00 327 LEU A N 1
ATOM 2473 C CA . LEU A 1 327 ? -18.737 -12.685 35.437 1.00 94.00 327 LEU A CA 1
ATOM 2474 C C . LEU A 1 327 ? -20.172 -12.809 35.969 1.00 94.00 327 LEU A C 1
ATOM 2476 O O . LEU A 1 327 ? -20.577 -12.021 36.825 1.00 94.00 327 LEU A O 1
ATOM 2480 N N . LEU A 1 328 ? -20.930 -13.802 35.499 1.00 96.00 328 LEU A N 1
ATOM 2481 C CA . LEU A 1 328 ? -22.264 -14.112 36.016 1.00 96.00 328 LEU A CA 1
ATOM 2482 C C . LEU A 1 328 ? -22.201 -14.560 37.482 1.00 96.00 328 LEU A C 1
ATOM 2484 O O . LEU A 1 328 ? -22.879 -13.967 38.320 1.00 96.00 328 LEU A O 1
ATOM 2488 N N . ALA A 1 329 ? -21.312 -15.499 37.818 1.00 96.12 329 ALA A N 1
ATOM 2489 C CA . ALA A 1 329 ? -21.111 -15.951 39.195 1.00 96.12 329 ALA A CA 1
ATOM 2490 C C . ALA A 1 329 ? -20.696 -14.801 40.135 1.00 96.12 329 ALA A C 1
ATOM 2492 O O . ALA A 1 329 ? -21.179 -14.703 41.263 1.00 96.12 329 ALA A O 1
ATOM 2493 N N . GLN A 1 330 ? -19.844 -13.880 39.670 1.00 93.75 330 GLN A N 1
ATOM 2494 C CA . GLN A 1 330 ? -19.485 -12.677 40.430 1.00 93.75 330 GLN A CA 1
ATOM 2495 C C . GLN A 1 330 ? -20.685 -11.749 40.658 1.00 93.75 330 GLN A C 1
ATOM 2497 O O . GLN A 1 330 ? -20.850 -11.229 41.764 1.00 93.75 330 GLN A O 1
ATOM 2502 N N . ARG A 1 331 ? -21.538 -11.537 39.644 1.00 93.56 331 ARG A N 1
ATOM 2503 C CA . ARG A 1 331 ? -22.765 -10.734 39.785 1.00 93.56 331 ARG A CA 1
ATOM 2504 C C . ARG A 1 331 ? -23.741 -11.365 40.778 1.00 93.56 331 ARG A C 1
ATOM 2506 O O . ARG A 1 331 ? -24.294 -10.648 41.611 1.00 93.56 331 ARG A O 1
ATOM 2513 N N . GLU A 1 332 ? -23.922 -12.681 40.728 1.00 94.75 332 GLU A N 1
ATOM 2514 C CA . GLU A 1 332 ? -24.768 -13.421 41.671 1.00 94.75 332 GLU A CA 1
ATOM 2515 C C . GLU A 1 332 ? -24.237 -13.336 43.106 1.00 94.75 332 GLU A C 1
ATOM 2517 O O . GLU A 1 332 ? -25.002 -13.060 44.033 1.00 94.75 332 GLU A O 1
ATOM 2522 N N . GLU A 1 333 ? -22.925 -13.484 43.296 1.00 93.56 333 GLU A N 1
ATOM 2523 C CA . GLU A 1 333 ? -22.291 -13.360 44.609 1.00 93.56 333 GLU A CA 1
ATOM 2524 C C . GLU A 1 333 ? -22.424 -11.942 45.181 1.00 93.56 333 GLU A C 1
ATOM 2526 O O . GLU A 1 333 ? -22.764 -11.771 46.354 1.00 93.56 333 GLU A O 1
ATOM 2531 N N . LEU A 1 334 ? -22.220 -10.905 44.362 1.00 88.62 334 LEU A N 1
ATOM 2532 C CA . LEU A 1 334 ? -22.442 -9.514 44.774 1.00 88.62 334 LEU A CA 1
ATOM 2533 C C . LEU A 1 334 ? -23.911 -9.261 45.132 1.00 88.62 334 LEU A C 1
ATOM 2535 O O . LEU A 1 334 ? -24.195 -8.614 46.144 1.00 88.62 334 LEU A O 1
ATOM 2539 N N . ALA A 1 335 ? -24.850 -9.811 44.359 1.00 88.69 335 ALA A N 1
ATOM 2540 C CA . ALA A 1 335 ? -26.274 -9.726 44.662 1.00 88.69 335 ALA A CA 1
ATOM 2541 C C . ALA A 1 335 ? -26.606 -10.423 45.992 1.00 88.69 335 ALA A C 1
ATOM 2543 O O . ALA A 1 335 ? -27.325 -9.849 46.815 1.00 88.69 335 ALA A O 1
ATOM 2544 N N . ARG A 1 336 ? -26.037 -11.605 46.255 1.00 91.81 336 ARG A N 1
ATOM 2545 C CA . ARG A 1 336 ? -26.185 -12.330 47.526 1.00 91.81 336 ARG A CA 1
ATOM 2546 C C . ARG A 1 336 ? -25.635 -11.526 48.704 1.00 91.81 336 ARG A C 1
ATOM 2548 O O . ARG A 1 336 ? -26.375 -11.272 49.654 1.00 91.81 336 ARG A O 1
ATOM 2555 N N . ARG A 1 337 ? -24.404 -11.016 48.603 1.00 84.44 337 ARG A N 1
ATOM 2556 C CA . ARG A 1 337 ? -23.789 -10.155 49.632 1.00 84.44 337 ARG A CA 1
ATOM 2557 C C . ARG A 1 337 ? -24.591 -8.882 49.887 1.00 84.44 337 ARG A C 1
ATOM 2559 O O . ARG A 1 337 ? -24.713 -8.464 51.034 1.00 84.44 337 ARG A O 1
ATOM 2566 N N . SER A 1 338 ? -25.170 -8.281 48.845 1.00 74.75 338 SER A N 1
ATOM 2567 C CA . SER A 1 338 ? -26.027 -7.096 48.986 1.00 74.75 338 SER A CA 1
ATOM 2568 C C . SER A 1 338 ? -27.335 -7.392 49.734 1.00 74.75 338 SER A C 1
ATOM 2570 O O . SER A 1 338 ? -27.819 -6.549 50.491 1.00 74.75 338 SER A O 1
ATOM 2572 N N . LYS A 1 339 ? -27.902 -8.595 49.564 1.00 80.94 339 LYS A N 1
ATOM 2573 C CA . LYS A 1 339 ? -29.079 -9.055 50.316 1.00 80.94 339 LYS A CA 1
ATOM 2574 C C . LYS A 1 339 ? -28.720 -9.349 51.773 1.00 80.94 339 LYS A C 1
ATOM 2576 O O . LYS A 1 339 ? -29.444 -8.922 52.667 1.00 80.94 339 LYS A O 1
ATOM 2581 N N . GLU A 1 340 ? -27.587 -10.004 52.022 1.00 80.81 340 GLU A N 1
ATOM 2582 C CA . GLU A 1 340 ? -27.101 -10.295 53.379 1.00 80.81 340 GLU A CA 1
ATOM 2583 C C . GLU A 1 340 ? -26.750 -9.023 54.166 1.00 80.81 340 GLU A C 1
ATOM 2585 O O . GLU A 1 340 ? -27.104 -8.908 55.341 1.00 80.81 340 GLU A O 1
ATOM 2590 N N . SER A 1 341 ? -26.112 -8.033 53.532 1.00 70.75 341 SER A N 1
ATOM 2591 C CA . SER A 1 341 ? -25.805 -6.751 54.178 1.00 70.75 341 SER A CA 1
ATOM 2592 C C . SER A 1 341 ? -27.068 -5.938 54.475 1.00 70.75 341 SER A C 1
ATOM 2594 O O . SER A 1 341 ? -27.175 -5.357 55.555 1.00 70.75 341 SER A O 1
ATOM 2596 N N . ARG A 1 342 ? -28.071 -5.972 53.583 1.00 64.75 342 ARG A N 1
ATOM 2597 C CA . ARG A 1 342 ? -29.412 -5.415 53.844 1.00 64.75 342 ARG A CA 1
ATOM 2598 C C . ARG A 1 342 ? -30.107 -6.108 55.020 1.00 64.75 342 ARG A C 1
ATOM 2600 O O . ARG A 1 342 ? -30.729 -5.419 55.818 1.00 64.75 342 ARG A O 1
ATOM 2607 N N . GLY A 1 343 ? -29.973 -7.429 55.153 1.00 64.25 343 GLY A N 1
ATOM 2608 C CA . GLY A 1 343 ? -30.538 -8.189 56.273 1.00 64.25 343 GLY A CA 1
ATOM 2609 C C . GLY A 1 343 ? -29.866 -7.900 57.620 1.00 64.25 343 GLY A C 1
ATOM 2610 O O . GLY A 1 343 ? -30.549 -7.825 58.635 1.00 64.25 343 GLY A O 1
ATOM 2611 N N . ARG A 1 344 ? -28.542 -7.684 57.646 1.00 59.00 344 ARG A N 1
ATOM 2612 C CA . ARG A 1 344 ? -27.796 -7.399 58.891 1.00 59.00 344 ARG A CA 1
ATOM 2613 C C . ARG A 1 344 ? -27.913 -5.962 59.395 1.00 59.00 344 ARG A C 1
ATOM 2615 O O . ARG A 1 344 ? -27.683 -5.741 60.573 1.00 59.00 344 ARG A O 1
ATOM 2622 N N . HIS A 1 345 ? -28.211 -4.989 58.537 1.00 51.25 345 HIS A N 1
ATOM 2623 C CA . HIS A 1 345 ? -28.312 -3.569 58.922 1.00 51.25 345 HIS A CA 1
ATOM 2624 C C . HIS A 1 345 ? -29.769 -3.090 59.080 1.00 51.25 345 HIS A C 1
ATOM 2626 O O . HIS A 1 345 ? -30.025 -1.893 59.124 1.00 51.25 345 HIS A O 1
ATOM 2632 N N . GLY A 1 346 ? -30.734 -4.011 59.178 1.00 43.50 346 GLY A N 1
ATOM 2633 C CA . GLY A 1 346 ? -32.159 -3.700 59.343 1.00 43.50 346 GLY A CA 1
ATOM 2634 C C . GLY A 1 346 ? -32.600 -3.288 60.757 1.00 43.50 346 GLY A C 1
ATOM 2635 O O . GLY A 1 346 ? -33.801 -3.253 60.999 1.00 43.50 346 GLY A O 1
ATOM 2636 N N . GLY A 1 347 ? -31.670 -3.027 61.685 1.00 43.59 347 GLY A N 1
ATOM 2637 C CA . GLY A 1 347 ? -31.976 -2.760 63.099 1.00 43.59 347 GLY A CA 1
ATOM 2638 C C . GLY A 1 347 ? -31.791 -1.317 63.574 1.00 43.59 347 GLY A C 1
ATOM 2639 O O . GLY A 1 347 ? -32.525 -0.893 64.457 1.00 43.59 347 GLY A O 1
ATOM 2640 N N . ASP A 1 348 ? -30.884 -0.542 62.979 1.00 42.41 348 ASP A N 1
ATOM 2641 C CA . ASP A 1 348 ? -30.594 0.816 63.448 1.00 42.41 348 ASP A CA 1
ATOM 2642 C C . ASP A 1 348 ? -30.968 1.843 62.389 1.00 42.41 348 ASP A C 1
ATOM 2644 O O . ASP A 1 348 ? -30.633 1.682 61.216 1.00 42.41 348 ASP A O 1
ATOM 2648 N N . LEU A 1 349 ? -31.693 2.874 62.833 1.00 49.41 349 LEU A N 1
ATOM 2649 C CA . LEU A 1 349 ? -32.187 4.047 62.104 1.00 49.41 349 LEU A CA 1
ATOM 2650 C C . LEU A 1 349 ? -31.251 4.464 60.960 1.00 49.41 349 LEU A C 1
ATOM 2652 O O . LEU A 1 349 ? -30.361 5.300 61.114 1.00 49.41 349 LEU A O 1
ATOM 2656 N N . ALA A 1 350 ? -31.467 3.854 59.794 1.00 46.34 350 ALA A N 1
ATOM 2657 C CA . ALA A 1 350 ? -30.646 4.081 58.627 1.00 46.34 350 ALA A CA 1
ATOM 2658 C C . ALA A 1 350 ? -30.863 5.521 58.171 1.00 46.34 350 ALA A C 1
ATOM 2660 O O . ALA A 1 350 ? -31.975 5.906 57.794 1.00 46.34 350 ALA A O 1
ATOM 2661 N N . ALA A 1 351 ? -29.786 6.306 58.183 1.00 47.09 351 ALA A N 1
ATOM 2662 C CA . ALA A 1 351 ? -29.749 7.572 57.476 1.00 47.09 351 ALA A CA 1
ATOM 2663 C C . ALA A 1 351 ? -30.337 7.360 56.065 1.00 47.09 351 ALA A C 1
ATOM 2665 O O . ALA A 1 351 ? -30.035 6.344 55.426 1.00 47.09 351 ALA A O 1
ATOM 2666 N N . PRO A 1 352 ? -31.217 8.254 55.582 1.00 53.09 352 PRO A N 1
ATOM 2667 C CA . PRO A 1 352 ? -31.904 8.056 54.315 1.00 53.09 352 PRO A CA 1
ATOM 2668 C C . PRO A 1 352 ? -30.890 7.764 53.202 1.00 53.09 352 PRO A C 1
ATOM 2670 O O . PRO A 1 352 ? -30.007 8.577 52.928 1.00 53.09 352 PRO A O 1
ATOM 2673 N N . ARG A 1 353 ? -31.019 6.586 52.568 1.00 54.00 353 ARG A N 1
ATOM 2674 C CA . ARG A 1 353 ? -30.225 6.204 51.388 1.00 54.00 353 ARG A CA 1
ATOM 2675 C C . ARG A 1 353 ? -30.306 7.310 50.343 1.00 54.00 353 ARG A C 1
ATOM 2677 O O . ARG A 1 353 ? -31.411 7.784 50.055 1.00 54.00 353 ARG A O 1
ATOM 2684 N N . ALA A 1 354 ? -29.160 7.704 49.794 1.00 54.31 354 ALA A N 1
ATOM 2685 C CA . ALA A 1 354 ? -29.122 8.683 48.713 1.00 54.31 354 ALA A CA 1
ATOM 2686 C C . ALA A 1 354 ? -29.743 8.088 47.441 1.00 54.31 354 ALA A C 1
ATOM 2688 O O . ALA A 1 354 ? -29.743 6.873 47.259 1.00 54.31 354 ALA A O 1
ATOM 2689 N N . GLU A 1 355 ? -30.299 8.935 46.574 1.00 54.19 355 GLU A N 1
ATOM 2690 C CA . GLU A 1 355 ? -31.091 8.506 45.412 1.00 54.19 355 GLU A CA 1
ATOM 2691 C C . GLU A 1 355 ? -30.313 7.611 44.433 1.00 54.19 355 GLU A C 1
ATOM 2693 O O . GLU A 1 355 ? -30.878 6.699 43.847 1.00 54.19 355 GLU A O 1
ATOM 2698 N N . TRP A 1 356 ? -29.004 7.799 44.304 1.00 55.84 356 TRP A N 1
ATOM 2699 C CA . TRP A 1 356 ? -28.143 7.006 43.422 1.00 55.84 356 TRP A CA 1
ATOM 2700 C C . TRP A 1 356 ? -27.809 5.599 43.959 1.00 55.84 356 TRP A C 1
ATOM 2702 O O . TRP A 1 356 ? -27.329 4.753 43.208 1.00 55.84 356 TRP A O 1
ATOM 2712 N N . GLU A 1 357 ? -28.047 5.334 45.248 1.00 58.97 357 GLU A N 1
ATOM 2713 C CA . GLU A 1 357 ? -27.968 3.984 45.839 1.00 58.97 357 GLU A CA 1
ATOM 2714 C C . GLU A 1 357 ? -29.258 3.186 45.604 1.00 58.97 357 GLU A C 1
ATOM 2716 O O . GLU A 1 357 ? -29.330 1.994 45.922 1.00 58.97 357 GLU A O 1
ATOM 2721 N N . LEU A 1 358 ? -30.288 3.860 45.088 1.00 63.53 358 LEU A N 1
ATOM 2722 C CA . LEU A 1 358 ? -31.564 3.268 44.750 1.00 63.53 358 LEU A CA 1
ATOM 2723 C C . LEU A 1 358 ? -31.484 2.633 43.366 1.00 63.53 358 LEU A C 1
ATOM 2725 O O . LEU A 1 358 ? -30.848 3.136 42.439 1.00 63.53 358 LEU A O 1
ATOM 2729 N N . THR A 1 359 ? -32.177 1.517 43.214 1.00 69.38 359 THR A N 1
ATOM 2730 C CA . THR A 1 359 ? -32.481 0.967 41.893 1.00 69.38 359 THR A CA 1
ATOM 2731 C C . THR A 1 359 ? -33.297 1.974 41.074 1.00 69.38 359 THR A C 1
ATOM 2733 O O . THR A 1 359 ? -33.971 2.843 41.626 1.00 69.38 359 THR A O 1
ATOM 2736 N N . ALA A 1 360 ? -33.279 1.852 39.743 1.00 59.44 360 ALA A N 1
ATOM 2737 C CA . ALA A 1 360 ? -34.050 2.737 38.865 1.00 59.44 360 ALA A CA 1
ATOM 2738 C C . ALA A 1 360 ? -35.556 2.768 39.217 1.00 59.44 360 ALA A C 1
ATOM 2740 O O . ALA A 1 360 ? -36.194 3.811 39.094 1.00 59.44 360 ALA A O 1
ATOM 2741 N N . GLU A 1 361 ? -36.109 1.653 39.708 1.00 57.16 361 GLU A N 1
ATOM 2742 C CA . GLU A 1 361 ? -37.493 1.555 40.188 1.00 57.16 361 GLU A CA 1
ATOM 2743 C C . GLU A 1 361 ? -37.710 2.286 41.523 1.00 57.16 361 GLU A C 1
ATOM 2745 O O . GLU A 1 361 ? -38.684 3.023 41.672 1.00 57.16 361 GLU A O 1
ATOM 2750 N N . GLU A 1 362 ? -36.789 2.149 42.479 1.00 65.25 362 GLU A N 1
ATOM 2751 C CA . GLU A 1 362 ? -36.839 2.850 43.771 1.00 65.25 362 GLU A CA 1
ATOM 2752 C C . GLU A 1 362 ? -36.651 4.373 43.609 1.00 65.25 362 GLU A C 1
ATOM 2754 O O . GLU A 1 362 ? -37.328 5.156 44.281 1.00 65.25 362 GLU A O 1
ATOM 2759 N N . ALA A 1 363 ? -35.785 4.805 42.686 1.00 63.38 363 ALA A N 1
ATOM 2760 C CA . ALA A 1 363 ? -35.617 6.212 42.320 1.00 63.38 363 ALA A CA 1
ATOM 2761 C C . ALA A 1 363 ? -36.879 6.768 41.635 1.00 63.38 363 ALA A C 1
ATOM 2763 O O . ALA A 1 363 ? -37.361 7.841 41.994 1.00 63.38 363 ALA A O 1
ATOM 2764 N N . ALA A 1 364 ? -37.490 6.009 40.716 1.00 58.97 364 ALA A N 1
ATOM 2765 C CA . ALA A 1 364 ? -38.748 6.392 40.066 1.00 58.97 364 ALA A CA 1
ATOM 2766 C C . ALA A 1 364 ? -39.945 6.447 41.038 1.00 58.97 364 ALA A C 1
ATOM 2768 O O . ALA A 1 364 ? -40.873 7.241 40.841 1.00 58.97 364 ALA A O 1
ATOM 2769 N N . ALA A 1 365 ? -39.932 5.626 42.094 1.00 61.34 365 ALA A N 1
ATOM 2770 C CA . ALA A 1 365 ? -40.944 5.626 43.147 1.00 61.34 365 ALA A CA 1
ATOM 2771 C C . ALA A 1 365 ? -40.812 6.830 44.100 1.00 61.34 365 ALA A C 1
ATOM 2773 O O . ALA A 1 365 ? -41.823 7.340 44.589 1.00 61.34 365 ALA A O 1
ATOM 2774 N N . ARG A 1 366 ? -39.596 7.350 44.321 1.00 66.75 366 ARG A N 1
ATOM 2775 C CA . ARG A 1 366 ? -39.342 8.576 45.097 1.00 66.75 366 ARG A CA 1
ATOM 2776 C C . ARG A 1 366 ? -39.593 9.846 44.275 1.00 66.75 366 ARG A C 1
ATOM 2778 O O . ARG A 1 366 ? -38.702 10.668 44.076 1.00 66.75 366 ARG A O 1
ATOM 2785 N N . ARG A 1 367 ? -40.839 10.077 43.852 1.00 63.28 367 ARG A N 1
ATOM 2786 C CA . ARG A 1 367 ? -41.226 11.392 43.307 1.00 63.28 367 ARG A CA 1
ATOM 2787 C C . ARG A 1 367 ? -41.197 12.434 44.426 1.00 63.28 367 ARG A C 1
ATOM 2789 O O . ARG A 1 367 ? -42.168 12.591 45.160 1.00 63.28 367 ARG A O 1
ATOM 2796 N N . GLY A 1 368 ? -40.074 13.128 44.576 1.00 73.88 368 GLY A N 1
ATOM 2797 C CA . GLY A 1 368 ? -40.002 14.298 45.447 1.00 73.88 368 GLY A CA 1
ATOM 2798 C C . GLY A 1 368 ? -40.857 15.443 44.906 1.00 73.88 368 GLY A C 1
ATOM 2799 O O . GLY A 1 368 ? -41.199 15.484 43.724 1.00 73.88 368 GLY A O 1
ATOM 2800 N N . THR A 1 369 ? -41.189 16.402 45.765 1.00 87.50 369 THR A N 1
ATOM 2801 C CA . THR A 1 369 ? -41.793 17.673 45.349 1.00 87.50 369 THR A CA 1
ATOM 2802 C C . THR A 1 369 ? -40.718 18.756 45.264 1.00 87.50 369 THR A C 1
ATOM 2804 O O . THR A 1 369 ? -39.713 18.706 45.977 1.00 87.50 369 THR A O 1
ATOM 2807 N N . TYR A 1 370 ? -40.923 19.761 44.406 1.00 88.56 370 TYR A N 1
ATOM 2808 C CA . TYR A 1 370 ? -40.024 20.920 44.328 1.00 88.56 370 TYR A CA 1
ATOM 2809 C C . TYR A 1 370 ? -39.882 21.625 45.686 1.00 88.56 370 TYR A C 1
ATOM 2811 O O . TYR A 1 370 ? -38.781 22.033 46.042 1.00 88.56 370 TYR A O 1
ATOM 2819 N N . ASP A 1 371 ? -40.958 21.699 46.476 1.00 89.75 371 ASP A N 1
ATOM 2820 C CA . ASP A 1 371 ? -40.938 22.313 47.809 1.00 89.75 371 ASP A CA 1
ATOM 2821 C C . ASP A 1 371 ? -40.077 21.515 48.803 1.00 89.75 371 ASP A C 1
ATOM 2823 O O . ASP A 1 371 ? -39.328 22.109 49.577 1.00 89.75 371 ASP A O 1
ATOM 2827 N N . ALA A 1 372 ? -40.105 20.178 48.740 1.00 86.75 372 ALA A N 1
ATOM 2828 C CA . ALA A 1 372 ? -39.241 19.328 49.562 1.00 86.75 372 ALA A CA 1
ATOM 2829 C C . ALA A 1 372 ? -37.759 19.458 49.171 1.00 86.75 372 ALA A C 1
ATOM 2831 O O . ALA A 1 372 ? -36.898 19.523 50.045 1.00 86.75 372 ALA A O 1
ATOM 2832 N N . CYS A 1 373 ? -37.461 19.554 47.871 1.00 89.50 373 CYS A N 1
ATOM 2833 C CA . CYS A 1 373 ? -36.107 19.816 47.370 1.00 89.50 373 CYS A CA 1
ATOM 2834 C C . CYS A 1 373 ? -35.596 21.193 47.839 1.00 89.50 373 CYS A C 1
ATOM 2836 O O . CYS A 1 373 ? -34.510 21.276 48.407 1.00 89.50 373 CYS A O 1
ATOM 2838 N N . LEU A 1 374 ? -36.401 22.259 47.724 1.00 92.38 374 LEU A N 1
ATOM 2839 C CA . LEU A 1 374 ? -36.044 23.592 48.235 1.00 92.38 374 LEU A CA 1
ATOM 2840 C C . LEU A 1 374 ? -35.841 23.601 49.758 1.00 92.38 374 LEU A C 1
ATOM 2842 O O . LEU A 1 374 ? -34.883 24.198 50.250 1.00 92.38 374 LEU A O 1
ATOM 2846 N N . ALA A 1 375 ? -36.706 22.921 50.514 1.00 89.06 375 ALA A N 1
ATOM 2847 C CA . ALA A 1 375 ? -36.551 22.788 51.960 1.00 89.06 375 ALA A CA 1
ATOM 2848 C C . ALA A 1 375 ? -35.265 22.029 52.326 1.00 89.06 375 ALA A C 1
ATOM 2850 O O . ALA A 1 375 ? -34.548 22.449 53.233 1.00 89.06 375 ALA A O 1
ATOM 2851 N N . SER A 1 376 ? -34.935 20.960 51.593 1.00 87.94 376 SER A N 1
ATOM 2852 C CA . SER A 1 376 ? -33.696 20.203 51.796 1.00 87.94 376 SER A CA 1
ATOM 2853 C C . SER A 1 376 ? -32.453 21.030 51.471 1.00 87.94 376 SER A C 1
ATOM 2855 O O . SER A 1 376 ? -31.477 20.949 52.216 1.00 87.94 376 SER A O 1
ATOM 2857 N N . LEU A 1 377 ? -32.477 21.829 50.398 1.00 90.00 377 LEU A N 1
ATOM 2858 C CA . LEU A 1 377 ? -31.380 22.741 50.059 1.00 90.00 377 LEU A CA 1
ATOM 2859 C C . LEU A 1 377 ? -31.126 23.734 51.195 1.00 90.00 377 LEU A C 1
ATOM 2861 O O . LEU A 1 377 ? -29.994 23.863 51.642 1.00 90.00 377 LEU A O 1
ATOM 2865 N N . ARG A 1 378 ? -32.176 24.367 51.732 1.00 92.38 378 ARG A N 1
ATOM 2866 C CA . ARG A 1 378 ? -32.057 25.314 52.857 1.00 92.38 378 ARG A CA 1
ATOM 2867 C C . ARG A 1 378 ? -31.574 24.659 54.140 1.00 92.38 378 ARG A C 1
ATOM 2869 O O . ARG A 1 378 ? -30.714 25.206 54.819 1.00 92.38 378 ARG A O 1
ATOM 2876 N N . ALA A 1 379 ? -32.130 23.496 54.474 1.00 88.31 379 ALA A N 1
ATOM 2877 C CA . ALA A 1 379 ? -31.779 22.774 55.693 1.00 88.31 379 ALA A CA 1
ATOM 2878 C C . ALA A 1 379 ? -30.311 22.336 55.690 1.00 88.31 379 ALA A C 1
ATOM 2880 O O . ALA A 1 379 ? -29.674 22.299 56.743 1.00 88.31 379 ALA A O 1
ATOM 2881 N N . ARG A 1 380 ? -29.776 22.016 54.507 1.00 88.12 380 ARG A N 1
ATOM 2882 C CA . ARG A 1 380 ? -28.383 21.615 54.347 1.00 88.12 380 ARG A CA 1
ATOM 2883 C C . ARG A 1 380 ? -27.462 22.756 53.957 1.00 88.12 380 ARG A C 1
ATOM 2885 O O . ARG A 1 380 ? -26.277 22.531 54.031 1.00 88.12 380 ARG A O 1
ATOM 2892 N N . ALA A 1 381 ? -27.939 23.943 53.603 1.00 89.12 381 ALA A N 1
ATOM 2893 C CA . ALA A 1 381 ? -27.121 25.046 53.097 1.00 89.12 381 ALA A CA 1
ATOM 2894 C C . ALA A 1 381 ? -25.854 25.314 53.927 1.00 89.12 381 ALA A C 1
ATOM 2896 O O . ALA A 1 381 ? -25.945 25.591 55.131 1.00 89.12 381 ALA A O 1
ATOM 2897 N N . ALA A 1 382 ? -24.683 25.280 53.286 1.00 88.62 382 ALA A N 1
ATOM 2898 C CA . ALA A 1 382 ? -23.430 25.675 53.922 1.00 88.62 382 ALA A CA 1
ATOM 2899 C C . ALA A 1 382 ? -23.537 27.118 54.463 1.00 88.62 382 ALA A C 1
ATOM 2901 O O . ALA A 1 382 ? -24.010 28.006 53.747 1.00 88.62 382 ALA A O 1
ATOM 2902 N N . PRO A 1 383 ? -23.154 27.376 55.728 1.00 85.69 383 PRO A N 1
ATOM 2903 C CA . PRO A 1 383 ? -23.281 28.703 56.329 1.00 85.69 383 PRO A CA 1
ATOM 2904 C C . PRO A 1 383 ? -22.369 29.734 55.656 1.00 85.69 383 PRO A C 1
ATOM 2906 O O . PRO A 1 383 ? -22.730 30.907 55.602 1.00 85.69 383 PRO A O 1
ATOM 2909 N N . ASP A 1 384 ? -21.240 29.284 55.108 1.00 87.81 384 ASP A N 1
ATOM 2910 C CA . ASP A 1 384 ? -20.186 30.147 54.573 1.00 87.81 384 ASP A CA 1
ATOM 2911 C C . ASP A 1 384 ? -20.458 30.610 53.131 1.00 87.81 384 ASP A C 1
ATOM 2913 O O . ASP A 1 384 ? -19.826 31.553 52.663 1.00 87.81 384 ASP A O 1
ATOM 2917 N N . HIS A 1 385 ? -21.433 29.992 52.447 1.00 86.94 385 HIS A N 1
ATOM 2918 C CA . HIS A 1 385 ? -21.748 30.240 51.032 1.00 86.94 385 HIS A CA 1
ATOM 2919 C C . HIS A 1 385 ? -23.255 30.443 50.764 1.00 86.94 385 HIS A C 1
ATOM 2921 O O . HIS A 1 385 ? -23.880 29.710 49.981 1.00 86.94 385 HIS A O 1
ATOM 2927 N N . PRO A 1 386 ? -23.899 31.442 51.400 1.00 88.44 386 PRO A N 1
ATOM 2928 C CA . PRO A 1 386 ? -25.332 31.698 51.233 1.00 88.44 386 PRO A CA 1
ATOM 2929 C C . PRO A 1 386 ? -25.722 32.068 49.790 1.00 88.44 386 PRO A C 1
ATOM 2931 O O . PRO A 1 386 ? -26.858 31.829 49.364 1.00 88.44 386 PRO A O 1
ATOM 2934 N N . GLU A 1 387 ? -24.802 32.642 49.015 1.00 89.38 387 GLU A N 1
ATOM 2935 C CA . GLU A 1 387 ? -24.975 32.956 47.597 1.00 89.38 387 GLU A CA 1
ATOM 2936 C C . GLU A 1 387 ? -25.201 31.704 46.743 1.00 89.38 387 GLU A C 1
ATOM 2938 O O . GLU A 1 387 ? -26.065 31.713 45.864 1.00 89.38 387 GLU A O 1
ATOM 2943 N N . VAL A 1 388 ? -24.507 30.603 47.042 1.00 87.81 388 VAL A N 1
ATOM 2944 C CA . VAL A 1 388 ? -24.629 29.338 46.304 1.00 87.81 388 VAL A CA 1
ATOM 2945 C C . VAL A 1 388 ? -26.018 28.754 46.483 1.00 87.81 388 VAL A C 1
ATOM 2947 O O . VAL A 1 388 ? -26.689 28.424 45.505 1.00 87.81 388 VAL A O 1
ATOM 2950 N N . THR A 1 389 ? -26.485 28.694 47.730 1.00 89.50 389 THR A N 1
ATOM 2951 C CA . THR A 1 389 ? -27.829 28.202 48.056 1.00 89.50 389 THR A CA 1
ATOM 2952 C C . THR A 1 389 ? -28.890 29.005 47.306 1.00 89.50 389 THR A C 1
ATOM 2954 O O . THR A 1 389 ? -29.778 28.431 46.677 1.00 89.50 389 THR A O 1
ATOM 2957 N N . ARG A 1 390 ? -28.757 30.338 47.275 1.00 90.00 390 ARG A N 1
ATOM 2958 C CA . ARG A 1 390 ? -29.673 31.224 46.542 1.00 90.00 390 ARG A CA 1
ATOM 2959 C C . ARG A 1 390 ? -29.683 30.937 45.040 1.00 90.00 390 ARG A C 1
ATOM 2961 O O . ARG A 1 390 ? -30.755 30.911 44.435 1.00 90.00 390 ARG A O 1
ATOM 2968 N N . ILE A 1 391 ? -28.518 30.714 44.431 1.00 90.12 391 ILE A N 1
ATOM 2969 C CA . ILE A 1 391 ? -28.419 30.343 43.011 1.00 90.12 391 ILE A CA 1
ATOM 2970 C C . ILE A 1 391 ? -29.113 28.998 42.766 1.00 90.12 391 ILE A C 1
ATOM 2972 O O . ILE A 1 391 ? -29.888 28.873 41.815 1.00 90.12 391 ILE A O 1
ATOM 2976 N N . MET A 1 392 ? -28.910 28.021 43.649 1.00 89.12 392 MET A N 1
ATOM 2977 C CA . MET A 1 392 ? -29.541 26.708 43.530 1.00 89.12 392 MET A CA 1
ATOM 2978 C C . MET A 1 392 ? -31.058 26.760 43.662 1.00 89.12 392 MET A C 1
ATOM 2980 O O . MET A 1 392 ? -31.762 26.153 42.854 1.00 89.12 392 MET A O 1
ATOM 2984 N N . GLU A 1 393 ? -31.583 27.548 44.597 1.00 92.25 393 GLU A N 1
ATOM 2985 C CA . GLU A 1 393 ? -33.022 27.788 44.702 1.00 92.25 393 GLU A CA 1
ATOM 2986 C C . GLU A 1 393 ? -33.592 28.411 43.422 1.00 92.25 393 GLU A C 1
ATOM 2988 O O . GLU A 1 393 ? -34.652 27.985 42.949 1.00 92.25 393 GLU A O 1
ATOM 2993 N N . LYS A 1 394 ? -32.883 29.378 42.818 1.00 91.44 394 LYS A N 1
ATOM 2994 C CA . LYS A 1 394 ? -33.289 29.978 41.536 1.00 91.44 394 LYS A CA 1
ATOM 2995 C C . LYS A 1 394 ? -33.308 28.937 40.410 1.00 91.44 394 LYS A C 1
ATOM 2997 O O . LYS A 1 394 ? -34.236 28.947 39.603 1.00 91.44 394 LYS A O 1
ATOM 3002 N N . LEU A 1 395 ? -32.338 28.021 40.363 1.00 89.69 395 LEU A N 1
ATOM 3003 C CA . LEU A 1 395 ? -32.279 26.943 39.365 1.00 89.69 395 LEU A CA 1
ATOM 3004 C C . LEU A 1 395 ? -33.428 25.935 39.532 1.00 89.69 395 LEU A C 1
ATOM 3006 O O . LEU A 1 395 ? -34.111 25.619 38.558 1.00 89.69 395 LEU A O 1
ATOM 3010 N N . VAL A 1 396 ? -33.711 25.495 40.761 1.00 91.31 396 VAL A N 1
ATOM 3011 C CA . VAL A 1 396 ? -34.850 24.606 41.066 1.00 91.31 396 VAL A CA 1
ATOM 3012 C C . VAL A 1 396 ? -36.185 25.289 40.748 1.00 91.31 396 VAL A C 1
ATOM 3014 O O . VAL A 1 396 ? -37.081 24.683 40.158 1.00 91.31 396 VAL A O 1
ATOM 3017 N N . THR A 1 397 ? -36.320 26.571 41.092 1.00 92.25 397 THR A N 1
ATOM 3018 C CA . THR A 1 397 ? -37.523 27.366 40.804 1.00 92.25 397 THR A CA 1
ATOM 3019 C C . THR A 1 397 ? -37.720 27.565 39.303 1.00 92.25 397 THR A C 1
ATOM 3021 O O . THR A 1 397 ? -38.848 27.481 38.810 1.00 92.25 397 THR A O 1
ATOM 3024 N N . ARG A 1 398 ? -36.637 27.772 38.542 1.00 90.00 398 ARG A N 1
ATOM 3025 C CA . ARG A 1 398 ? -36.691 27.768 37.076 1.00 90.00 398 ARG A CA 1
ATOM 3026 C C . ARG A 1 398 ? -37.218 26.429 36.572 1.00 90.00 398 ARG A C 1
ATOM 3028 O O . ARG A 1 398 ? -38.216 26.433 35.867 1.00 90.00 398 ARG A O 1
ATOM 3035 N N . ALA A 1 399 ? -36.632 25.307 36.990 1.00 89.94 399 ALA A N 1
ATOM 3036 C CA . ALA A 1 399 ? -37.079 23.984 36.552 1.00 89.94 399 ALA A CA 1
ATOM 3037 C C . ALA A 1 399 ? -38.569 23.732 36.840 1.00 89.94 399 ALA A C 1
ATOM 3039 O O . ALA A 1 399 ? -39.283 23.186 35.999 1.00 89.94 399 ALA A O 1
ATOM 3040 N N . ARG A 1 400 ? -39.065 24.206 37.992 1.00 92.94 400 ARG A N 1
ATOM 3041 C CA . ARG A 1 400 ? -40.494 24.179 38.340 1.00 92.94 400 ARG A CA 1
ATOM 3042 C C . ARG A 1 400 ? -41.355 25.019 37.393 1.00 92.94 400 ARG A C 1
ATOM 3044 O O . ARG A 1 400 ? -42.445 24.591 37.035 1.00 92.94 400 ARG A O 1
ATOM 3051 N N . THR A 1 401 ? -40.910 26.226 37.047 1.00 90.75 401 THR A N 1
ATOM 3052 C CA . THR A 1 401 ? -41.712 27.201 36.283 1.00 90.75 401 THR A CA 1
ATOM 3053 C C . THR A 1 401 ? -41.677 26.966 34.779 1.00 90.75 401 THR A C 1
ATOM 3055 O O . THR A 1 401 ? -42.696 27.139 34.118 1.00 90.75 401 THR A O 1
ATOM 3058 N N . THR A 1 402 ? -40.532 26.566 34.229 1.00 88.12 402 THR A N 1
ATOM 3059 C CA . THR A 1 402 ? -40.358 26.342 32.788 1.00 88.12 402 THR A CA 1
ATOM 3060 C C . THR A 1 402 ? -40.627 24.897 32.380 1.00 88.12 402 THR A C 1
ATOM 3062 O O . THR A 1 402 ? -40.811 24.628 31.198 1.00 88.12 402 THR A O 1
ATOM 3065 N N . GLY A 1 403 ? -40.601 23.956 33.331 1.00 88.25 403 GLY A N 1
ATOM 3066 C CA . GLY A 1 403 ? -40.609 22.518 33.053 1.00 88.25 403 GLY A CA 1
ATOM 3067 C C . GLY A 1 403 ? -39.281 21.988 32.496 1.00 88.25 403 GLY A C 1
ATOM 3068 O O . GLY A 1 403 ? -39.141 20.777 32.320 1.00 88.25 403 GLY A O 1
ATOM 3069 N N . ASP A 1 404 ? -38.301 22.865 32.253 1.00 87.50 404 ASP A N 1
ATOM 3070 C CA . ASP A 1 404 ? -36.951 22.490 31.836 1.00 87.50 404 ASP A CA 1
ATOM 3071 C C . ASP A 1 404 ? -36.162 22.012 33.052 1.00 87.50 404 ASP A C 1
ATOM 3073 O O . ASP A 1 404 ? -35.661 22.797 33.857 1.00 87.50 404 ASP A O 1
ATOM 3077 N N . ARG A 1 405 ? -36.089 20.693 33.198 1.00 88.44 405 ARG A N 1
ATOM 3078 C CA . ARG A 1 405 ? -35.411 20.056 34.327 1.00 88.44 405 ARG A CA 1
ATOM 3079 C C . ARG A 1 405 ? -33.899 20.052 34.164 1.00 88.44 405 ARG A C 1
ATOM 3081 O O . ARG A 1 405 ? -33.221 19.679 35.114 1.00 88.44 405 ARG A O 1
ATOM 3088 N N . ILE A 1 406 ? -33.366 20.408 32.995 1.00 87.00 406 ILE A N 1
ATOM 3089 C CA . ILE A 1 406 ? -31.938 20.293 32.721 1.00 87.00 406 ILE A CA 1
ATOM 3090 C C . ILE A 1 406 ? -31.229 21.569 33.172 1.00 87.00 406 ILE A C 1
ATOM 3092 O O . ILE A 1 406 ? -31.438 22.643 32.613 1.00 87.00 406 ILE A O 1
ATOM 3096 N N . ILE A 1 407 ? -30.331 21.446 34.150 1.00 86.75 407 ILE A N 1
ATOM 3097 C CA . ILE A 1 407 ? -29.346 22.489 34.421 1.00 86.75 407 ILE A CA 1
ATOM 3098 C C . ILE A 1 407 ? -28.129 22.224 33.528 1.00 86.75 407 ILE A C 1
ATOM 3100 O O . ILE A 1 407 ? -27.460 21.197 33.701 1.00 86.75 407 ILE A O 1
ATOM 3104 N N . PRO A 1 408 ? -27.827 23.119 32.573 1.00 85.12 408 PRO A N 1
ATOM 3105 C CA . PRO A 1 408 ? -26.706 22.919 31.676 1.00 85.12 408 PRO A CA 1
ATOM 3106 C C . PRO A 1 408 ? -25.386 23.084 32.433 1.00 85.12 408 PRO A C 1
ATOM 3108 O O . PRO A 1 408 ? -25.180 24.075 33.139 1.00 85.12 408 PRO A O 1
ATOM 3111 N N . VAL A 1 409 ? -24.478 22.129 32.242 1.00 83.88 409 VAL A N 1
ATOM 3112 C CA . VAL A 1 409 ? -23.063 22.252 32.603 1.00 83.88 409 VAL A CA 1
ATOM 3113 C C . VAL A 1 409 ? -22.266 22.392 31.321 1.00 83.88 409 VAL A C 1
ATOM 3115 O O . VAL A 1 409 ? -22.339 21.538 30.432 1.00 83.88 409 VAL A O 1
ATOM 3118 N N . ARG A 1 410 ? -21.483 23.459 31.231 1.00 84.69 410 ARG A N 1
ATOM 3119 C CA . ARG A 1 410 ? -20.498 23.653 30.171 1.00 84.69 410 ARG A CA 1
ATOM 3120 C C . ARG A 1 410 ? -19.128 23.389 30.754 1.00 84.69 410 ARG A C 1
ATOM 3122 O O . ARG A 1 410 ? -18.778 23.971 31.774 1.00 84.69 410 ARG A O 1
ATOM 3129 N N . VAL A 1 411 ? -18.369 22.513 30.109 1.00 82.31 411 VAL A N 1
ATOM 3130 C CA . VAL A 1 411 ? -17.000 22.211 30.523 1.00 82.31 411 VAL A CA 1
ATOM 3131 C C . VAL A 1 411 ? -16.047 22.726 29.455 1.00 82.31 411 VAL A C 1
ATOM 3133 O O . VAL A 1 411 ? -16.062 22.246 28.323 1.00 82.31 411 VAL A O 1
ATOM 3136 N N . GLU A 1 412 ? -15.230 23.708 29.818 1.00 83.69 412 GLU A N 1
ATOM 3137 C CA . GLU A 1 412 ? -14.113 24.193 29.013 1.00 83.69 412 GLU A CA 1
ATOM 3138 C C . GLU A 1 412 ? -12.835 23.538 29.543 1.00 83.69 412 GLU A C 1
ATOM 3140 O O . GLU A 1 412 ? -12.398 23.832 30.653 1.00 83.69 412 GLU A O 1
ATOM 3145 N N . ALA A 1 413 ? -12.263 22.602 28.784 1.00 80.75 413 ALA A N 1
ATOM 3146 C CA . ALA A 1 413 ? -11.052 21.895 29.186 1.00 80.75 413 ALA A CA 1
ATOM 3147 C C . ALA A 1 413 ? -9.821 22.494 28.491 1.00 80.75 413 ALA A C 1
ATOM 3149 O O . ALA A 1 413 ? -9.702 22.424 27.269 1.00 80.75 413 ALA A O 1
ATOM 3150 N N . ALA A 1 414 ? -8.892 23.041 29.272 1.00 80.38 414 ALA A N 1
ATOM 3151 C CA . ALA A 1 414 ? 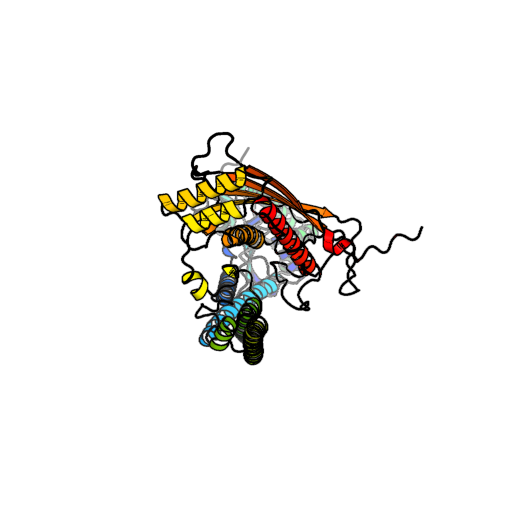-7.571 23.465 28.822 1.00 80.38 414 ALA A CA 1
ATOM 3152 C C . ALA A 1 414 ? -6.533 22.470 29.351 1.00 80.38 414 ALA A C 1
ATOM 3154 O O . ALA A 1 414 ? -6.152 22.515 30.521 1.00 80.38 414 ALA A O 1
ATOM 3155 N N . VAL A 1 415 ? -6.095 21.535 28.512 1.00 75.44 415 VAL A N 1
ATOM 3156 C CA . VAL A 1 415 ? -5.115 20.522 28.918 1.00 75.44 415 VAL A CA 1
ATOM 3157 C C . VAL A 1 415 ? -3.790 20.806 28.239 1.00 75.44 415 VAL A C 1
ATOM 3159 O O . VAL A 1 415 ? -3.731 20.890 27.017 1.00 75.44 415 VAL A O 1
ATOM 3162 N N . ALA A 1 416 ? -2.743 20.983 29.042 1.00 78.62 416 ALA A N 1
ATOM 3163 C CA . ALA A 1 416 ? -1.388 21.080 28.527 1.00 78.62 416 ALA A CA 1
ATOM 3164 C C . ALA A 1 416 ? -0.990 19.759 27.855 1.00 78.62 416 ALA A C 1
ATOM 3166 O O . ALA A 1 416 ? -1.349 18.684 28.352 1.00 78.62 416 ALA A O 1
ATOM 3167 N N . ASP A 1 417 ? -0.231 19.850 26.760 1.00 77.19 417 ASP A N 1
ATOM 3168 C CA . ASP A 1 417 ? 0.297 18.671 26.081 1.00 77.19 417 ASP A CA 1
ATOM 3169 C C . ASP A 1 417 ? 1.055 17.792 27.088 1.00 77.19 417 ASP A C 1
ATOM 3171 O O . ASP A 1 417 ? 1.899 18.302 27.840 1.00 77.19 417 ASP A O 1
ATOM 3175 N N . PRO A 1 418 ? 0.742 16.485 27.157 1.00 77.19 418 PRO A N 1
ATOM 3176 C CA . PRO A 1 418 ? 1.463 15.589 28.036 1.00 77.19 418 PRO A CA 1
ATOM 3177 C C . PRO A 1 418 ? 2.934 15.526 27.593 1.00 77.19 418 PRO A C 1
ATOM 3179 O O . PRO A 1 418 ? 3.220 15.462 26.393 1.00 77.19 418 PRO A O 1
ATOM 3182 N N . PRO A 1 419 ? 3.890 15.532 28.534 1.00 78.94 419 PRO A N 1
ATOM 3183 C CA . PRO A 1 419 ? 5.296 15.357 28.200 1.00 78.94 419 PRO A CA 1
ATOM 3184 C C . PRO A 1 419 ? 5.536 13.983 27.544 1.00 78.94 419 PRO A C 1
ATOM 3186 O O . PRO A 1 419 ? 4.777 13.040 27.797 1.00 78.94 419 PRO A O 1
ATOM 3189 N N . PRO A 1 420 ? 6.592 13.829 26.719 1.00 78.00 420 PRO A N 1
ATOM 3190 C CA . PRO A 1 420 ? 6.899 12.559 26.068 1.00 78.00 420 PRO A CA 1
ATOM 3191 C C . PRO A 1 420 ? 6.985 11.408 27.080 1.00 78.00 420 PRO A C 1
ATOM 3193 O O . PRO A 1 420 ? 7.827 11.418 27.974 1.00 78.00 420 PRO A O 1
ATOM 3196 N N . GLY A 1 421 ? 6.107 10.413 26.930 1.00 70.62 421 GLY A N 1
ATOM 3197 C CA . GLY A 1 421 ? 6.044 9.239 27.807 1.00 70.62 421 GLY A CA 1
ATOM 3198 C C . GLY A 1 421 ? 4.958 9.276 28.885 1.00 70.62 421 GLY A C 1
ATOM 3199 O O . GLY A 1 421 ? 4.716 8.237 29.491 1.00 70.62 421 GLY A O 1
ATOM 3200 N N . ALA A 1 422 ? 4.265 10.400 29.097 1.00 68.81 422 ALA A N 1
ATOM 3201 C CA . ALA A 1 422 ? 3.026 10.396 29.875 1.00 68.81 422 ALA A CA 1
ATOM 3202 C C . ALA A 1 422 ? 1.886 9.751 29.053 1.00 68.81 422 ALA A C 1
ATOM 3204 O O . ALA A 1 422 ? 1.820 9.952 27.834 1.00 68.81 422 ALA A O 1
ATOM 3205 N N . PRO A 1 423 ? 0.991 8.963 29.676 1.00 67.81 423 PRO A N 1
ATOM 3206 C CA . PRO A 1 423 ? -0.104 8.327 28.961 1.00 67.81 423 PRO A CA 1
ATOM 3207 C C . PRO A 1 423 ? -1.084 9.374 28.421 1.00 67.81 423 PRO A C 1
ATOM 3209 O O . PRO A 1 423 ? -1.266 10.436 29.029 1.00 67.81 423 PRO A O 1
ATOM 3212 N N . PRO A 1 424 ? -1.743 9.088 27.284 1.00 68.31 424 PRO A N 1
ATOM 3213 C CA . PRO A 1 424 ? -2.742 9.985 26.729 1.00 68.31 424 PRO A CA 1
ATOM 3214 C C . PRO A 1 424 ? -3.863 10.204 27.750 1.00 68.31 424 PRO A C 1
ATOM 3216 O O . PRO A 1 424 ? -4.468 9.256 28.252 1.00 68.31 424 PRO A O 1
ATOM 3219 N N . SER A 1 425 ? -4.158 11.463 28.068 1.00 66.12 425 SER A N 1
ATOM 3220 C CA . SER A 1 425 ? -5.281 11.787 28.941 1.00 66.12 425 SER A CA 1
ATOM 3221 C C . SER A 1 425 ? -6.599 11.605 28.191 1.00 66.12 425 SER A C 1
ATOM 3223 O O . SER A 1 425 ? -6.858 12.307 27.218 1.00 66.12 425 SER A O 1
ATOM 3225 N N . ASP A 1 426 ? -7.469 10.710 28.663 1.00 70.31 426 ASP A N 1
ATOM 3226 C CA . ASP A 1 426 ? -8.837 10.605 28.146 1.00 70.31 426 ASP A CA 1
ATOM 3227 C C . ASP A 1 426 ? -9.688 11.792 28.634 1.00 70.31 426 ASP A C 1
ATOM 3229 O O . ASP A 1 426 ? -10.287 11.783 29.717 1.00 70.31 426 ASP A O 1
ATOM 3233 N N . HIS A 1 427 ? -9.687 12.859 27.834 1.00 66.38 427 HIS A N 1
ATOM 3234 C CA . HIS A 1 427 ? -10.407 14.100 28.116 1.00 66.38 427 HIS A CA 1
ATOM 3235 C C . HIS A 1 427 ? -11.915 13.882 28.233 1.00 66.38 427 HIS A C 1
ATOM 3237 O O . HIS A 1 427 ? -12.546 14.461 29.117 1.00 66.38 427 HIS A O 1
ATOM 3243 N N . ALA A 1 428 ? -12.489 13.033 27.376 1.00 67.31 428 ALA A N 1
ATOM 3244 C CA . ALA A 1 428 ? -13.924 12.785 27.350 1.00 67.31 428 ALA A CA 1
ATOM 3245 C C . ALA A 1 428 ? -14.376 12.101 28.643 1.00 67.31 428 ALA A C 1
ATOM 3247 O O . ALA A 1 428 ? -15.349 12.536 29.262 1.00 67.31 428 ALA A O 1
ATOM 3248 N N . THR A 1 429 ? -13.616 11.103 29.101 1.00 70.12 429 THR A N 1
ATOM 3249 C CA . THR A 1 429 ? -13.876 10.435 30.381 1.00 70.12 429 THR A CA 1
ATOM 3250 C C . THR A 1 429 ? -13.776 11.412 31.550 1.00 70.12 429 THR A C 1
ATOM 3252 O O . THR A 1 429 ? -14.652 11.433 32.408 1.00 70.12 429 THR A O 1
ATOM 3255 N N . ARG A 1 430 ? -12.767 12.291 31.577 1.00 71.44 430 ARG A N 1
ATOM 3256 C CA . ARG A 1 430 ? -12.607 13.283 32.658 1.00 71.44 430 ARG A CA 1
ATOM 3257 C C . ARG A 1 430 ? -13.727 14.320 32.681 1.00 71.44 430 ARG A C 1
ATOM 3259 O O . ARG A 1 430 ? -14.231 14.630 33.754 1.00 71.44 430 ARG A O 1
ATOM 3266 N N . MET A 1 431 ? -14.146 14.824 31.520 1.00 69.75 431 MET A N 1
ATOM 3267 C CA . MET A 1 431 ? -15.279 15.749 31.418 1.00 69.75 431 MET A CA 1
ATOM 3268 C C . MET A 1 431 ? -16.584 15.092 31.881 1.00 69.75 431 MET A C 1
ATOM 3270 O O . MET A 1 431 ? -17.334 15.700 32.644 1.00 69.75 431 MET A O 1
ATOM 3274 N N . ALA A 1 432 ? -16.837 13.848 31.460 1.00 71.62 432 ALA A N 1
ATOM 3275 C CA . ALA A 1 432 ? -17.997 13.079 31.901 1.00 71.62 432 ALA A CA 1
ATOM 3276 C C . ALA A 1 432 ? -17.983 12.869 33.421 1.00 71.62 432 ALA A C 1
ATOM 3278 O O . ALA A 1 432 ? -19.007 13.055 34.075 1.00 71.62 432 ALA A O 1
ATOM 3279 N N . THR A 1 433 ? -16.813 12.574 33.987 1.00 75.00 433 THR A N 1
ATOM 3280 C CA . THR A 1 433 ? -16.624 12.440 35.431 1.00 75.00 433 THR A CA 1
ATOM 3281 C C . THR A 1 433 ? -16.921 13.736 36.185 1.00 75.00 433 THR A C 1
ATOM 3283 O O . THR A 1 433 ? -17.643 13.686 37.174 1.00 75.00 433 THR A O 1
ATOM 3286 N N . THR A 1 434 ? -16.445 14.899 35.726 1.00 71.88 434 THR A N 1
ATOM 3287 C CA . THR A 1 434 ? -16.756 16.193 36.368 1.00 71.88 434 THR A CA 1
ATOM 3288 C C . THR A 1 434 ? -18.262 16.446 36.436 1.00 71.88 434 THR A C 1
ATOM 3290 O O . THR A 1 434 ? -18.791 16.845 37.473 1.00 71.88 434 THR A O 1
ATOM 3293 N N . VAL A 1 435 ? -18.961 16.206 35.324 1.00 76.19 435 VAL A N 1
ATOM 3294 C CA . VAL A 1 435 ? -20.416 16.396 35.231 1.00 76.19 435 VAL A CA 1
ATOM 3295 C C . VAL A 1 435 ? -21.141 15.415 36.139 1.00 76.19 435 VAL A C 1
ATOM 3297 O O . VAL A 1 435 ? -22.059 15.810 36.852 1.00 76.19 435 VAL A O 1
ATOM 3300 N N . TRP A 1 436 ? -20.696 14.161 36.155 1.00 79.81 436 TRP A N 1
ATOM 3301 C CA . TRP A 1 436 ? -21.240 13.140 37.036 1.00 79.81 436 TRP A CA 1
ATOM 3302 C C . TRP A 1 436 ? -21.029 13.479 38.517 1.00 79.81 436 TRP A C 1
ATOM 3304 O O . TRP A 1 436 ? -21.947 13.304 39.311 1.00 79.81 436 TRP A O 1
ATOM 3314 N N . THR A 1 437 ? -19.868 14.022 38.899 1.00 76.75 437 THR A N 1
ATOM 3315 C CA . THR A 1 437 ? -19.606 14.493 40.267 1.00 76.75 437 THR A CA 1
ATOM 3316 C C . THR A 1 437 ? -20.590 15.592 40.667 1.00 76.75 437 THR A C 1
ATOM 3318 O O . THR A 1 437 ? -21.171 15.519 41.747 1.00 76.75 437 THR A O 1
ATOM 3321 N N . LEU A 1 438 ? -20.837 16.573 39.792 1.00 78.25 438 LEU A N 1
ATOM 3322 C CA . LEU A 1 438 ? -21.842 17.613 40.032 1.00 78.25 438 LEU A CA 1
ATOM 3323 C C . LEU A 1 438 ? -23.245 17.009 40.165 1.00 78.25 438 LEU A C 1
ATOM 3325 O O . LEU A 1 438 ? -23.915 17.238 41.169 1.00 78.25 438 LEU A O 1
ATOM 3329 N N . GLU A 1 439 ? -23.673 16.193 39.199 1.00 81.69 439 GLU A N 1
ATOM 3330 C CA . GLU A 1 439 ? -24.973 15.508 39.234 1.00 81.69 439 GLU A CA 1
ATOM 3331 C C . GLU A 1 439 ? -25.160 14.727 40.540 1.00 81.69 439 GLU A C 1
ATOM 3333 O O . GLU A 1 439 ? -26.211 14.823 41.178 1.00 81.69 439 GLU A O 1
ATOM 3338 N N . ARG A 1 440 ? -24.112 14.032 40.992 1.00 78.25 440 ARG A N 1
ATOM 3339 C CA . ARG A 1 440 ? -24.123 13.265 42.234 1.00 78.25 440 ARG A CA 1
ATOM 3340 C C . ARG A 1 440 ? -24.372 14.144 43.452 1.00 78.25 440 ARG A C 1
ATOM 3342 O O . ARG A 1 440 ? -25.271 13.823 44.223 1.00 78.25 440 ARG A O 1
ATOM 3349 N N . ILE A 1 441 ? -23.631 15.238 43.614 1.00 80.00 441 ILE A N 1
ATOM 3350 C CA . ILE A 1 441 ? -23.790 16.147 44.762 1.00 80.00 441 ILE A CA 1
ATOM 3351 C C . ILE A 1 441 ? -25.209 16.720 44.793 1.00 80.00 441 ILE A C 1
ATOM 3353 O O . ILE A 1 441 ? -25.862 16.739 45.836 1.00 80.00 441 ILE A O 1
ATOM 3357 N N . PHE A 1 442 ? -25.739 17.115 43.635 1.00 77.69 442 PHE A N 1
ATOM 3358 C CA . PHE A 1 442 ? -27.093 17.656 43.549 1.00 77.69 442 PHE A CA 1
ATOM 3359 C C . PHE A 1 442 ? -28.181 16.624 43.852 1.00 77.69 442 PHE A C 1
ATOM 3361 O O . PHE A 1 442 ? -29.141 16.948 44.558 1.00 77.69 442 PHE A O 1
ATOM 3368 N N . SER A 1 443 ? -27.995 15.375 43.419 1.00 79.56 443 SER A N 1
ATOM 3369 C CA . SER A 1 443 ? -28.924 14.274 43.712 1.00 79.56 443 SER A CA 1
ATOM 3370 C C . SER A 1 443 ? -29.068 13.969 45.210 1.00 79.56 443 SER A C 1
ATOM 3372 O O . SER A 1 443 ? -30.050 13.358 45.633 1.00 79.56 443 SER A O 1
ATOM 3374 N N . GLU A 1 444 ? -28.129 14.415 46.054 1.00 79.44 444 GLU A N 1
ATOM 3375 C CA . GLU A 1 444 ? -28.222 14.202 47.503 1.00 79.44 444 GLU A CA 1
ATOM 3376 C C . GLU A 1 444 ? -29.293 15.074 48.173 1.00 79.44 444 GLU A C 1
ATOM 3378 O O . GLU A 1 444 ? -29.752 14.738 49.270 1.00 79.44 444 GLU A O 1
ATOM 3383 N N . THR A 1 445 ? -29.704 16.173 47.532 1.00 80.31 445 THR A N 1
ATOM 3384 C CA . THR A 1 445 ? -30.724 17.107 48.047 1.00 80.31 445 THR A CA 1
ATOM 3385 C C . THR A 1 445 ? -31.971 17.188 47.189 1.00 80.31 445 THR A C 1
ATOM 3387 O O . THR A 1 445 ? -33.072 17.338 47.724 1.00 80.31 445 THR A O 1
ATOM 3390 N N . CYS A 1 446 ? -31.820 17.070 45.875 1.00 84.06 446 CYS A N 1
ATOM 3391 C CA . CYS A 1 446 ? -32.911 17.210 44.930 1.00 84.06 446 CYS A CA 1
ATOM 3392 C C . CYS A 1 446 ? -32.950 16.000 44.001 1.00 84.06 446 CYS A C 1
ATOM 3394 O O . CYS A 1 446 ? -31.966 15.750 43.309 1.00 84.06 446 CYS A O 1
ATOM 3396 N N . PRO A 1 447 ? -34.085 15.281 43.942 1.00 84.44 447 PRO A N 1
ATOM 3397 C CA . PRO A 1 447 ? -34.228 14.142 43.058 1.00 84.44 447 PRO A CA 1
ATOM 3398 C C . PRO A 1 447 ? -33.919 14.479 41.600 1.00 84.44 447 PRO A C 1
ATOM 3400 O O . PRO A 1 447 ? -34.421 15.489 41.086 1.00 84.44 447 PRO A O 1
ATOM 3403 N N . ALA A 1 448 ? -33.206 13.595 40.902 1.00 81.12 448 ALA A N 1
ATOM 3404 C CA . ALA A 1 448 ? -32.908 13.743 39.473 1.00 81.12 448 ALA A CA 1
ATOM 3405 C C . ALA A 1 448 ? -34.189 13.869 38.621 1.00 81.12 448 ALA A C 1
ATOM 3407 O O . ALA A 1 448 ? -34.192 14.455 37.535 1.00 81.12 448 ALA A O 1
ATOM 3408 N N . SER A 1 449 ? -35.318 13.359 39.134 1.00 80.06 449 SER A N 1
ATOM 3409 C CA . SER A 1 449 ? -36.637 13.505 38.515 1.00 80.06 449 SER A CA 1
ATOM 3410 C C . SER A 1 449 ? -37.144 14.950 38.456 1.00 80.06 449 SER A C 1
ATOM 3412 O O . SER A 1 449 ? -38.007 15.241 37.625 1.00 80.06 449 SER A O 1
ATOM 3414 N N . LEU A 1 450 ? -36.665 15.832 39.339 1.00 85.06 450 LEU A N 1
ATOM 3415 C CA . LEU A 1 450 ? -37.062 17.244 39.424 1.00 85.06 450 LEU A CA 1
ATOM 3416 C C . LEU A 1 450 ? -36.081 18.159 38.702 1.00 85.06 450 LEU A C 1
ATOM 3418 O O . LEU A 1 450 ? -36.505 19.097 38.022 1.00 85.06 450 LEU A O 1
ATOM 3422 N N . VAL A 1 451 ? -34.791 17.877 38.870 1.00 86.31 451 VAL A N 1
ATOM 3423 C CA . VAL A 1 451 ? -33.682 18.654 38.331 1.00 86.31 451 VAL A CA 1
ATOM 3424 C C . VAL A 1 451 ? -32.563 17.689 37.966 1.00 86.31 451 VAL A C 1
ATOM 3426 O O . VAL A 1 451 ? -32.105 16.927 38.808 1.00 86.31 451 VAL A O 1
ATOM 3429 N N . LYS A 1 452 ? -32.108 17.741 36.718 1.00 86.25 452 LYS A N 1
ATOM 3430 C CA . LYS A 1 452 ? -31.028 16.919 36.189 1.00 86.25 452 LYS A CA 1
ATOM 3431 C C . LYS A 1 452 ? -29.895 17.803 35.707 1.00 86.25 452 LYS A C 1
ATOM 3433 O O . LYS A 1 452 ? -30.114 18.776 34.994 1.00 86.25 452 LYS A O 1
ATOM 3438 N N . ILE A 1 453 ? -28.674 17.428 36.043 1.00 84.06 453 ILE A N 1
ATOM 3439 C CA . ILE A 1 453 ? -27.482 18.075 35.513 1.00 84.06 453 ILE A CA 1
ATOM 3440 C C . ILE A 1 453 ? -27.053 17.349 34.242 1.00 84.06 453 ILE A C 1
ATOM 3442 O O . ILE A 1 453 ? -26.991 16.123 34.219 1.00 84.06 453 ILE A O 1
ATOM 3446 N N . ALA A 1 454 ? -26.790 18.090 33.167 1.00 82.31 454 ALA A N 1
ATOM 3447 C CA . ALA A 1 454 ? -26.340 17.492 31.915 1.00 82.31 454 ALA A CA 1
ATOM 3448 C C . ALA A 1 454 ? -25.246 18.323 31.247 1.00 82.31 454 ALA A C 1
ATOM 3450 O O . ALA A 1 454 ? -25.284 19.555 31.256 1.00 82.31 454 ALA A O 1
ATOM 3451 N N . LEU A 1 455 ? -24.297 17.626 30.618 1.00 81.88 455 LEU A N 1
ATOM 3452 C CA . LEU A 1 455 ? -23.299 18.247 29.756 1.00 81.88 455 LEU A CA 1
ATOM 3453 C C . LEU A 1 455 ? -23.990 18.791 28.503 1.00 81.88 455 LEU A C 1
ATOM 3455 O O . LEU A 1 455 ? -24.657 18.041 27.787 1.00 81.88 455 LEU A O 1
ATOM 3459 N N . VAL A 1 456 ? -23.799 20.075 28.218 1.00 81.88 456 VAL A N 1
ATOM 3460 C CA . VAL A 1 456 ? -24.283 20.701 26.983 1.00 81.88 456 VAL A CA 1
ATOM 3461 C C . VAL A 1 456 ? -23.073 21.118 26.148 1.00 81.88 456 VAL A C 1
ATOM 3463 O O . VAL A 1 456 ? -22.122 21.673 26.706 1.00 81.88 456 VAL A O 1
ATOM 3466 N N . PRO A 1 457 ? -23.060 20.848 24.826 1.00 74.88 457 PRO A N 1
ATOM 3467 C CA . PRO A 1 457 ? -21.978 21.302 23.959 1.00 74.88 457 PRO A CA 1
ATOM 3468 C C . PRO A 1 457 ? -21.801 22.821 24.061 1.00 74.88 457 PRO A C 1
ATOM 3470 O O . PRO A 1 457 ? -22.763 23.551 24.307 1.00 74.88 457 PRO A O 1
ATOM 3473 N N . ALA A 1 458 ? -20.566 23.293 23.866 1.00 64.25 458 ALA A N 1
ATOM 3474 C CA . ALA A 1 458 ? -20.194 24.706 23.912 1.00 64.25 458 ALA A CA 1
ATOM 3475 C C . ALA A 1 458 ? -20.813 25.497 22.737 1.00 64.25 458 ALA A C 1
ATOM 3477 O O . ALA A 1 458 ? -20.135 25.907 21.802 1.00 64.25 458 ALA A O 1
ATOM 3478 N N . ALA A 1 459 ? -22.132 25.668 22.751 1.00 57.72 459 ALA A N 1
ATOM 3479 C CA . ALA A 1 459 ? -22.866 26.584 21.891 1.00 57.72 459 ALA A CA 1
ATOM 3480 C C . ALA A 1 459 ? -22.694 28.033 22.405 1.00 57.72 459 ALA A C 1
ATOM 3482 O O . ALA A 1 459 ? -22.371 28.220 23.586 1.00 57.72 459 ALA A O 1
ATOM 3483 N N . PRO A 1 460 ? -22.897 29.070 21.563 1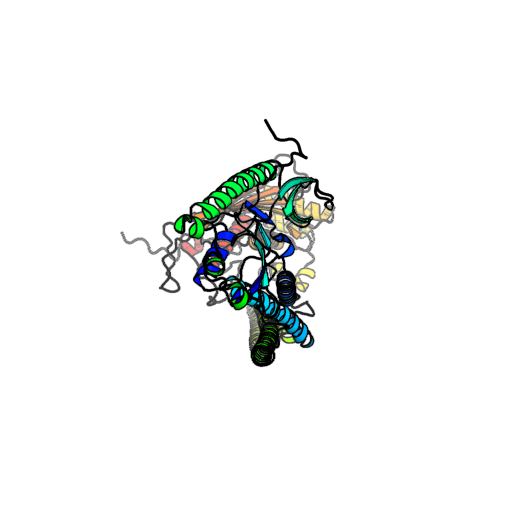.00 58.25 460 PRO A N 1
ATOM 3484 C CA . PRO A 1 460 ? -22.792 30.466 21.990 1.00 58.25 460 PRO A CA 1
ATOM 3485 C C . PRO A 1 460 ? -23.639 30.713 23.243 1.00 58.25 460 PRO A C 1
ATOM 3487 O O . PRO A 1 460 ? -24.782 30.264 23.310 1.00 58.25 460 PRO A O 1
ATOM 3490 N N . ARG A 1 461 ? -23.037 31.381 24.243 1.00 58.47 461 ARG A N 1
ATOM 3491 C CA . ARG A 1 461 ? -23.581 31.607 25.595 1.00 58.47 461 ARG A CA 1
ATOM 3492 C C . ARG A 1 461 ? -25.077 31.936 25.559 1.00 58.47 461 ARG A C 1
ATOM 3494 O O . ARG A 1 461 ? -25.460 33.087 25.385 1.00 58.47 461 ARG A O 1
ATOM 3501 N N . GLN A 1 462 ? -25.916 30.931 25.787 1.00 54.56 462 GLN A N 1
ATOM 3502 C CA . GLN A 1 462 ? -27.320 31.162 26.103 1.00 54.56 462 GLN A CA 1
ATOM 3503 C C . GLN A 1 462 ? -27.407 31.764 27.517 1.00 54.56 462 GLN A C 1
ATOM 3505 O O . GLN A 1 462 ? -26.723 31.250 28.412 1.00 54.56 462 GLN A O 1
ATOM 3510 N N . PRO A 1 463 ? -28.205 32.827 27.726 1.00 58.41 463 PRO A N 1
ATOM 3511 C CA . PRO A 1 463 ? -28.297 33.579 28.983 1.00 58.41 463 PRO A CA 1
ATOM 3512 C C . PRO A 1 463 ? -29.077 32.873 30.114 1.00 58.41 463 PRO A C 1
ATOM 3514 O O . PRO A 1 463 ? -29.341 33.478 31.152 1.00 58.41 463 PRO A O 1
ATOM 3517 N N . ASP A 1 464 ? -29.437 31.597 29.960 1.00 68.50 464 ASP A N 1
ATOM 3518 C CA . ASP A 1 464 ? -30.487 30.969 30.778 1.00 68.50 464 ASP A CA 1
ATOM 3519 C C . ASP A 1 464 ? -30.032 30.370 32.127 1.00 68.50 464 ASP A C 1
ATOM 3521 O O . ASP A 1 464 ? -30.821 29.733 32.827 1.00 68.50 464 ASP A O 1
ATOM 3525 N N . GLY A 1 465 ? -28.803 30.641 32.569 1.00 73.56 465 GLY A N 1
ATOM 3526 C CA . GLY A 1 465 ? -28.266 30.145 33.844 1.00 73.56 465 GLY A CA 1
ATOM 3527 C C . GLY A 1 465 ? -27.831 28.674 33.792 1.00 73.56 465 GLY A C 1
ATOM 3528 O O . GLY A 1 465 ? -28.312 27.889 32.974 1.00 73.56 465 GLY A O 1
ATOM 3529 N N . GLY A 1 466 ? -26.883 28.308 34.652 1.00 82.00 466 GLY A N 1
ATOM 3530 C CA . GLY A 1 466 ? -26.234 26.997 34.661 1.00 82.00 466 GLY A CA 1
ATOM 3531 C C . GLY A 1 466 ? -24.860 27.023 35.326 1.00 82.00 466 GLY A C 1
ATOM 3532 O O . GLY A 1 466 ? -24.516 27.975 36.032 1.00 82.00 466 GLY A O 1
ATOM 3533 N N . PHE A 1 467 ? -24.077 25.976 35.077 1.00 78.12 467 PHE A N 1
ATOM 3534 C CA . PHE A 1 467 ? -22.698 25.856 35.546 1.00 78.12 467 PHE A CA 1
ATOM 3535 C C . PHE A 1 467 ? -21.737 26.034 34.370 1.00 78.12 467 PHE A C 1
ATOM 3537 O O . PHE A 1 467 ? -21.808 25.290 33.391 1.00 78.12 467 PHE A O 1
ATOM 3544 N N . ASP A 1 468 ? -20.811 26.979 34.484 1.00 78.62 468 ASP A N 1
ATOM 3545 C CA . ASP A 1 468 ? -19.644 27.058 33.610 1.00 78.62 468 ASP A CA 1
ATOM 3546 C C . ASP A 1 468 ? -18.438 26.533 34.403 1.00 78.62 468 ASP A C 1
ATOM 3548 O O . ASP A 1 468 ? -18.024 27.130 35.394 1.00 78.62 468 ASP A O 1
ATOM 3552 N N . VAL A 1 469 ? -17.888 25.397 33.988 1.00 77.69 469 VAL A N 1
ATOM 3553 C CA . VAL A 1 469 ? -16.736 24.751 34.621 1.00 77.69 469 VAL A CA 1
ATOM 3554 C C . VAL A 1 469 ? -15.538 24.873 33.693 1.00 77.69 469 VAL A C 1
ATOM 3556 O O . VAL A 1 469 ? -15.562 24.347 32.581 1.00 77.69 469 VAL A O 1
ATOM 3559 N N . LYS A 1 470 ? -14.470 25.527 34.143 1.00 81.00 470 LYS A N 1
ATOM 3560 C CA . LYS A 1 470 ? -13.183 25.506 33.447 1.00 81.00 470 LYS A CA 1
ATOM 3561 C C . LYS A 1 470 ? -12.266 24.516 34.136 1.00 81.00 470 LYS A C 1
ATOM 3563 O O . LYS A 1 470 ? -11.959 24.650 35.314 1.00 81.00 470 LYS A O 1
ATOM 3568 N N . LEU A 1 471 ? -11.846 23.505 33.393 1.00 76.19 471 LEU A N 1
ATOM 3569 C CA . LEU A 1 471 ? -10.933 22.470 33.846 1.00 76.19 471 LEU A CA 1
ATOM 3570 C C . LEU A 1 471 ? -9.575 22.720 33.200 1.00 76.19 471 LEU A C 1
ATOM 3572 O O . LEU A 1 471 ? -9.423 22.535 31.994 1.00 76.19 471 LEU A O 1
ATOM 3576 N N . LYS A 1 472 ? -8.577 23.104 33.990 1.00 79.88 472 LYS A N 1
ATOM 3577 C CA . LYS A 1 472 ? -7.203 23.261 33.523 1.00 79.88 472 LYS A CA 1
ATOM 3578 C C . LYS A 1 472 ? -6.331 22.147 34.087 1.00 79.88 472 LYS A C 1
ATOM 3580 O O . LYS A 1 472 ? -6.219 21.977 35.297 1.00 79.88 472 LYS A O 1
ATOM 3585 N N . ILE A 1 473 ? -5.713 21.369 33.204 1.00 74.06 473 ILE A N 1
ATOM 3586 C CA . ILE A 1 473 ? -4.805 20.283 33.587 1.00 74.06 473 ILE A CA 1
ATOM 3587 C C . ILE A 1 473 ? -3.398 20.674 33.156 1.00 74.06 473 ILE A C 1
ATOM 3589 O O . ILE A 1 473 ? -3.149 20.920 31.974 1.00 74.06 473 ILE A O 1
ATOM 3593 N N . SER A 1 474 ? -2.486 20.725 34.120 1.00 78.62 474 SER A N 1
ATOM 3594 C CA . SER A 1 474 ? -1.071 21.005 33.900 1.00 78.62 474 SER A CA 1
ATOM 3595 C C . SER A 1 474 ? -0.213 19.837 34.380 1.00 78.62 474 SER A C 1
ATOM 3597 O O . SER A 1 474 ? -0.572 19.099 35.302 1.00 78.62 474 SER A O 1
ATOM 3599 N N . TRP A 1 475 ? 0.928 19.655 33.722 1.00 76.50 475 TRP A N 1
ATOM 3600 C CA . TRP A 1 475 ? 1.894 18.611 34.040 1.00 76.50 475 TRP A CA 1
ATOM 3601 C C . TRP A 1 475 ? 3.138 19.246 34.643 1.00 76.50 475 TRP A C 1
ATOM 3603 O O . TRP A 1 475 ? 3.646 20.243 34.129 1.00 76.50 475 TRP A O 1
ATOM 3613 N N . SER A 1 476 ? 3.652 18.653 35.711 1.00 75.69 476 SER A N 1
ATOM 3614 C CA . SER A 1 476 ? 4.957 18.991 36.266 1.00 75.69 476 SER A CA 1
ATOM 3615 C C . SER A 1 476 ? 5.780 17.720 36.420 1.00 75.69 476 SER A C 1
ATOM 3617 O O . SER A 1 476 ? 5.273 16.661 36.788 1.00 75.69 476 SER A O 1
ATOM 3619 N N . ALA A 1 477 ? 7.073 17.792 36.105 1.00 67.19 477 ALA A N 1
ATOM 3620 C CA . ALA A 1 477 ? 7.976 16.709 36.471 1.00 67.19 477 ALA A CA 1
ATOM 3621 C C . ALA A 1 477 ? 7.990 16.617 38.001 1.00 67.19 477 ALA A C 1
ATOM 3623 O O . ALA A 1 477 ? 8.241 17.625 38.661 1.00 67.19 477 ALA A O 1
ATOM 3624 N N . ALA A 1 478 ? 7.699 15.443 38.564 1.00 64.62 478 ALA A N 1
ATOM 3625 C CA . ALA A 1 478 ? 7.886 15.212 39.990 1.00 64.62 478 ALA A CA 1
ATOM 3626 C C . ALA A 1 478 ? 9.364 14.843 40.194 1.00 64.62 478 ALA A C 1
ATOM 3628 O O . ALA A 1 478 ? 9.748 13.717 39.872 1.00 64.62 478 ALA A O 1
ATOM 3629 N N . PRO A 1 479 ? 10.224 15.754 40.693 1.00 56.66 479 PRO A N 1
ATOM 3630 C CA . PRO A 1 479 ? 11.674 15.541 40.701 1.00 56.66 479 PRO A CA 1
ATOM 3631 C C . PRO A 1 479 ? 12.117 14.363 41.584 1.00 56.66 479 PRO A C 1
ATOM 3633 O O . PRO A 1 479 ? 13.250 13.909 41.474 1.00 56.66 479 PRO A O 1
ATOM 3636 N N . THR A 1 480 ? 11.239 13.855 42.453 1.00 59.19 480 THR A N 1
ATOM 3637 C CA . THR A 1 480 ? 11.540 12.795 43.422 1.00 59.19 480 THR A CA 1
ATOM 3638 C C . THR A 1 480 ? 10.949 11.432 43.066 1.00 59.19 480 THR A C 1
ATOM 3640 O O . THR A 1 480 ? 11.254 10.452 43.745 1.00 59.19 480 THR A O 1
ATOM 3643 N N . TRP A 1 481 ? 10.110 11.320 42.030 1.00 65.12 481 TRP A N 1
ATOM 3644 C CA . TRP A 1 481 ? 9.443 10.054 41.710 1.00 65.12 481 TRP A CA 1
ATOM 3645 C C . TRP A 1 481 ? 10.153 9.352 40.564 1.00 65.12 481 TRP A C 1
ATOM 3647 O O . TRP A 1 481 ? 9.987 9.688 39.391 1.00 65.12 481 TRP A O 1
ATOM 3657 N N . THR A 1 482 ? 10.925 8.331 40.926 1.00 62.28 482 THR A N 1
ATOM 3658 C CA . THR A 1 482 ? 11.350 7.304 39.976 1.00 62.28 482 THR A CA 1
ATOM 3659 C C . THR A 1 482 ? 10.502 6.075 40.227 1.00 62.28 482 THR A C 1
ATOM 3661 O O . THR A 1 482 ? 10.482 5.540 41.337 1.00 62.28 482 THR A O 1
ATOM 3664 N N . LEU A 1 483 ? 9.749 5.658 39.215 1.00 62.28 483 LEU A N 1
ATOM 3665 C CA . LEU A 1 483 ? 8.998 4.419 39.316 1.00 62.28 483 LEU A CA 1
ATOM 3666 C C . LEU A 1 483 ? 9.979 3.240 39.375 1.00 62.28 483 LEU A C 1
ATOM 3668 O O . LEU A 1 483 ? 10.986 3.252 38.654 1.00 62.28 483 LEU A O 1
ATOM 3672 N N . PRO A 1 484 ? 9.732 2.232 40.232 1.00 58.62 484 PRO A N 1
ATOM 3673 C CA . PRO A 1 484 ? 10.525 1.018 40.207 1.00 58.62 484 PRO A CA 1
ATOM 3674 C C . PRO A 1 484 ? 10.394 0.375 38.816 1.00 58.62 484 PRO A C 1
ATOM 3676 O O . PRO A 1 484 ? 9.293 0.330 38.263 1.00 58.62 484 PRO A O 1
ATOM 3679 N N . PRO A 1 485 ? 11.502 -0.091 38.223 1.00 56.69 485 PRO A N 1
ATOM 3680 C CA . PRO A 1 485 ? 11.485 -0.628 36.872 1.00 56.69 485 PRO A CA 1
ATOM 3681 C C . PRO A 1 485 ? 10.610 -1.885 36.823 1.00 56.69 485 PRO A C 1
ATOM 3683 O O . PRO A 1 485 ? 10.827 -2.830 37.582 1.00 56.69 485 PRO A O 1
ATOM 3686 N N . ASN A 1 486 ? 9.612 -1.896 35.939 1.00 52.09 486 ASN A N 1
ATOM 3687 C CA . ASN A 1 486 ? 8.743 -3.049 35.733 1.00 52.09 486 ASN A CA 1
ATOM 3688 C C . ASN A 1 486 ? 8.497 -3.262 34.225 1.00 52.09 486 ASN A C 1
ATOM 3690 O O . ASN A 1 486 ? 7.694 -2.528 33.647 1.00 52.09 486 ASN A O 1
ATOM 3694 N N . PRO A 1 487 ? 9.178 -4.218 33.556 1.00 56.19 487 PRO A N 1
ATOM 3695 C CA . PRO A 1 487 ? 10.161 -5.174 34.084 1.00 56.19 487 PRO A CA 1
ATOM 3696 C C . PRO A 1 487 ? 11.505 -4.523 34.490 1.00 56.19 487 PRO A C 1
ATOM 3698 O O . PRO A 1 487 ? 11.824 -3.428 34.022 1.00 56.19 487 PRO A O 1
ATOM 3701 N N . PRO A 1 488 ? 12.334 -5.198 35.315 1.00 57.69 488 PRO A N 1
ATOM 3702 C CA . PRO A 1 488 ? 13.601 -4.676 35.860 1.00 57.69 488 PRO A CA 1
ATOM 3703 C C . PRO A 1 488 ? 14.661 -4.273 34.816 1.00 57.69 488 PRO A C 1
ATOM 3705 O O . PRO A 1 488 ? 15.686 -3.703 35.174 1.00 57.69 488 PRO A O 1
ATOM 3708 N N . SER A 1 489 ? 14.423 -4.549 33.531 1.00 50.28 489 SER A N 1
ATOM 3709 C CA . SER A 1 489 ? 15.283 -4.178 32.404 1.00 50.28 489 SER A CA 1
ATOM 3710 C C . SER A 1 489 ? 14.985 -2.797 31.804 1.00 50.28 489 SER A C 1
ATOM 3712 O O . SER A 1 489 ? 15.631 -2.418 30.830 1.00 50.28 489 SER A O 1
ATOM 3714 N N . VAL A 1 490 ? 13.989 -2.063 32.312 1.00 58.25 490 VAL A N 1
ATOM 3715 C CA . VAL A 1 490 ? 13.593 -0.750 31.777 1.00 58.25 490 VAL A CA 1
ATOM 3716 C C . VAL A 1 490 ? 14.220 0.368 32.608 1.00 58.25 490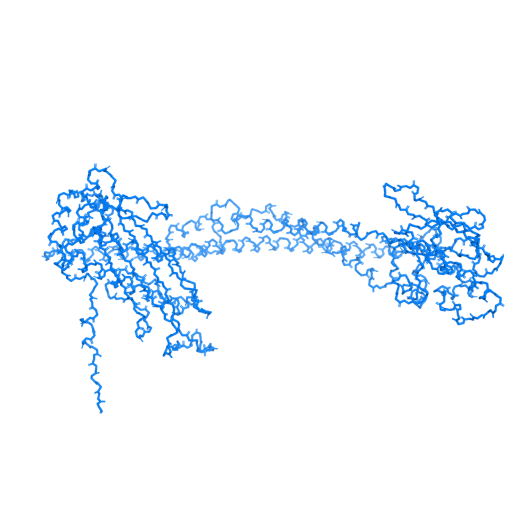 VAL A C 1
ATOM 3718 O O . VAL A 1 490 ? 14.148 0.367 33.833 1.00 58.25 490 VAL A O 1
ATOM 3721 N N . GLU A 1 491 ? 14.849 1.323 31.929 1.00 61.25 491 GLU A N 1
ATOM 3722 C CA . GLU A 1 491 ? 15.462 2.516 32.516 1.00 61.25 491 GLU A CA 1
ATOM 3723 C C . GLU A 1 491 ? 14.461 3.283 33.402 1.00 61.25 491 GLU A C 1
ATOM 3725 O O . GLU A 1 491 ? 13.280 3.391 33.058 1.00 61.25 491 GLU A O 1
ATOM 3730 N N . ARG A 1 492 ? 14.912 3.813 34.550 1.00 65.00 492 ARG A N 1
ATOM 3731 C CA . ARG A 1 492 ? 14.061 4.607 35.454 1.00 65.00 492 ARG A CA 1
ATOM 3732 C C . ARG A 1 492 ? 13.518 5.815 34.695 1.00 65.00 492 ARG A C 1
ATOM 3734 O O . ARG A 1 492 ? 14.274 6.724 34.362 1.00 65.00 492 ARG A O 1
ATOM 3741 N N . ARG A 1 493 ? 12.212 5.837 34.438 1.00 66.50 493 ARG A N 1
ATOM 3742 C CA . ARG A 1 493 ? 11.559 6.971 33.779 1.00 66.50 493 ARG A CA 1
ATOM 3743 C C . ARG A 1 493 ? 11.176 8.035 34.810 1.00 66.50 493 ARG A C 1
ATOM 3745 O O . ARG A 1 493 ? 10.724 7.671 35.902 1.00 66.50 493 ARG A O 1
ATOM 3752 N N . PRO A 1 494 ? 11.344 9.330 34.490 1.00 68.44 494 PRO A N 1
ATOM 3753 C CA . PRO A 1 494 ? 10.802 10.396 35.316 1.00 68.44 494 PRO A CA 1
ATOM 3754 C C . PRO A 1 494 ? 9.275 10.302 35.306 1.00 68.44 494 PRO A C 1
ATOM 3756 O O . PRO A 1 494 ? 8.659 10.211 34.244 1.00 68.44 494 PRO A O 1
ATOM 3759 N N . PHE A 1 495 ? 8.661 10.311 36.487 1.00 73.69 495 PHE A N 1
ATOM 3760 C CA . PHE A 1 495 ? 7.210 10.375 36.589 1.00 73.69 495 PHE A CA 1
ATOM 3761 C C . PHE A 1 495 ? 6.729 11.822 36.448 1.00 73.69 495 PHE A C 1
ATOM 3763 O O . PHE A 1 495 ? 7.240 12.741 37.097 1.00 73.69 495 PHE A O 1
ATOM 3770 N N . TYR A 1 496 ? 5.697 12.021 35.632 1.00 77.38 496 TYR A N 1
ATOM 3771 C CA . TYR A 1 496 ? 5.064 13.323 35.465 1.00 77.38 496 TYR A CA 1
ATOM 3772 C C . TYR A 1 496 ? 3.822 13.409 36.335 1.00 77.38 496 TYR A C 1
ATOM 3774 O O . TYR A 1 496 ? 2.831 12.715 36.107 1.00 77.38 496 TYR A O 1
ATOM 3782 N N . ALA A 1 497 ? 3.890 14.271 37.339 1.00 77.38 497 ALA A N 1
ATOM 3783 C CA . ALA A 1 497 ? 2.782 14.600 38.203 1.00 77.38 497 ALA A CA 1
ATOM 3784 C C . ALA A 1 497 ? 1.775 15.490 37.469 1.00 77.38 497 ALA A C 1
ATOM 3786 O O . ALA A 1 497 ? 2.126 16.371 36.685 1.00 77.38 497 ALA A O 1
ATOM 3787 N N . MET A 1 498 ? 0.501 15.252 37.752 1.00 78.50 498 MET A N 1
ATOM 3788 C CA . MET A 1 498 ? -0.600 16.018 37.195 1.00 78.50 498 MET A CA 1
ATOM 3789 C C . MET A 1 498 ? -1.168 16.940 38.270 1.00 78.50 498 MET A C 1
ATOM 3791 O O . MET A 1 498 ? -1.611 16.467 39.319 1.00 78.50 498 MET A O 1
ATOM 3795 N N . THR A 1 499 ? -1.196 18.234 37.973 1.00 83.19 499 THR A N 1
ATOM 3796 C CA . THR A 1 499 ? -1.946 19.238 38.726 1.00 83.19 499 THR A CA 1
ATOM 3797 C C . THR A 1 499 ? -3.249 19.498 37.989 1.00 83.19 499 THR A C 1
ATOM 3799 O O . THR A 1 499 ? -3.286 19.592 36.761 1.00 83.19 499 THR A O 1
ATOM 3802 N N . THR A 1 500 ? -4.350 19.581 38.724 1.00 81.00 500 THR A N 1
ATOM 3803 C CA . THR A 1 500 ? -5.653 19.905 38.138 1.00 81.00 500 THR A CA 1
ATOM 3804 C C . THR A 1 500 ? -6.232 21.114 38.853 1.00 81.00 500 THR A C 1
ATOM 3806 O O . THR A 1 500 ? -6.420 21.100 40.066 1.00 81.00 500 THR A O 1
ATOM 3809 N N . GLU A 1 501 ? -6.490 22.161 38.087 1.00 85.69 501 GLU A N 1
ATOM 3810 C CA . GLU A 1 501 ? -7.152 23.390 38.504 1.00 85.69 501 GLU A CA 1
ATOM 3811 C C . GLU A 1 501 ? -8.584 23.361 37.958 1.00 85.69 501 GLU A C 1
ATOM 3813 O O . GLU A 1 501 ? -8.807 23.040 36.787 1.00 85.69 501 GLU A O 1
ATOM 3818 N N . ILE A 1 502 ? -9.564 23.652 38.806 1.00 82.56 502 ILE A N 1
ATOM 3819 C CA . ILE A 1 502 ? -10.979 23.667 38.442 1.00 82.56 502 ILE A CA 1
ATOM 3820 C C . ILE A 1 502 ? -11.566 25.002 38.876 1.00 82.56 502 ILE A C 1
ATOM 3822 O O . ILE A 1 502 ? -11.675 25.272 40.070 1.00 82.56 502 ILE A O 1
ATOM 3826 N N . ASP A 1 503 ? -11.976 25.805 37.900 1.00 84.94 503 ASP A N 1
ATOM 3827 C CA . ASP A 1 503 ? -12.804 26.980 38.136 1.00 84.94 503 ASP A CA 1
ATOM 3828 C C . ASP A 1 503 ? -14.267 26.608 37.923 1.00 84.94 503 ASP A C 1
ATOM 3830 O O . ASP A 1 503 ? -14.652 26.171 36.838 1.00 84.94 503 ASP A O 1
ATOM 3834 N N . VAL A 1 504 ? -15.104 26.801 38.934 1.00 84.62 504 VAL A N 1
ATOM 3835 C CA . VAL A 1 504 ? -16.549 26.582 38.829 1.00 84.62 504 VAL A CA 1
ATOM 3836 C C . VAL A 1 504 ? -17.244 27.928 38.957 1.00 84.62 504 VAL A C 1
ATOM 3838 O O . VAL A 1 504 ? -17.146 28.586 39.989 1.00 84.62 504 VAL A O 1
ATOM 3841 N N . VAL A 1 505 ? -17.959 28.339 37.913 1.00 87.88 505 VAL A N 1
ATOM 3842 C CA . VAL A 1 505 ? -18.774 29.555 37.898 1.00 87.88 505 VAL A CA 1
ATOM 3843 C C . VAL A 1 505 ? -20.244 29.159 37.857 1.00 87.88 505 VAL A C 1
ATOM 3845 O O . VAL A 1 505 ? -20.735 28.604 36.872 1.00 87.88 505 VAL A O 1
ATOM 3848 N N . LEU A 1 506 ? -20.967 29.468 38.928 1.00 86.81 506 LEU A N 1
ATOM 3849 C CA . LEU A 1 506 ? -22.406 29.262 39.018 1.00 86.81 506 LEU A CA 1
ATOM 3850 C C . LEU A 1 506 ? -23.101 30.542 38.577 1.00 86.81 506 LEU A C 1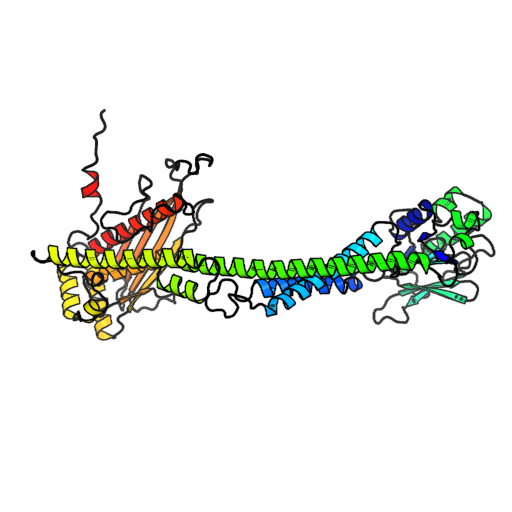
ATOM 3852 O O . LEU A 1 506 ? -22.896 31.610 39.159 1.00 86.81 506 LEU A O 1
ATOM 3856 N N . THR A 1 507 ? -23.942 30.427 37.554 1.00 85.69 507 THR A N 1
ATOM 3857 C CA . THR A 1 507 ? -24.706 31.556 37.025 1.00 85.69 507 THR A CA 1
ATOM 3858 C C . THR A 1 507 ? -26.193 31.303 37.241 1.00 85.69 507 THR A C 1
ATOM 3860 O O . THR A 1 507 ? -26.727 30.340 36.681 1.00 85.69 507 THR A O 1
ATOM 3863 N N . PRO A 1 508 ? -26.902 32.141 38.016 1.00 85.00 508 PRO A N 1
ATOM 3864 C CA . PRO A 1 508 ? -28.336 31.983 38.167 1.00 85.00 508 PRO A CA 1
ATOM 3865 C C . PRO A 1 508 ? -29.062 32.279 36.847 1.00 85.00 508 PRO A C 1
ATOM 3867 O O . PRO A 1 508 ? -28.546 32.997 35.984 1.00 85.00 508 PRO A O 1
ATOM 3870 N N . PRO A 1 509 ? -30.289 31.767 36.680 1.00 81.19 509 PRO A N 1
ATOM 3871 C CA . PRO A 1 509 ? -31.170 32.197 35.603 1.00 81.19 509 PRO A CA 1
ATOM 3872 C C . PRO A 1 509 ? -31.357 33.715 35.617 1.00 81.19 509 PRO A C 1
ATOM 3874 O O . PRO A 1 509 ? -31.636 34.275 36.679 1.00 81.19 509 PRO A O 1
ATOM 3877 N N . ARG A 1 510 ? -31.255 34.367 34.448 1.00 79.88 510 ARG A N 1
ATOM 3878 C CA . ARG A 1 510 ? -31.404 35.831 34.302 1.00 79.88 510 ARG A CA 1
ATOM 3879 C C . ARG A 1 510 ? -30.440 36.626 35.199 1.00 79.88 510 ARG A C 1
ATOM 3881 O O . ARG A 1 510 ? -30.844 37.596 35.828 1.00 79.88 510 ARG A O 1
ATOM 3888 N N . ALA A 1 511 ? -29.185 36.183 35.290 1.00 75.38 511 ALA A N 1
ATOM 3889 C CA . ALA A 1 511 ? -28.182 36.816 36.141 1.00 75.38 511 ALA A CA 1
ATOM 3890 C C . ALA A 1 511 ? -27.972 38.301 35.796 1.00 75.38 511 ALA A C 1
ATOM 3892 O O . ALA A 1 511 ? -27.602 38.634 34.667 1.00 75.38 511 ALA A O 1
ATOM 3893 N N . GLU A 1 512 ? -28.132 39.169 36.794 1.00 73.50 512 GLU A N 1
ATOM 3894 C CA . GLU A 1 512 ? -27.612 40.536 36.765 1.00 73.50 512 GLU A CA 1
ATOM 3895 C C . GLU A 1 512 ? -26.093 40.524 37.035 1.00 73.50 512 GLU A C 1
ATOM 3897 O O . GLU A 1 512 ? -25.521 39.531 37.507 1.00 73.50 512 GLU A O 1
ATOM 3902 N N . ALA A 1 513 ? -25.394 41.607 36.690 1.00 59.84 513 ALA A N 1
ATOM 3903 C CA . ALA A 1 513 ? -23.958 41.717 36.936 1.00 59.84 513 ALA A CA 1
ATOM 3904 C C . ALA A 1 513 ? -23.675 41.706 38.453 1.00 59.84 513 ALA A C 1
ATOM 3906 O O . ALA A 1 513 ? -23.988 42.667 39.143 1.00 59.84 513 ALA A O 1
ATOM 3907 N N . GLY A 1 514 ? -23.095 40.612 38.962 1.00 66.81 514 GLY A N 1
ATOM 3908 C CA . GLY A 1 514 ? -22.776 40.421 40.389 1.00 66.81 514 GLY A CA 1
ATOM 3909 C C . GLY A 1 514 ? -23.409 39.181 41.026 1.00 66.81 514 GLY A C 1
ATOM 3910 O O . GLY A 1 514 ? -22.983 38.755 42.090 1.00 66.81 514 GLY A O 1
ATOM 3911 N N . ASP A 1 515 ? -24.354 38.537 40.342 1.00 80.12 515 ASP A N 1
ATOM 3912 C CA . ASP A 1 515 ? -25.146 37.426 40.887 1.00 80.12 515 ASP A CA 1
ATOM 3913 C C . ASP A 1 515 ? -24.475 36.040 40.747 1.00 80.12 515 ASP A C 1
ATOM 3915 O O . ASP A 1 515 ? -25.130 35.006 40.872 1.00 80.12 515 ASP A O 1
ATOM 3919 N N . ARG A 1 516 ? -23.171 35.998 40.440 1.00 86.38 516 ARG A N 1
ATOM 3920 C CA . ARG A 1 516 ? -22.414 34.764 40.163 1.00 86.38 516 ARG A CA 1
ATOM 3921 C C . ARG A 1 516 ? -21.567 34.355 41.358 1.00 86.38 516 ARG A C 1
ATOM 3923 O O . ARG A 1 516 ? -20.898 35.196 41.948 1.00 86.38 516 ARG A O 1
ATOM 3930 N N . ALA A 1 517 ? -21.508 33.056 41.622 1.00 86.38 517 ALA A N 1
ATOM 3931 C CA . ALA A 1 517 ? -20.551 32.485 42.564 1.00 86.38 517 ALA A CA 1
ATOM 3932 C C . ALA A 1 517 ? -19.404 31.835 41.783 1.00 86.38 517 ALA A C 1
ATOM 3934 O O . ALA A 1 517 ? -19.655 31.088 40.837 1.00 86.38 517 ALA A O 1
ATOM 3935 N N . THR A 1 518 ? -18.159 32.160 42.133 1.00 87.19 518 THR A N 1
ATOM 3936 C CA . THR A 1 518 ? -16.961 31.616 41.475 1.00 87.19 518 THR A CA 1
ATOM 3937 C C . THR A 1 518 ? -16.088 30.916 42.500 1.00 87.19 518 THR A C 1
ATOM 3939 O O . THR A 1 518 ? -15.771 31.495 43.535 1.00 87.19 518 THR A O 1
ATOM 3942 N N . PHE A 1 519 ? -15.675 29.696 42.177 1.00 84.44 519 PHE A N 1
ATOM 3943 C CA . PHE A 1 519 ? -14.842 28.852 43.024 1.00 84.44 519 PHE A CA 1
ATOM 3944 C C . PHE A 1 519 ? -13.594 28.447 42.264 1.00 84.44 519 PHE A C 1
ATOM 3946 O O . PHE A 1 519 ? -13.703 28.002 41.124 1.00 84.44 519 PHE A O 1
ATOM 3953 N N . HIS A 1 520 ? -12.435 28.583 42.903 1.00 87.00 520 HIS A N 1
ATOM 3954 C CA . HIS A 1 520 ? -11.164 28.108 42.372 1.00 87.00 520 HIS A CA 1
ATOM 3955 C C . HIS A 1 520 ? -10.662 26.954 43.231 1.00 87.00 520 HIS A C 1
ATOM 3957 O O . HIS A 1 520 ? -10.416 27.123 44.425 1.00 87.00 520 HIS A O 1
ATOM 3963 N N . LEU A 1 521 ? -10.513 25.782 42.623 1.00 83.62 521 LEU A N 1
ATOM 3964 C CA . LEU A 1 521 ? -10.061 24.571 43.292 1.00 83.62 521 LEU A CA 1
ATOM 3965 C C . LEU A 1 521 ? -8.751 24.107 42.664 1.00 83.62 521 LEU A C 1
ATOM 3967 O O . LEU A 1 521 ? -8.697 23.781 41.480 1.00 83.62 521 LEU A O 1
ATOM 3971 N N . THR A 1 522 ? -7.695 24.036 43.471 1.00 82.25 522 THR A N 1
ATOM 3972 C CA . THR A 1 522 ? -6.395 23.510 43.042 1.00 82.25 522 THR A CA 1
ATOM 3973 C C . THR A 1 522 ? -6.150 22.146 43.669 1.00 82.25 522 THR A C 1
ATOM 3975 O O . THR A 1 522 ? -6.166 21.977 44.891 1.00 82.25 522 THR A O 1
ATOM 3978 N N . MET A 1 523 ? -5.874 21.158 42.826 1.00 81.69 523 MET A N 1
ATOM 3979 C CA . MET A 1 523 ? -5.573 19.792 43.234 1.00 81.69 523 MET A CA 1
ATOM 3980 C C . MET A 1 523 ? -4.116 19.513 42.880 1.00 81.69 523 MET A C 1
ATOM 3982 O O . MET A 1 523 ? -3.824 19.141 41.737 1.00 81.69 523 MET A O 1
ATOM 3986 N N . PRO A 1 524 ? -3.190 19.749 43.829 1.00 80.00 524 PRO A N 1
ATOM 3987 C CA . PRO A 1 524 ? -1.796 19.424 43.611 1.00 80.00 524 PRO A CA 1
ATOM 3988 C C . PRO A 1 524 ? -1.644 17.907 43.461 1.00 80.00 524 PRO A C 1
ATOM 3990 O O . PRO A 1 524 ? -2.474 17.143 43.978 1.00 80.00 524 PRO A O 1
ATOM 3993 N N . PRO A 1 525 ? -0.579 17.450 42.791 1.00 76.88 525 PRO A N 1
ATOM 3994 C CA . PRO A 1 525 ? -0.261 16.035 42.762 1.00 76.88 525 PRO A CA 1
ATOM 3995 C C . PRO A 1 525 ? -0.098 15.500 44.193 1.00 76.88 525 PRO A C 1
ATOM 3997 O O . PRO A 1 525 ? 0.272 16.254 45.103 1.00 76.88 525 PRO A O 1
ATOM 4000 N N . PRO A 1 526 ? -0.369 14.202 44.429 1.00 70.62 526 PRO A N 1
ATOM 4001 C CA . PRO A 1 526 ? -0.069 13.604 45.722 1.00 70.62 526 PRO A CA 1
ATOM 4002 C C . PRO A 1 526 ? 1.436 13.721 46.005 1.00 70.62 526 PRO A C 1
ATOM 4004 O O . PRO A 1 526 ? 2.201 14.039 45.106 1.00 70.62 526 PRO A O 1
ATOM 4007 N N . ARG A 1 527 ? 1.870 13.507 47.254 1.00 72.25 527 ARG A N 1
ATOM 4008 C CA . ARG A 1 527 ? 3.307 13.488 47.607 1.00 72.25 527 ARG A CA 1
ATOM 4009 C C . ARG A 1 527 ? 3.989 12.165 47.257 1.00 72.25 527 ARG A C 1
ATOM 4011 O O . ARG A 1 527 ? 5.197 12.144 47.050 1.00 72.25 527 ARG A O 1
ATOM 4018 N N . GLU A 1 528 ? 3.195 11.105 47.128 1.00 74.19 528 GLU A N 1
ATOM 4019 C CA . GLU A 1 528 ? 3.630 9.760 46.767 1.00 74.19 528 GLU A CA 1
ATOM 4020 C C . GLU A 1 528 ? 2.676 9.159 45.725 1.00 74.19 528 GLU A C 1
ATOM 4022 O O . GLU A 1 528 ? 1.462 9.415 45.786 1.00 74.19 528 GLU A O 1
ATOM 4027 N N . PRO A 1 529 ? 3.187 8.351 44.778 1.00 72.62 529 PRO A N 1
ATOM 4028 C CA . PRO A 1 529 ? 2.348 7.644 43.828 1.00 72.62 529 PRO A CA 1
ATOM 4029 C C . PRO A 1 529 ? 1.497 6.627 44.586 1.00 72.62 529 PRO A C 1
ATOM 4031 O O . PRO A 1 529 ? 2.002 5.758 45.291 1.00 72.62 529 PRO A O 1
ATOM 4034 N N . SER A 1 530 ? 0.182 6.724 44.429 1.00 74.94 530 SER A N 1
ATOM 4035 C CA . SER A 1 530 ? -0.739 5.738 44.975 1.00 74.94 530 SER A CA 1
ATOM 4036 C C . SER A 1 530 ? -1.436 5.007 43.848 1.00 74.94 530 SER A C 1
ATOM 4038 O O . SER A 1 530 ? -1.837 5.617 42.864 1.00 74.94 530 SER A O 1
ATOM 4040 N N . MET A 1 531 ? -1.605 3.701 44.022 1.00 76.44 531 MET A N 1
ATOM 4041 C CA . MET A 1 531 ? -2.401 2.853 43.136 1.00 76.44 531 MET A CA 1
ATOM 4042 C C . MET A 1 531 ? -3.816 2.610 43.675 1.00 76.44 531 MET A C 1
ATOM 4044 O O . MET A 1 531 ? -4.576 1.835 43.089 1.00 76.44 531 MET A O 1
ATOM 4048 N N . THR A 1 532 ? -4.161 3.231 44.806 1.00 77.62 532 THR A N 1
ATOM 4049 C CA . THR A 1 532 ? -5.421 3.018 45.516 1.00 77.62 532 THR A CA 1
ATOM 4050 C C . THR A 1 532 ? -6.224 4.309 45.620 1.00 77.62 532 THR A C 1
ATOM 4052 O O . THR A 1 532 ? -5.697 5.421 45.767 1.00 77.62 532 THR A O 1
ATOM 4055 N N . THR A 1 533 ? -7.540 4.153 45.548 1.00 78.25 533 THR A N 1
ATOM 4056 C CA . THR A 1 533 ? -8.485 5.220 45.858 1.00 78.25 533 THR A CA 1
ATOM 4057 C C . THR A 1 533 ? -8.715 5.318 47.367 1.00 78.25 533 THR A C 1
ATOM 4059 O O . THR A 1 533 ? -8.263 4.467 48.137 1.00 78.25 533 THR A O 1
ATOM 4062 N N . ARG A 1 534 ? -9.390 6.383 47.816 1.00 74.69 534 ARG A N 1
ATOM 4063 C CA . ARG A 1 534 ? -9.829 6.501 49.214 1.00 74.69 534 ARG A CA 1
ATOM 4064 C C . ARG A 1 534 ? -10.830 5.391 49.547 1.00 74.69 534 ARG A C 1
ATOM 4066 O O . ARG A 1 534 ? -11.565 4.935 48.673 1.00 74.69 534 ARG A O 1
ATOM 4073 N N . LYS A 1 535 ? -10.937 5.013 50.825 1.00 72.38 535 LYS A N 1
ATOM 4074 C CA . LYS A 1 535 ? -11.842 3.944 51.300 1.00 72.38 535 LYS A CA 1
ATOM 4075 C C . LYS A 1 535 ? -13.311 4.150 50.894 1.00 72.38 535 LYS A C 1
ATOM 4077 O O . LYS A 1 535 ? -14.044 3.179 50.738 1.00 72.38 535 LYS A O 1
ATOM 4082 N N . ARG A 1 536 ? -13.735 5.406 50.717 1.00 73.38 536 ARG A N 1
ATOM 4083 C CA . ARG A 1 536 ? -15.075 5.803 50.246 1.00 73.38 536 ARG A CA 1
ATOM 4084 C C . ARG A 1 536 ? -15.046 6.559 48.917 1.00 73.38 536 ARG A C 1
ATOM 4086 O O . ARG A 1 536 ? -15.929 7.367 48.660 1.00 73.38 536 ARG A O 1
ATOM 4093 N N . SER A 1 537 ? -14.022 6.329 48.101 1.00 77.56 537 SER A N 1
ATOM 4094 C CA . SER A 1 537 ? -13.913 6.975 46.797 1.00 77.56 537 SER A CA 1
ATOM 4095 C C . SER A 1 537 ? -15.139 6.712 45.941 1.00 77.56 537 SER A C 1
ATOM 4097 O O . SER A 1 537 ? -15.716 5.620 45.957 1.00 77.56 537 SER A O 1
ATOM 4099 N N . LEU A 1 538 ? -15.505 7.714 45.154 1.00 71.38 538 LEU A N 1
ATOM 4100 C CA . LEU A 1 538 ? -16.567 7.586 44.169 1.00 71.38 538 LEU A CA 1
ATOM 4101 C C . LEU A 1 538 ? -16.138 6.753 42.959 1.00 71.38 538 LEU A C 1
ATOM 4103 O O . LEU A 1 538 ? -16.981 6.338 42.163 1.00 71.38 538 LEU A O 1
ATOM 4107 N N . PHE A 1 539 ? -14.835 6.506 42.837 1.00 74.44 539 PHE A N 1
ATOM 4108 C CA . PHE A 1 539 ? -14.214 5.843 41.709 1.00 74.44 539 PHE A CA 1
ATOM 4109 C C . PHE A 1 539 ? -13.716 4.460 42.096 1.00 74.44 539 PHE A C 1
ATOM 4111 O O . PHE A 1 539 ? -13.060 4.253 43.120 1.00 74.44 539 PHE A O 1
ATOM 4118 N N . VAL A 1 540 ? -13.973 3.512 41.202 1.00 75.38 540 VAL A N 1
ATOM 4119 C CA . VAL A 1 540 ? -13.370 2.185 41.246 1.00 75.38 540 VAL A CA 1
ATOM 4120 C C . VAL A 1 540 ? -12.305 2.143 40.163 1.00 75.38 540 VAL A C 1
ATOM 4122 O O . VAL A 1 540 ? -12.614 2.233 38.977 1.00 75.38 540 VAL A O 1
ATOM 4125 N N . ILE A 1 541 ? -11.043 2.008 40.561 1.00 74.44 541 ILE A N 1
ATOM 4126 C CA . ILE A 1 541 ? -9.971 1.691 39.616 1.00 74.44 541 ILE A CA 1
ATOM 4127 C C . ILE A 1 541 ? -10.097 0.198 39.310 1.00 74.44 541 ILE A C 1
ATOM 4129 O O . ILE A 1 541 ? -9.958 -0.628 40.212 1.00 74.44 541 ILE A O 1
ATOM 4133 N N . GLY A 1 542 ? -10.432 -0.148 38.067 1.00 54.97 542 GLY A N 1
ATOM 4134 C CA . GLY A 1 542 ? -10.710 -1.530 37.679 1.00 54.97 542 GLY A CA 1
ATOM 4135 C C . GLY A 1 542 ? -9.511 -2.473 37.854 1.00 54.97 542 GLY A C 1
ATOM 4136 O O . GLY A 1 542 ? -8.402 -2.134 37.458 1.00 54.97 542 GLY A O 1
ATOM 4137 N N . GLY A 1 543 ? -9.787 -3.669 38.397 1.00 56.25 543 GLY A N 1
ATOM 4138 C CA . GLY A 1 543 ? -8.992 -4.900 38.266 1.00 56.25 543 GLY A CA 1
ATOM 4139 C C . GLY A 1 543 ? -7.637 -4.982 38.981 1.00 56.25 543 GLY A C 1
ATOM 4140 O O . GLY A 1 543 ? -6.974 -3.992 39.286 1.00 56.25 543 GLY A O 1
ATOM 4141 N N . GLU A 1 544 ? -7.197 -6.215 39.250 1.00 54.34 544 GLU A N 1
ATOM 4142 C CA . GLU A 1 544 ? -5.780 -6.513 39.491 1.00 54.34 544 GLU A CA 1
ATOM 4143 C C . GLU A 1 544 ? -4.934 -6.037 38.295 1.00 54.34 544 GLU A C 1
ATOM 4145 O O . GLU A 1 544 ? -5.468 -5.941 37.188 1.00 54.34 544 GLU A O 1
ATOM 4150 N N . PRO A 1 545 ? -3.645 -5.693 38.494 1.00 54.50 545 PRO A N 1
ATOM 4151 C CA . PRO A 1 545 ? -2.795 -5.246 37.397 1.00 54.50 545 PRO A CA 1
ATOM 4152 C C . PRO A 1 545 ? -2.805 -6.318 36.303 1.00 54.50 545 PRO A C 1
ATOM 4154 O O . PRO A 1 545 ? -2.303 -7.422 36.501 1.00 54.50 545 PRO A O 1
ATOM 4157 N N . THR A 1 546 ? -3.418 -6.025 35.158 1.00 51.44 546 THR A N 1
ATOM 4158 C CA . THR A 1 546 ? -3.311 -6.915 34.004 1.00 51.44 546 THR A CA 1
ATOM 4159 C C . THR A 1 546 ? -1.868 -6.868 33.501 1.00 51.44 546 THR A C 1
ATOM 4161 O O . THR A 1 546 ? -1.292 -5.782 33.503 1.00 51.44 546 THR A O 1
ATOM 4164 N N . PRO A 1 547 ? -1.292 -7.973 32.998 1.00 51.69 547 PRO A N 1
ATOM 4165 C CA . PRO A 1 547 ? 0.060 -7.976 32.426 1.00 51.69 547 PRO A CA 1
ATOM 4166 C C . PRO A 1 547 ? 0.270 -6.932 31.315 1.00 51.69 547 PRO A C 1
ATOM 4168 O O . PRO A 1 547 ? 1.394 -6.521 31.055 1.00 51.69 547 PRO A O 1
ATOM 4171 N N . GLU A 1 548 ? -0.817 -6.509 30.662 1.00 50.78 548 GLU A N 1
ATOM 4172 C CA . GLU A 1 548 ? -0.834 -5.508 29.589 1.00 50.78 548 GLU A CA 1
ATOM 4173 C C . GLU A 1 548 ? -1.101 -4.072 30.080 1.00 50.78 548 GLU A C 1
ATOM 4175 O O . GLU A 1 548 ? -0.901 -3.124 29.326 1.00 50.78 548 GLU A O 1
ATOM 4180 N N . GLY A 1 549 ? -1.561 -3.896 31.323 1.00 54.62 549 GLY A N 1
ATOM 4181 C CA . GLY A 1 549 ? -1.829 -2.581 31.903 1.00 54.62 549 GLY A CA 1
ATOM 4182 C C . GLY A 1 549 ? -0.549 -2.040 32.515 1.00 54.62 549 GLY A C 1
ATOM 4183 O O . GLY A 1 549 ? 0.026 -2.676 33.401 1.00 54.62 549 GLY A O 1
ATOM 4184 N N . THR A 1 550 ? -0.079 -0.887 32.045 1.00 61.88 550 THR A N 1
ATOM 4185 C CA . THR A 1 550 ? 1.153 -0.319 32.591 1.00 61.88 550 THR A CA 1
ATOM 4186 C C . THR A 1 550 ? 0.889 0.165 34.018 1.00 61.88 550 THR A C 1
ATOM 4188 O O . THR A 1 550 ? -0.184 0.683 34.331 1.00 61.88 550 THR A O 1
ATOM 4191 N N . PHE A 1 551 ? 1.852 -0.039 34.920 1.00 67.44 551 PHE A N 1
ATOM 4192 C CA . PHE A 1 551 ? 1.814 0.486 36.291 1.00 67.44 551 PHE A CA 1
ATOM 4193 C C . PHE A 1 551 ? 1.424 1.979 36.309 1.00 67.44 551 PHE A C 1
ATOM 4195 O O . PHE A 1 551 ? 0.640 2.422 37.152 1.00 67.44 551 PHE A O 1
ATOM 4202 N N . ASP A 1 552 ? 1.910 2.713 35.309 1.00 69.25 552 ASP A N 1
ATOM 4203 C CA . ASP A 1 552 ? 1.677 4.131 35.068 1.00 69.25 552 ASP A CA 1
ATOM 4204 C C . ASP A 1 552 ? 0.179 4.438 34.933 1.00 69.25 552 ASP A C 1
ATOM 4206 O O . ASP A 1 552 ? -0.338 5.285 35.666 1.00 69.25 552 ASP A O 1
ATOM 4210 N N . ASP A 1 553 ? -0.554 3.698 34.093 1.00 72.12 553 ASP A N 1
ATOM 4211 C CA . ASP A 1 553 ? -1.989 3.916 33.848 1.00 72.12 553 ASP A CA 1
ATOM 4212 C C . ASP A 1 553 ? -2.811 3.863 35.143 1.00 72.12 553 ASP A C 1
ATOM 4214 O O . ASP A 1 553 ? -3.730 4.661 35.356 1.00 72.12 553 ASP A O 1
ATOM 4218 N N . ARG A 1 554 ? -2.450 2.955 36.055 1.00 76.38 554 ARG A N 1
ATOM 4219 C CA . ARG A 1 554 ? -3.146 2.789 37.334 1.00 76.38 554 ARG A CA 1
ATOM 4220 C C . ARG A 1 554 ? -2.861 3.929 38.306 1.00 76.38 554 ARG A C 1
ATOM 4222 O O . ARG A 1 554 ? -3.779 4.376 38.997 1.00 76.38 554 ARG A O 1
ATOM 4229 N N . VAL A 1 555 ? -1.620 4.415 38.353 1.00 78.25 555 VAL A N 1
ATOM 4230 C CA . VAL A 1 555 ? -1.255 5.589 39.161 1.00 78.25 555 VAL A CA 1
ATOM 4231 C C . VAL A 1 555 ? -1.994 6.823 38.647 1.00 78.25 555 VAL A C 1
ATOM 4233 O O . VAL A 1 555 ? -2.583 7.557 39.441 1.00 78.25 555 VAL A O 1
ATOM 4236 N N . TYR A 1 556 ? -2.061 7.021 37.329 1.00 78.19 556 TYR A N 1
ATOM 4237 C CA . TYR A 1 556 ? -2.816 8.133 36.752 1.00 78.19 556 TYR A CA 1
ATOM 4238 C C . TYR A 1 556 ? -4.323 8.017 37.006 1.00 78.19 556 TYR A C 1
ATOM 4240 O O . TYR A 1 556 ? -4.955 9.018 37.351 1.00 78.19 556 TYR A O 1
ATOM 4248 N N . ALA A 1 557 ? -4.893 6.810 36.934 1.00 77.94 557 ALA A N 1
ATOM 4249 C CA . ALA A 1 557 ? -6.289 6.568 37.295 1.00 77.94 557 ALA A CA 1
ATOM 4250 C C . ALA A 1 557 ? -6.568 6.880 38.776 1.00 77.94 557 ALA A C 1
ATOM 4252 O O . ALA A 1 557 ? -7.553 7.549 39.087 1.00 77.94 557 ALA A O 1
ATOM 4253 N N . ALA A 1 558 ? -5.683 6.467 39.689 1.00 80.81 558 ALA A N 1
ATOM 4254 C CA . ALA A 1 558 ? -5.778 6.797 41.110 1.00 80.81 558 ALA A CA 1
ATOM 4255 C C . ALA A 1 558 ? -5.652 8.294 41.385 1.00 80.81 558 ALA A C 1
ATOM 4257 O O . ALA A 1 558 ? -6.402 8.836 42.197 1.00 80.81 558 ALA A O 1
ATOM 4258 N N . MET A 1 559 ? -4.736 8.979 40.702 1.00 80.00 559 MET A N 1
ATOM 4259 C CA . MET A 1 559 ? -4.581 10.427 40.823 1.00 80.00 559 MET A CA 1
ATOM 4260 C C . MET A 1 559 ? -5.832 11.163 40.352 1.00 80.00 559 MET A C 1
ATOM 4262 O O . MET A 1 559 ? -6.319 12.045 41.058 1.00 80.00 559 MET A O 1
ATOM 4266 N N . SER A 1 560 ? -6.393 10.769 39.207 1.00 78.81 560 SER A N 1
ATOM 4267 C CA . SER A 1 560 ? -7.663 11.308 38.720 1.00 78.81 560 SER A CA 1
ATOM 4268 C C . SER A 1 560 ? -8.812 11.040 39.688 1.00 78.81 560 SER A C 1
ATOM 4270 O O . SER A 1 560 ? -9.530 11.972 40.032 1.00 78.81 560 SER A O 1
ATOM 4272 N N . ALA A 1 561 ? -8.961 9.807 40.176 1.00 81.25 561 ALA A N 1
ATOM 4273 C CA . ALA A 1 561 ? -9.984 9.455 41.158 1.00 81.25 561 ALA A CA 1
ATOM 4274 C C . ALA A 1 561 ? -9.896 10.330 42.417 1.00 81.25 561 ALA A C 1
ATOM 4276 O O . ALA A 1 561 ? -10.889 10.903 42.849 1.00 81.25 561 ALA A O 1
ATOM 4277 N N . ARG A 1 562 ? -8.690 10.502 42.967 1.00 79.12 562 ARG A N 1
ATOM 4278 C CA . ARG A 1 562 ? -8.452 11.324 44.162 1.00 79.12 562 ARG A CA 1
ATOM 4279 C C . ARG A 1 562 ? -8.718 12.806 43.932 1.00 79.12 562 ARG A C 1
ATOM 4281 O O . ARG A 1 562 ? -9.231 13.470 44.829 1.00 79.12 562 ARG A O 1
ATOM 4288 N N . ALA A 1 563 ? -8.349 13.321 42.761 1.00 77.75 563 ALA A N 1
ATOM 4289 C CA . ALA A 1 563 ? -8.692 14.673 42.348 1.00 77.75 563 ALA A CA 1
ATOM 4290 C C . ALA A 1 563 ? -10.217 14.853 42.359 1.00 77.75 563 ALA A C 1
ATOM 4292 O O . ALA A 1 563 ? -10.734 15.740 43.026 1.00 77.75 563 ALA A O 1
ATOM 4293 N N . PHE A 1 564 ? -10.960 13.955 41.719 1.00 80.44 564 PHE A N 1
ATOM 4294 C CA . PHE A 1 564 ? -12.415 14.06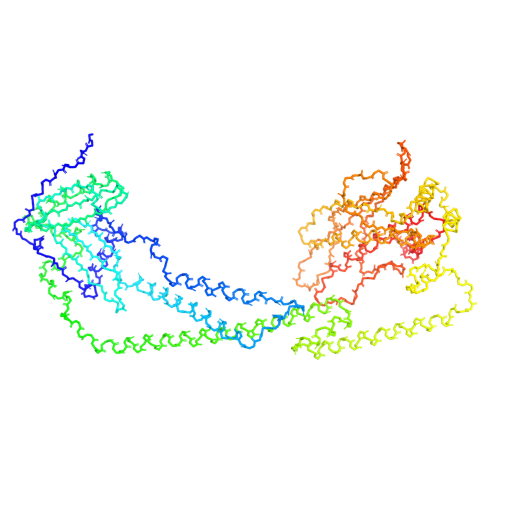5 41.676 1.00 80.44 564 PHE A CA 1
ATOM 4295 C C . PHE A 1 564 ? -13.113 13.795 43.014 1.00 80.44 564 PHE A C 1
ATOM 4297 O O . PHE A 1 564 ? -14.132 14.427 43.278 1.00 80.44 564 PHE A O 1
ATOM 4304 N N . ASP A 1 565 ? -12.564 12.935 43.875 1.00 82.12 565 ASP A N 1
ATOM 4305 C CA . ASP A 1 565 ? -13.028 12.793 45.262 1.00 82.12 565 ASP A CA 1
ATOM 4306 C C . ASP A 1 565 ? -12.856 14.111 46.025 1.00 82.12 565 ASP A C 1
ATOM 4308 O O . ASP A 1 565 ? -13.767 14.560 46.706 1.00 82.12 565 ASP A O 1
ATOM 4312 N N . ARG A 1 566 ? -11.711 14.787 45.868 1.00 81.19 566 ARG A N 1
ATOM 4313 C CA . ARG A 1 566 ? -11.506 16.095 46.497 1.00 81.19 566 ARG A CA 1
ATOM 4314 C C . ARG A 1 566 ? -12.446 17.152 45.926 1.00 81.19 566 ARG A C 1
ATOM 4316 O O . ARG A 1 566 ? -13.018 17.911 46.693 1.00 81.19 566 ARG A O 1
ATOM 4323 N N . LEU A 1 567 ? -12.618 17.199 44.605 1.00 80.50 567 LEU A N 1
ATOM 4324 C CA . LEU A 1 567 ? -13.598 18.085 43.975 1.00 80.50 567 LEU A CA 1
ATOM 4325 C C . LEU A 1 567 ? -14.991 17.856 44.570 1.00 80.50 567 LEU A C 1
ATOM 4327 O O . LEU A 1 567 ? -15.699 18.822 44.834 1.00 80.50 567 LEU A O 1
ATOM 4331 N N . TYR A 1 568 ? -15.367 16.592 44.783 1.00 84.00 568 TYR A N 1
ATOM 4332 C CA . TYR A 1 568 ? -16.623 16.248 45.430 1.00 84.00 568 TYR A CA 1
ATOM 4333 C C . TYR A 1 568 ? -16.717 16.833 46.837 1.00 84.00 568 TYR A C 1
ATOM 4335 O O . TYR A 1 568 ? -17.710 17.484 47.142 1.00 84.00 568 TYR A O 1
ATOM 4343 N N . ASP A 1 569 ? -15.693 16.636 47.665 1.00 82.31 569 ASP A N 1
ATOM 4344 C CA . ASP A 1 569 ? -15.686 17.100 49.056 1.00 82.31 569 ASP A CA 1
ATOM 4345 C C . ASP A 1 569 ? -15.788 18.621 49.153 1.00 82.31 569 ASP A C 1
ATOM 4347 O O . ASP A 1 569 ? -16.581 19.139 49.935 1.00 82.31 569 ASP A O 1
ATOM 4351 N N . GLU A 1 570 ? -15.021 19.333 48.327 1.00 83.44 570 GLU A N 1
ATOM 4352 C CA . GLU A 1 570 ? -15.006 20.796 48.298 1.00 83.44 570 GLU A CA 1
ATOM 4353 C C . GLU A 1 570 ? -16.361 21.325 47.812 1.00 83.44 570 GLU A C 1
ATOM 4355 O O . GLU A 1 570 ? -16.982 22.150 48.474 1.00 83.44 570 GLU A O 1
ATOM 4360 N N . LEU A 1 571 ? -16.894 20.795 46.705 1.00 82.31 571 LEU A N 1
ATOM 4361 C CA . LEU A 1 571 ? -18.226 21.173 46.222 1.00 82.31 571 LEU A CA 1
ATOM 4362 C C . LEU A 1 571 ? -19.328 20.825 47.229 1.00 82.31 571 LEU A C 1
ATOM 4364 O O . LEU A 1 571 ? -20.267 21.602 47.391 1.00 82.31 571 LEU A O 1
ATOM 4368 N N . HIS A 1 572 ? -19.224 19.687 47.915 1.00 85.38 572 HIS A N 1
ATOM 4369 C CA . HIS A 1 572 ? -20.160 19.313 48.966 1.00 85.38 572 HIS A CA 1
ATOM 4370 C C . HIS A 1 572 ? -20.071 20.288 50.139 1.00 85.38 572 HIS A C 1
ATOM 4372 O O . HIS A 1 572 ? -21.111 20.739 50.591 1.00 85.38 572 HIS A O 1
ATOM 4378 N N . GLY A 1 573 ? -18.875 20.659 50.602 1.00 84.62 573 GLY A N 1
ATOM 4379 C CA . GLY A 1 573 ? -18.696 21.645 51.675 1.00 84.62 573 GLY A CA 1
ATOM 4380 C C . GLY A 1 573 ? -19.181 23.048 51.298 1.00 84.62 573 GLY A C 1
ATOM 4381 O O . GLY A 1 573 ? -19.718 23.762 52.140 1.00 84.62 573 GLY A O 1
ATOM 4382 N N . LEU A 1 574 ? -19.069 23.422 50.019 1.00 82.38 574 LEU A N 1
ATOM 4383 C CA . LEU A 1 574 ? -19.620 24.671 49.485 1.00 82.38 574 LEU A CA 1
ATOM 4384 C C . LEU A 1 574 ? -21.154 24.665 49.448 1.00 82.38 574 LEU A C 1
ATOM 4386 O O . LEU A 1 574 ? -21.792 25.695 49.656 1.00 82.38 574 LEU A O 1
ATOM 4390 N N . LEU A 1 575 ? -21.756 23.519 49.131 1.00 82.62 575 LEU A N 1
ATOM 4391 C CA . LEU A 1 575 ? -23.201 23.398 48.945 1.00 82.62 575 LEU A CA 1
ATOM 4392 C C . LEU A 1 575 ? -23.926 23.066 50.252 1.00 82.62 575 LEU A C 1
ATOM 4394 O O . LEU A 1 575 ? -25.032 23.562 50.487 1.00 82.62 575 LEU A O 1
ATOM 4398 N N . PHE A 1 576 ? -23.317 22.239 51.101 1.00 85.56 576 PHE A N 1
ATOM 4399 C CA . PHE A 1 576 ? -23.977 21.550 52.198 1.00 85.56 576 PHE A CA 1
ATOM 4400 C C . PHE A 1 576 ? -23.165 21.527 53.506 1.00 85.56 576 PHE A C 1
ATOM 4402 O O . PHE A 1 576 ? -21.942 21.464 53.522 1.00 85.56 576 PHE A O 1
ATOM 4409 N N . ARG A 1 577 ? -23.881 21.517 54.633 1.00 83.69 577 ARG A N 1
ATOM 4410 C CA . ARG A 1 577 ? -23.387 21.281 55.992 1.00 83.69 577 ARG A CA 1
ATOM 4411 C C . ARG A 1 577 ? -23.171 19.793 56.236 1.00 83.69 577 ARG A C 1
ATOM 4413 O O . ARG A 1 577 ? -23.940 18.960 55.755 1.00 83.69 577 ARG A O 1
ATOM 4420 N N . GLY A 1 578 ? -22.222 19.502 57.119 1.00 79.25 578 GLY A N 1
ATOM 4421 C CA . GLY A 1 578 ? -21.906 18.156 57.585 1.00 79.25 578 GLY A CA 1
ATOM 4422 C C . GLY A 1 578 ? -20.691 17.565 56.883 1.00 79.25 578 GLY A C 1
ATOM 4423 O O . GLY A 1 578 ? -20.165 18.140 55.931 1.00 79.25 578 GLY A O 1
ATOM 4424 N N . ASP A 1 579 ? -20.248 16.413 57.382 1.00 70.00 579 ASP A N 1
ATOM 4425 C CA . ASP A 1 579 ? -19.070 15.750 56.840 1.00 70.00 579 ASP A CA 1
ATOM 4426 C C . ASP A 1 579 ? -19.349 15.242 55.421 1.00 70.00 579 ASP A C 1
ATOM 4428 O O . ASP A 1 579 ? -20.363 14.562 55.197 1.00 70.00 579 ASP A O 1
ATOM 4432 N N . PRO A 1 580 ? -18.462 15.530 54.452 1.00 67.19 580 PRO A N 1
ATOM 4433 C CA . PRO A 1 580 ? -18.570 14.930 53.138 1.00 67.19 580 PRO A CA 1
ATOM 4434 C C . PRO A 1 580 ? -18.516 13.405 53.271 1.00 67.19 580 PRO A C 1
ATOM 4436 O O . PRO A 1 580 ? -17.812 12.833 54.108 1.00 67.19 580 PRO A O 1
ATOM 4439 N N . ARG A 1 581 ? -19.283 12.709 52.426 1.00 62.19 581 ARG A N 1
ATOM 4440 C CA . ARG A 1 581 ? -19.339 11.238 52.452 1.00 62.19 581 ARG A CA 1
ATOM 4441 C C . ARG A 1 581 ? -17.971 10.589 52.212 1.00 62.19 581 ARG A C 1
ATOM 4443 O O . ARG A 1 581 ? -17.753 9.476 52.705 1.00 62.19 581 ARG A O 1
ATOM 4450 N N . VAL A 1 582 ? -17.062 11.267 51.505 1.00 57.69 582 VAL A N 1
ATOM 4451 C CA . VAL A 1 582 ? -15.645 10.898 51.421 1.00 57.69 582 VAL A CA 1
ATOM 4452 C C . VAL A 1 582 ? -14.885 11.707 52.486 1.00 57.69 582 VAL A C 1
ATOM 4454 O O . VAL A 1 582 ? -14.860 12.928 52.412 1.00 57.69 582 VAL A O 1
ATOM 4457 N N . PRO A 1 583 ? -14.294 11.073 53.513 1.00 50.34 583 PRO A N 1
ATOM 4458 C CA . PRO A 1 583 ? -13.638 11.814 54.586 1.00 50.34 583 PRO A CA 1
ATOM 4459 C C . PRO A 1 583 ? -12.430 12.621 54.076 1.00 50.34 583 PRO A C 1
ATOM 4461 O O . PRO A 1 583 ? -11.680 12.171 53.200 1.00 50.34 583 PRO A O 1
ATOM 4464 N N . LEU A 1 584 ? -12.251 13.820 54.644 1.00 47.69 584 LEU A N 1
ATOM 4465 C CA . LEU A 1 584 ? -11.096 14.689 54.412 1.00 47.69 584 LEU A CA 1
ATOM 4466 C C . LEU A 1 584 ? -9.841 14.117 55.090 1.00 47.69 584 LEU A C 1
ATOM 4468 O O . LEU A 1 584 ? -9.898 13.493 56.146 1.00 47.69 584 LEU A O 1
ATOM 4472 N N . ARG A 1 585 ? -8.677 14.392 54.493 1.00 43.22 585 ARG A N 1
ATOM 4473 C CA . ARG A 1 585 ? -7.377 13.808 54.863 1.00 43.22 585 ARG A CA 1
ATOM 4474 C C . ARG A 1 585 ? -6.880 14.152 56.276 1.00 43.22 585 ARG A C 1
ATOM 4476 O O . ARG A 1 585 ? -6.046 13.423 56.800 1.00 43.22 585 ARG A O 1
ATOM 4483 N N . ALA A 1 586 ? -7.399 15.210 56.903 1.00 51.41 586 ALA A N 1
ATOM 4484 C CA . ALA A 1 586 ? -6.979 15.616 58.246 1.00 51.41 586 ALA A CA 1
ATOM 4485 C C . ALA A 1 586 ? -7.205 14.514 59.302 1.00 51.41 586 ALA A C 1
ATOM 4487 O O . ALA A 1 586 ? -6.418 14.404 60.230 1.00 51.41 586 ALA A O 1
ATOM 4488 N N . ALA A 1 587 ? -8.217 13.656 59.119 1.00 46.91 587 ALA A N 1
ATOM 4489 C CA . ALA A 1 587 ? -8.511 12.557 60.040 1.00 46.91 587 ALA A CA 1
ATOM 4490 C C . ALA A 1 587 ? -7.659 11.287 59.814 1.00 46.91 587 ALA A C 1
ATOM 4492 O O . ALA A 1 587 ? -7.602 10.440 60.694 1.00 46.91 587 ALA A O 1
ATOM 4493 N N . GLU A 1 588 ? -7.008 11.130 58.654 1.00 43.78 588 GLU A N 1
ATOM 4494 C CA . GLU A 1 588 ? -6.193 9.942 58.324 1.00 43.78 588 GLU A CA 1
ATOM 4495 C C . GLU A 1 588 ? -4.673 10.213 58.416 1.00 43.78 588 GLU A C 1
ATOM 4497 O O . GLU A 1 588 ? -3.888 9.271 58.479 1.00 43.78 588 GLU A O 1
ATOM 4502 N N . GLU A 1 589 ? -4.228 11.478 58.435 1.00 43.94 589 GLU A N 1
ATOM 4503 C CA . GLU A 1 589 ? -2.801 11.835 58.565 1.00 43.94 589 GLU A CA 1
ATOM 4504 C C . GLU A 1 589 ? -2.278 11.837 60.018 1.00 43.94 589 GLU A C 1
ATOM 4506 O O . GLU A 1 589 ? -1.073 11.662 60.209 1.00 43.94 589 GLU A O 1
ATOM 4511 N N . GLU A 1 590 ? -3.136 11.952 61.041 1.00 44.34 590 GLU A N 1
ATOM 4512 C CA . GLU A 1 590 ? -2.709 11.863 62.453 1.00 44.34 590 GLU A CA 1
ATOM 4513 C C . GLU A 1 590 ? -2.325 10.435 62.886 1.00 44.34 590 GLU A C 1
ATOM 4515 O O . GLU A 1 590 ? -1.464 10.263 63.744 1.00 44.34 590 GLU A O 1
ATOM 4520 N N . GLU A 1 591 ? -2.874 9.392 62.256 1.00 40.03 591 GLU A N 1
ATOM 4521 C CA . GLU A 1 591 ? -2.626 7.991 62.644 1.00 40.03 591 GLU A CA 1
ATOM 4522 C C . GLU A 1 591 ? -1.298 7.418 62.094 1.00 40.03 591 GLU A C 1
ATOM 4524 O O . GLU A 1 591 ? -0.914 6.295 62.420 1.00 40.03 591 GLU A O 1
ATOM 4529 N N . GLY A 1 592 ? -0.572 8.185 61.268 1.00 40.62 592 GLY A N 1
ATOM 4530 C CA . GLY A 1 592 ? 0.661 7.753 60.592 1.00 40.62 592 GLY A CA 1
ATOM 4531 C C . GLY A 1 592 ? 1.896 8.627 60.830 1.00 40.62 592 GLY A C 1
ATOM 4532 O O . GLY A 1 592 ? 2.953 8.342 60.262 1.00 40.62 592 GLY A O 1
ATOM 4533 N N . GLN A 1 593 ? 1.806 9.683 61.645 1.00 33.22 593 GLN A N 1
ATOM 4534 C CA . GLN A 1 593 ? 2.977 10.479 62.021 1.00 33.22 593 GLN A CA 1
ATOM 4535 C C . GLN A 1 593 ? 3.816 9.732 63.063 1.00 33.22 593 GLN A C 1
ATOM 4537 O O . GLN A 1 593 ? 3.654 9.901 64.268 1.00 33.22 593 GLN A O 1
ATOM 4542 N N . VAL A 1 594 ? 4.778 8.935 62.594 1.00 38.06 594 VAL A N 1
ATOM 4543 C CA . VAL A 1 594 ? 5.983 8.681 63.391 1.00 38.06 594 VAL A CA 1
ATOM 4544 C C . VAL A 1 594 ? 6.710 10.028 63.494 1.00 38.06 594 VAL A C 1
ATOM 4546 O O . VAL A 1 594 ? 7.075 10.582 62.451 1.00 38.06 594 VAL A O 1
ATOM 4549 N N . PRO A 1 595 ? 6.883 10.610 64.696 1.00 33.25 595 PRO A N 1
ATOM 4550 C CA . PRO A 1 595 ? 7.607 11.863 64.827 1.00 33.25 595 PRO A CA 1
ATOM 4551 C C . PRO A 1 595 ? 9.047 11.654 64.343 1.00 33.25 595 PRO A C 1
ATOM 4553 O O . PRO A 1 595 ? 9.612 10.578 64.567 1.00 33.25 595 PRO A O 1
ATOM 4556 N N . PRO A 1 596 ? 9.666 12.651 63.690 1.00 34.66 596 PRO A N 1
ATOM 4557 C CA . PRO A 1 596 ? 11.079 12.571 63.375 1.00 34.66 596 PRO A CA 1
ATOM 4558 C C . PRO A 1 596 ? 11.844 12.449 64.695 1.00 34.66 596 PRO A C 1
ATOM 4560 O O . PRO A 1 596 ? 11.836 13.365 65.517 1.00 34.66 596 PRO A O 1
ATOM 4563 N N . THR A 1 597 ? 12.480 11.304 64.921 1.00 38.00 597 THR A N 1
ATOM 4564 C CA . THR A 1 597 ? 13.574 11.217 65.886 1.00 38.00 597 THR A CA 1
ATOM 4565 C C . THR A 1 597 ? 14.657 12.177 65.409 1.00 38.00 597 THR A C 1
ATOM 4567 O O . THR A 1 597 ? 15.180 11.998 64.307 1.00 38.00 597 THR A O 1
ATOM 4570 N N . LEU A 1 598 ? 14.889 13.219 66.210 1.00 40.62 598 LEU A N 1
ATOM 4571 C CA . LEU A 1 598 ? 15.980 14.182 66.059 1.00 40.62 598 LEU A CA 1
ATOM 4572 C C . LEU A 1 598 ? 17.346 13.496 66.037 1.00 40.62 598 LEU A C 1
ATOM 4574 O O . LEU A 1 598 ? 17.526 12.533 66.820 1.00 40.62 598 LEU A O 1
#

Sequence (598 aa):
MYRKPGTSGVLQGVLSGPYTGGKKLVDAAKLSRAARQRLADALAGRGEPSVIVHERAPLGSRLSLGTWALLLGLFAIATLMAIGFGDPRARWAYQPAELIAAYAIAATLCGFAILSLFRRRALATGDALLPGRYLLPLDAVEVPPLGANGDQIVVVTPLGDARDVRVRPASSSTTKREELVILLDGGAEIAFALRSDREAEAAVRRLEHTQRLLEELTYNGDLERALSNDPLFDLRVDASWGSVAPSGPVTTRAKHETAWLHARLTTAGVAALACALGAGAFAGRNHMSDRALYLRALRAGTPEQLERYLDRGRFYRAEAEALRDRLLAQREELARRSKESRGRHGGDLAAPRAEWELTAEEAAARRGTYDACLASLRARAAPDHPEVTRIMEKLVTRARTTGDRIIPVRVEAAVADPPPGAPPSDHATRMATTVWTLERIFSETCPASLVKIALVPAAPRQPDGGFDVKLKISWSAAPTWTLPPNPPSVERRPFYAMTTEIDVVLTPPRAEAGDRATFHLTMPPPREPSMTTRKRSLFVIGGEPTPEGTFDDRVYAAMSARAFDRLYDELHGLLFRGDPRVPLRAAEEEEGQVPPTL

Radius of gyration: 44.11 Å; chains: 1; bounding box: 85×69×120 Å

Foldseek 3Di:
DADDAWDKDFFPFAPDALLDDFKFKFWLVLDDPQLLVLQQCCLVQNAPPHFLAWDADDVVPVCDPLVVLQVVLVVQLVVLLPQLFQPLPGPVLPPDPVCLVVLLVSLLSNLVSVVVVVVVVVLVPPRQHRATWTHALFWTKGWHPQDPVRIIIIITGGCSQFGMWHKDFDPDDPDRWIWIWTAGPVGDIDIGTDPDSVSVVSSVVSNNVSSVVVVCCGPVVPPVSCVRRDSCSVCSVVVVSVSRGDDPPDPCVPVCVVVVVVVVCSSVVSSVVSSVVSSVSSVVSSVSSLVSLVVVLVVVQALVSLVSSCVPHDDCNVVSVVSSVVSVVVVVVVVVVVVVVCVVPVPDDDDDDFLVVDDPVRLVVPPDDLVQLLVLLVVFFQPVAVLLSVLVNLLLVCCVPVVPQEAEEEEAEAEDDDPPPQDDDPPVVLVVLLQVLVQRLSSRRDRCVRHGYDYDYPDPDDQFWHKYKYKYKDKDFPVPDFDCDVVNPDDGDTDIFIKIKMWIWGAHGPRDVPSIDIDIDIDGGDPDQDLDAAPQFPDDQDDDQDPPHDPSNSSVSRRSSNSSSVVSQVVNSNRGDDARSRHDCVVVVVVPDPDPPD

Secondary structure (DSSP, 8-state):
-PPPTTPEEEP---SSSTT-SS-EEEEGGGS-HHHHHHHHHHHHTSSSSPPSEEEEPPGGGGS-HHHHHHHHHHHHHHHHHHTTTT-TTSTTSS--TTHHHHHHHHHHHHHHHHHHHHHHHHHHTTTPPPPEEEE-SSEEEEEPPPPTTS--EEEEEESTTEEEEEEEE-SS-SS--EEEEEEETTS-EEEEEES-HHHHHHHHHHHHHHHHHHHHHHHH--HHHHHHH-TTHHHHHTTTHHHHS--SS---HHHHHHHHHHHHHHHHHHHHHHHHHHHHHHHHHHHHHHHHHHHHHHHHT-HHHHHHHHHH--TTHHHHHHHHHHHHHHHHHHHHHHHHHHHHTSSS---PPPGGGS-HHHHHH----HHHHHHHHHHHB-TT-HHHHHHHHHHHHHHHHH---EEEEEEEEEEPPPPTTSPPP-HHHHHHHHHHHHHHHHHTTS-TTT-EEEE----S--SS-EEEEEEEEEEEEEEEEEPPPSSTTS--PEEEEEEEEEEEEEE-TT--TT--EEEEEEEPPPSS--S---TT-S----SS--TTS-HHHHHHHHHHHHHHHHHHHHHHHHHBSS--SS--THHHHGGG------

pLDDT: mean 81.51, std 15.01, range [33.22, 98.25]